Protein AF-0000000079855226 (afdb_homodimer)

pLDDT: mean 98.27, std 1.31, range [83.06, 99.0]

Secondary structure (DSSP, 8-state):
--EEEEEEESSTTSSHHHHHHHHHHHHHHTT--EEEEEEEE-S-EE-TTSPEE-HHHHHHHHHHT--S-GGGSEEEE-SSSS-HHHHHHHH-----HHHHHHHHHHHHHH-SEEEEE-SSSSS-EEEESSSEEEHHHHHHHHT--EEEEEESSTTHHHHHHHHHHHHHHTT--EEEEEEES--TT-HHHHHHHHHHHHHH---EEEE--TT--S--S-HHHHHHT--/--EEEEEEESSTTSSHHHHHHHHHHHHHHTT--EEEEEEEE-S-EE-TTSPEE-HHHHHHHHHHT--S-GGGSEEEE-SSSS-HHHHHHHH-----HHHHHHHHHHHHHH-SEEEEE-SSSSS-EEEESSSEEEHHHHHHHHT--EEEEEESSTTHHHHHHHHHHHHHHTT--EEEEEEES--TT-HHHHHHHHHHHHHH---EEEE--TT--S--S-HHHHHHT--

InterPro domains:
  IPR004472 Dethiobiotin synthase BioD [MF_00336] (2-214)
  IPR004472 Dethiobiotin synthase BioD [PIRSF006755] (1-209)
  IPR004472 Dethiobiotin synthase BioD [PTHR43210] (2-211)
  IPR004472 Dethiobiotin synthase BioD [TIGR00347] (6-180)
  IPR027417 P-loop containing nucleoside triphosphate hydrolase [G3DSA:3.40.50.300] (2-225)
  IPR027417 P-loop containing nucleoside triphosphate hydrolase [SSF52540] (1-212)

Structure (mmCIF, N/CA/C/O backbone):
data_AF-0000000079855226-model_v1
#
loop_
_entity.id
_entity.type
_entity.pdbx_description
1 polymer 'ATP-dependent dethiobiotin synthetase BioD'
#
loop_
_atom_site.group_PDB
_atom_site.id
_atom_site.type_symbol
_atom_site.label_atom_id
_atom_site.label_alt_id
_atom_site.label_comp_id
_atom_site.label_asym_id
_atom_site.label_entity_id
_atom_site.label_seq_id
_atom_site.pdbx_PDB_ins_code
_atom_site.Cartn_x
_atom_site.Cartn_y
_atom_site.Cartn_z
_atom_site.occupancy
_atom_site.B_iso_or_equiv
_atom_site.auth_seq_id
_atom_site.auth_comp_id
_atom_site.auth_asym_id
_atom_site.auth_atom_id
_atom_site.pdbx_PDB_model_num
ATOM 1 N N . MET A 1 1 ? -4.105 -24.953 -25.516 1 83.88 1 MET A N 1
ATOM 2 C CA . MET A 1 1 ? -3.414 -24.062 -24.594 1 83.88 1 MET A CA 1
ATOM 3 C C . MET A 1 1 ? -4.312 -23.703 -23.406 1 83.88 1 MET A C 1
ATOM 5 O O . MET A 1 1 ? -5.535 -23.609 -23.562 1 83.88 1 MET A O 1
ATOM 9 N N . SER A 1 2 ? -3.785 -23.688 -22.172 1 94.94 2 SER A N 1
ATOM 10 C CA . SER A 1 2 ? -4.562 -23.516 -20.938 1 94.94 2 SER A CA 1
ATOM 11 C C . SER A 1 2 ? -5.25 -22.156 -20.906 1 94.94 2 SER A C 1
ATOM 13 O O . SER A 1 2 ? -4.832 -21.219 -21.594 1 94.94 2 SER A O 1
ATOM 15 N N . LYS A 1 3 ? -6.387 -22.094 -20.266 1 98.56 3 LYS A N 1
ATOM 16 C CA . LYS A 1 3 ? -6.91 -20.828 -19.797 1 98.56 3 LYS A CA 1
ATOM 17 C C . LYS A 1 3 ? -6.184 -20.375 -18.531 1 98.56 3 LYS A C 1
ATOM 19 O O . LYS A 1 3 ? -5.945 -21.172 -17.625 1 98.56 3 LYS A O 1
ATOM 24 N N . ASN A 1 4 ? -5.793 -19.094 -18.5 1 98.81 4 ASN A N 1
ATOM 25 C CA . ASN A 1 4 ? -4.922 -18.641 -17.438 1 98.81 4 ASN A CA 1
ATOM 26 C C . ASN A 1 4 ? -5.547 -17.484 -16.656 1 98.81 4 ASN A C 1
ATOM 28 O O . ASN A 1 4 ? -6.336 -16.719 -17.219 1 98.81 4 ASN A O 1
ATOM 32 N N . LEU A 1 5 ? -5.238 -17.359 -15.406 1 98.94 5 LEU A N 1
ATOM 33 C CA . LEU A 1 5 ? -5.617 -16.297 -14.492 1 98.94 5 LEU A CA 1
ATOM 34 C C . LEU A 1 5 ? -4.465 -15.945 -13.555 1 98.94 5 LEU A C 1
ATOM 36 O O . LEU A 1 5 ? -3.871 -16.828 -12.938 1 98.94 5 LEU A O 1
ATOM 40 N N . PHE A 1 6 ? -4.125 -14.688 -13.5 1 98.94 6 PHE A N 1
ATOM 41 C CA . PHE A 1 6 ? -3.006 -14.227 -12.68 1 98.94 6 PHE A CA 1
ATOM 42 C C . PHE A 1 6 ? -3.504 -13.609 -11.383 1 98.94 6 PHE A C 1
ATOM 44 O O . PHE A 1 6 ? -4.363 -12.727 -11.398 1 98.94 6 PHE A O 1
ATOM 51 N N . ILE A 1 7 ? -2.973 -14.086 -10.25 1 98.94 7 ILE A N 1
ATOM 52 C CA . ILE A 1 7 ? -3.316 -13.555 -8.938 1 98.94 7 ILE A CA 1
ATOM 53 C C . ILE A 1 7 ? -2.229 -12.586 -8.469 1 98.94 7 ILE A C 1
ATOM 55 O O . ILE A 1 7 ? -1.113 -13.008 -8.148 1 98.94 7 ILE A O 1
ATOM 59 N N . THR A 1 8 ? -2.521 -11.32 -8.461 1 98.94 8 THR A N 1
ATOM 60 C CA . THR A 1 8 ? -1.654 -10.328 -7.836 1 98.94 8 THR A CA 1
ATOM 61 C C . THR A 1 8 ? -2.264 -9.82 -6.531 1 98.94 8 THR A C 1
ATOM 63 O O . THR A 1 8 ? -3.314 -10.305 -6.102 1 98.94 8 THR A O 1
ATOM 66 N N . GLY A 1 9 ? -1.55 -8.992 -5.797 1 98.81 9 GLY A N 1
ATOM 67 C CA . GLY A 1 9 ? -2.014 -8.422 -4.543 1 98.81 9 GLY A CA 1
ATOM 68 C C . GLY A 1 9 ? -1.636 -6.965 -4.371 1 98.81 9 GLY A C 1
ATOM 69 O O . GLY A 1 9 ? -0.862 -6.422 -5.164 1 98.81 9 GLY A O 1
ATOM 70 N N . THR A 1 10 ? -2.199 -6.371 -3.346 1 98.88 10 THR A N 1
ATOM 71 C CA . THR A 1 10 ? -1.885 -4.984 -3.016 1 98.88 10 THR A CA 1
ATOM 72 C C . THR A 1 10 ? -0.513 -4.883 -2.355 1 98.88 10 THR A C 1
ATOM 74 O O . THR A 1 10 ? 0.025 -3.787 -2.193 1 98.88 10 THR A O 1
ATOM 77 N N . GLY A 1 11 ? 0.039 -5.941 -1.962 1 98.19 11 GLY A N 1
ATOM 78 C CA . GLY A 1 11 ? 1.347 -5.992 -1.328 1 98.19 11 GLY A CA 1
ATOM 79 C C . GLY A 1 11 ? 1.74 -7.387 -0.883 1 98.19 11 GLY A C 1
ATOM 80 O O . GLY A 1 11 ? 1.11 -8.375 -1.276 1 98.19 11 GLY A O 1
ATOM 81 N N . THR A 1 12 ? 2.816 -7.453 -0.133 1 97.06 12 THR A N 1
ATOM 82 C CA . THR A 1 12 ? 3.26 -8.719 0.438 1 97.06 12 THR A CA 1
ATOM 83 C C . THR A 1 12 ? 2.389 -9.109 1.628 1 97.06 12 THR A C 1
ATOM 85 O O . THR A 1 12 ? 1.758 -8.258 2.25 1 97.06 12 THR A O 1
ATOM 88 N N . GLU A 1 13 ? 2.109 -10.398 1.814 1 96.25 13 GLU A N 1
ATOM 89 C CA . GLU A 1 13 ? 1.481 -11 2.986 1 96.25 13 GLU A CA 1
ATOM 90 C C . GLU A 1 13 ? -0.007 -10.672 3.047 1 96.25 13 GLU A C 1
ATOM 92 O O . GLU A 1 13 ? -0.614 -10.703 4.121 1 96.25 13 GLU A O 1
ATOM 97 N N . VAL A 1 14 ? -0.623 -10.289 1.905 1 98.31 14 VAL A N 1
ATOM 98 C CA . VAL A 1 14 ? -2.045 -9.969 1.903 1 98.31 14 VAL A CA 1
ATOM 99 C C . VAL A 1 14 ? -2.867 -11.242 1.709 1 98.31 14 VAL A C 1
ATOM 101 O O . VAL A 1 14 ? -4.098 -11.203 1.776 1 98.31 14 VAL A O 1
ATOM 104 N N . GLY A 1 15 ? -2.225 -12.375 1.41 1 98.56 15 GLY A N 1
ATOM 105 C CA . GLY A 1 15 ? -2.926 -13.641 1.332 1 98.56 15 GLY A CA 1
ATOM 106 C C . GLY A 1 15 ? -3.023 -14.188 -0.081 1 98.56 15 GLY A C 1
ATOM 107 O O . GLY A 1 15 ? -3.916 -14.977 -0.387 1 98.56 15 GLY A O 1
ATOM 108 N N . LYS A 1 16 ? -2.18 -13.805 -1.009 1 98.81 16 LYS A N 1
ATOM 109 C CA . LYS A 1 16 ? -2.201 -14.266 -2.393 1 98.81 16 LYS A CA 1
ATOM 110 C C . LYS A 1 16 ? -2.148 -15.789 -2.461 1 98.81 16 LYS A C 1
ATOM 112 O O . LYS A 1 16 ? -2.969 -16.422 -3.137 1 98.81 16 LYS A O 1
ATOM 117 N N . THR A 1 17 ? -1.17 -16.328 -1.736 1 98.81 17 THR A N 1
ATOM 118 C CA . THR A 1 17 ? -0.958 -17.766 -1.774 1 98.81 17 THR A CA 1
ATOM 119 C C . THR A 1 17 ? -2.188 -18.516 -1.256 1 98.81 17 THR A C 1
A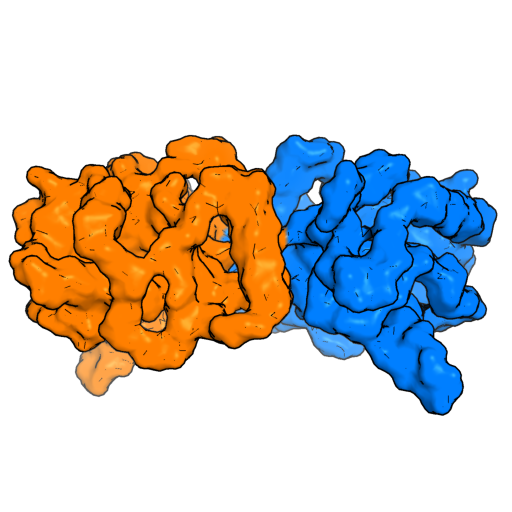TOM 121 O O . THR A 1 17 ? -2.627 -19.5 -1.857 1 98.81 17 THR A O 1
ATOM 124 N N . TYR A 1 18 ? -2.715 -18.031 -0.134 1 98.88 18 TYR A N 1
ATOM 125 C CA . TYR A 1 18 ? -3.91 -18.609 0.466 1 98.88 18 TYR A CA 1
ATOM 126 C C . TYR A 1 18 ? -5.078 -18.578 -0.511 1 98.88 18 TYR A C 1
ATOM 128 O O . TYR A 1 18 ? -5.742 -19.609 -0.725 1 98.88 18 TYR A O 1
ATOM 136 N N . ILE A 1 19 ? -5.301 -17.453 -1.175 1 98.94 19 ILE A N 1
ATOM 137 C CA . ILE A 1 19 ? -6.406 -17.281 -2.109 1 98.94 19 ILE A CA 1
ATOM 138 C C . ILE A 1 19 ? -6.172 -18.125 -3.355 1 98.94 19 ILE A C 1
ATOM 140 O O .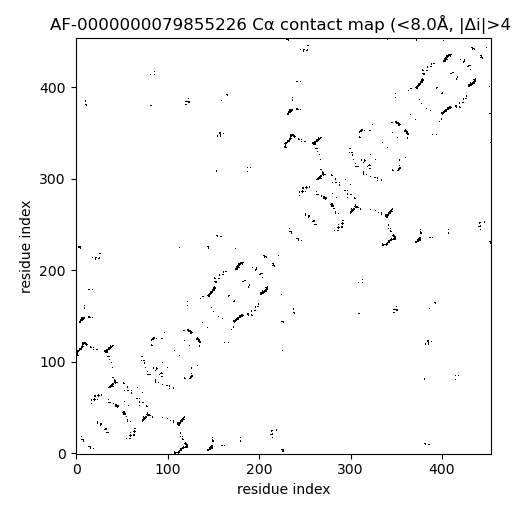 ILE A 1 19 ? -7.102 -18.75 -3.871 1 98.94 19 ILE A O 1
ATOM 144 N N . THR A 1 20 ? -4.938 -18.156 -3.859 1 98.94 20 THR A N 1
ATOM 145 C CA . THR A 1 20 ? -4.609 -19 -5.004 1 98.94 20 THR A CA 1
ATOM 146 C C . THR A 1 20 ? -4.91 -20.453 -4.707 1 98.94 20 THR A C 1
ATOM 148 O O . THR A 1 20 ? -5.438 -21.172 -5.559 1 98.94 20 THR A O 1
ATOM 151 N N . GLY A 1 21 ? -4.547 -20.859 -3.484 1 98.88 21 GLY A N 1
ATOM 152 C CA . GLY A 1 21 ? -4.875 -22.203 -3.057 1 98.88 21 GLY A CA 1
ATOM 153 C C . GLY A 1 21 ? -6.363 -22.5 -3.102 1 98.88 21 GLY A C 1
ATOM 154 O O . GLY A 1 21 ? -6.777 -23.547 -3.596 1 98.88 21 GLY A O 1
ATOM 155 N N . LEU A 1 22 ? -7.164 -21.609 -2.602 1 98.94 22 LEU A N 1
ATOM 156 C CA . LEU A 1 22 ? -8.609 -21.781 -2.588 1 98.94 22 LEU A CA 1
ATOM 157 C C . LEU A 1 22 ? -9.164 -21.844 -4.008 1 98.94 22 LEU A C 1
ATOM 159 O O . LEU A 1 22 ? -10.062 -22.641 -4.293 1 98.94 22 LEU A O 1
ATOM 163 N N . ILE A 1 23 ? -8.648 -21 -4.906 1 98.94 23 ILE A N 1
ATOM 164 C CA . ILE A 1 23 ? -9.094 -20.953 -6.297 1 98.94 23 ILE A CA 1
ATOM 165 C C . ILE A 1 23 ? -8.773 -22.281 -6.977 1 98.94 23 ILE A C 1
ATOM 167 O O . ILE A 1 23 ? -9.648 -22.891 -7.605 1 98.94 23 ILE A O 1
ATOM 171 N N . THR A 1 24 ? -7.531 -22.734 -6.816 1 98.88 24 THR A N 1
ATOM 172 C CA . THR A 1 24 ? -7.094 -23.984 -7.445 1 98.88 24 THR A CA 1
ATOM 173 C C . THR A 1 24 ? -7.875 -25.172 -6.891 1 98.88 24 THR A C 1
ATOM 175 O O . THR A 1 24 ? -8.273 -26.062 -7.645 1 98.88 24 THR A O 1
ATOM 178 N N . LYS A 1 25 ? -8.094 -25.156 -5.602 1 98.81 25 LYS A N 1
ATOM 179 C CA . LYS A 1 25 ? -8.891 -26.188 -4.957 1 98.81 25 LYS A CA 1
ATOM 180 C C . LYS A 1 25 ? -10.297 -26.25 -5.547 1 98.81 25 LYS A C 1
ATOM 182 O O . LYS A 1 25 ? -10.812 -27.344 -5.816 1 98.81 25 LYS A O 1
ATOM 187 N N . ARG A 1 26 ? -10.906 -25.109 -5.684 1 98.75 26 ARG A N 1
ATOM 188 C CA . ARG A 1 26 ? -12.266 -25.031 -6.211 1 98.75 26 ARG A CA 1
ATOM 189 C C . ARG A 1 26 ? -12.352 -25.672 -7.594 1 98.75 26 ARG A C 1
ATOM 191 O O . ARG A 1 26 ? -13.305 -26.391 -7.891 1 98.75 26 ARG A O 1
ATOM 198 N N . LEU A 1 27 ? -11.391 -25.422 -8.453 1 98.69 27 LEU A N 1
ATOM 199 C CA . LEU A 1 27 ? -11.328 -26.016 -9.781 1 98.69 27 LEU A CA 1
ATOM 200 C C . LEU A 1 27 ? -11.133 -27.531 -9.695 1 98.69 27 LEU A C 1
ATOM 202 O O . LEU A 1 27 ? -11.852 -28.297 -10.336 1 98.69 27 LEU A O 1
ATOM 206 N N . LYS A 1 28 ? -10.188 -27.906 -8.875 1 98.25 28 LYS A N 1
ATOM 207 C CA . LYS A 1 28 ? -9.883 -29.328 -8.727 1 98.25 28 LYS A CA 1
ATOM 208 C C . LYS A 1 28 ? -11.078 -30.109 -8.195 1 98.25 28 LYS A C 1
ATOM 210 O O . LYS A 1 28 ? -11.43 -31.156 -8.727 1 98.25 28 LYS A O 1
ATOM 215 N N . ASP A 1 29 ? -11.672 -29.531 -7.199 1 97.94 29 ASP A N 1
ATOM 216 C CA . ASP A 1 29 ? -12.836 -30.156 -6.598 1 97.94 29 ASP A CA 1
ATOM 217 C C . ASP A 1 29 ? -13.961 -30.328 -7.617 1 97.94 29 ASP A C 1
ATOM 219 O O . ASP A 1 29 ? -14.773 -31.234 -7.508 1 97.94 29 ASP A O 1
ATOM 223 N N . ALA A 1 30 ? -14 -29.5 -8.555 1 98.06 30 ALA A N 1
ATOM 224 C CA . ALA A 1 30 ? -15.023 -29.547 -9.594 1 98.06 30 ALA A CA 1
ATOM 225 C C . ALA A 1 30 ? -14.625 -30.469 -10.734 1 98.06 30 ALA A C 1
ATOM 227 O O . ALA A 1 30 ? -15.281 -30.516 -11.773 1 98.06 30 ALA A O 1
ATOM 228 N N . GLY A 1 31 ? -13.445 -31.094 -10.625 1 98.06 31 GLY A N 1
ATOM 229 C CA . GLY A 1 31 ? -13.008 -32.062 -11.609 1 98.06 31 GLY A CA 1
ATOM 230 C C . GLY A 1 31 ? -12.25 -31.453 -12.773 1 98.06 31 GLY A C 1
ATOM 231 O O . GLY A 1 31 ? -12.07 -32.094 -13.812 1 98.06 31 GLY A O 1
ATOM 232 N N . LYS A 1 32 ? -11.914 -30.203 -12.609 1 98.38 32 LYS A N 1
ATOM 233 C CA . LYS A 1 32 ? -11.156 -29.562 -13.672 1 98.38 32 LYS A CA 1
ATOM 234 C C . LYS A 1 32 ? -9.672 -29.906 -13.586 1 98.38 32 LYS A C 1
ATOM 236 O O . LYS A 1 32 ? -9.148 -30.156 -12.5 1 98.38 32 LYS A O 1
ATOM 241 N N . ASN A 1 33 ? -9.039 -30.047 -14.734 1 98.56 33 ASN A N 1
ATOM 242 C CA . ASN A 1 33 ? -7.594 -30.188 -14.797 1 98.56 33 ASN A CA 1
ATOM 243 C C . ASN A 1 33 ? -6.883 -28.875 -14.531 1 98.56 33 ASN A C 1
ATOM 245 O O . ASN A 1 33 ? -6.504 -28.156 -15.469 1 98.56 33 ASN A O 1
ATOM 249 N N . ALA A 1 34 ? -6.684 -28.594 -13.273 1 98.69 34 ALA A N 1
ATOM 250 C CA . ALA A 1 34 ? -6.16 -27.297 -12.836 1 98.69 34 ALA A CA 1
ATOM 251 C C . ALA A 1 34 ? -4.703 -27.422 -12.398 1 98.69 34 ALA A C 1
ATOM 253 O O . ALA A 1 34 ? -4.285 -28.453 -11.867 1 98.69 34 ALA A O 1
ATOM 254 N N . GLY A 1 35 ? -3.916 -26.375 -12.633 1 98.75 35 GLY A N 1
ATOM 255 C CA . GLY A 1 35 ? -2.531 -26.266 -12.203 1 98.75 35 GLY A CA 1
ATOM 256 C C . GLY A 1 35 ? -2.199 -24.938 -11.562 1 98.75 35 GLY A C 1
ATOM 257 O O . GLY A 1 35 ? -3.07 -24.062 -11.43 1 98.75 35 GLY A O 1
ATOM 258 N N . TYR A 1 36 ? -1.014 -24.828 -11.133 1 98.88 36 TYR A N 1
ATOM 259 C CA . TYR A 1 36 ? -0.45 -23.656 -10.461 1 98.88 36 TYR A CA 1
ATOM 260 C C . TYR A 1 36 ? 0.947 -23.344 -10.984 1 98.88 36 TYR A C 1
ATOM 262 O O . TYR A 1 36 ? 1.718 -24.266 -11.289 1 98.88 36 TYR A O 1
ATOM 270 N N . TYR A 1 37 ? 1.213 -22.016 -11.102 1 98.88 37 TYR A N 1
ATOM 271 C CA . TYR A 1 37 ? 2.555 -21.641 -11.523 1 98.88 37 TYR A CA 1
ATOM 272 C C . TYR A 1 37 ? 2.947 -20.297 -10.922 1 98.88 37 TYR A C 1
ATOM 274 O O . TYR A 1 37 ? 2.135 -19.359 -10.875 1 98.88 37 TYR A O 1
ATOM 282 N N . LYS A 1 38 ? 4.141 -20.156 -10.438 1 98.94 38 LYS A N 1
ATOM 283 C CA . LYS A 1 38 ? 4.758 -18.938 -9.93 1 98.94 38 LYS A CA 1
ATOM 284 C C . LYS A 1 38 ? 6.18 -18.781 -10.461 1 98.94 38 LYS A C 1
ATOM 286 O O . LYS A 1 38 ? 7 -19.703 -10.32 1 98.94 38 LYS A O 1
ATOM 291 N N . ALA A 1 39 ? 6.496 -17.625 -11.031 1 98.88 39 ALA A N 1
ATOM 292 C CA . ALA A 1 39 ? 7.777 -17.422 -11.703 1 98.88 39 ALA A CA 1
ATOM 293 C C . ALA A 1 39 ? 8.93 -17.438 -10.703 1 98.88 39 ALA A C 1
ATOM 295 O O . ALA A 1 39 ? 9.945 -18.094 -10.922 1 98.88 39 ALA A O 1
ATOM 296 N N . ALA A 1 40 ? 8.766 -16.688 -9.648 1 98.81 40 ALA A N 1
ATOM 297 C CA . ALA A 1 40 ? 9.836 -16.547 -8.672 1 98.81 40 ALA A CA 1
ATOM 298 C C . ALA A 1 40 ? 9.273 -16.422 -7.258 1 98.81 40 ALA A C 1
ATOM 300 O O . ALA A 1 40 ? 8.289 -15.703 -7.035 1 98.81 40 ALA A O 1
ATOM 301 N N . VAL A 1 41 ? 9.891 -17.141 -6.32 1 98.25 41 VAL A N 1
ATOM 302 C CA . VAL A 1 41 ? 9.484 -17.078 -4.918 1 98.25 41 VAL A CA 1
ATOM 303 C C . VAL A 1 41 ? 10.727 -16.938 -4.035 1 98.25 41 VAL A C 1
ATOM 305 O O . VAL A 1 41 ? 11.719 -17.641 -4.219 1 98.25 41 VAL A O 1
ATOM 308 N N . SER A 1 42 ? 10.648 -15.953 -3.166 1 98.19 42 SER A N 1
ATOM 309 C CA . SER A 1 42 ? 11.703 -15.727 -2.182 1 98.19 42 SER A CA 1
ATOM 310 C C . SER A 1 42 ? 11.219 -16.047 -0.771 1 98.19 42 SER A C 1
ATOM 312 O O . SER A 1 42 ? 10.023 -16.297 -0.559 1 98.19 42 SER A O 1
ATOM 314 N N . GLY A 1 43 ? 12.18 -16.094 0.172 1 97.62 43 GLY A N 1
ATOM 315 C CA . GLY A 1 43 ? 11.82 -16.359 1.558 1 97.62 43 GLY A CA 1
ATOM 316 C C . GLY A 1 43 ? 11.484 -17.812 1.826 1 97.62 43 GLY A C 1
ATOM 317 O O . GLY A 1 43 ? 10.547 -18.109 2.562 1 97.62 43 GLY A O 1
ATOM 318 N N . ASN A 1 44 ? 12.219 -18.688 1.244 1 98.5 44 ASN A N 1
ATOM 319 C CA . ASN A 1 44 ? 11.938 -20.109 1.357 1 98.5 44 ASN A CA 1
ATOM 320 C C . ASN A 1 44 ? 12.93 -20.812 2.289 1 98.5 44 ASN A C 1
ATOM 322 O O . ASN A 1 44 ? 14.055 -20.344 2.469 1 98.5 44 ASN A O 1
ATOM 326 N N . ARG A 1 45 ? 12.484 -21.875 2.871 1 97.31 45 ARG A N 1
ATOM 327 C CA . ARG A 1 45 ? 13.289 -22.641 3.824 1 97.31 45 ARG A CA 1
ATOM 328 C C . ARG A 1 45 ? 13.859 -23.891 3.184 1 97.31 45 ARG A C 1
ATOM 330 O O . ARG A 1 45 ? 13.352 -24.359 2.164 1 97.31 45 ARG A O 1
ATOM 337 N N . ARG A 1 46 ? 14.867 -24.344 3.75 1 96.81 46 ARG A N 1
ATOM 338 C CA . ARG A 1 46 ? 15.492 -25.594 3.316 1 96.81 46 ARG A CA 1
ATOM 339 C C . ARG A 1 46 ? 14.969 -26.781 4.129 1 96.81 46 ARG A C 1
ATOM 341 O O . ARG A 1 46 ? 14.656 -26.641 5.312 1 96.81 46 ARG A O 1
ATOM 348 N N . ASP A 1 47 ? 14.852 -27.891 3.43 1 94.38 47 ASP A N 1
ATOM 349 C CA . ASP A 1 47 ? 14.461 -29.094 4.137 1 94.38 47 ASP A CA 1
ATOM 350 C C . ASP A 1 47 ? 15.672 -29.781 4.781 1 94.38 47 ASP A C 1
ATOM 352 O O . ASP A 1 47 ? 16.75 -29.203 4.836 1 94.38 47 ASP A O 1
ATOM 356 N N . LEU A 1 48 ? 15.398 -30.984 5.348 1 94.5 48 LEU A N 1
ATOM 357 C CA . LEU A 1 48 ? 16.422 -31.703 6.082 1 94.5 48 LEU A CA 1
ATOM 358 C C . LEU A 1 48 ? 17.578 -32.094 5.164 1 94.5 48 LEU A C 1
ATOM 360 O O . LEU A 1 48 ? 18.719 -32.281 5.621 1 94.5 48 LEU A O 1
ATOM 364 N N . ASP A 1 49 ? 17.375 -32.25 3.852 1 95 49 ASP A N 1
ATOM 365 C CA . ASP A 1 49 ? 18.406 -32.562 2.873 1 95 49 ASP A CA 1
ATOM 366 C C . ASP A 1 49 ? 19.031 -31.312 2.281 1 95 49 ASP A C 1
ATOM 368 O O . ASP A 1 49 ? 19.703 -31.375 1.248 1 95 49 ASP A O 1
ATOM 372 N N . ASN A 1 50 ? 18.688 -30.109 2.74 1 94.62 50 ASN A N 1
ATOM 373 C CA . ASN A 1 50 ? 19.25 -28.812 2.381 1 94.62 50 ASN A CA 1
ATOM 374 C C . ASN A 1 50 ? 18.719 -28.328 1.042 1 94.62 50 ASN A C 1
ATOM 376 O O . ASN A 1 50 ? 19.359 -27.516 0.365 1 94.62 50 ASN A O 1
ATOM 380 N N . ARG A 1 51 ? 17.656 -28.922 0.702 1 94 51 ARG A N 1
ATOM 381 C CA . ARG A 1 51 ? 17.016 -28.453 -0.521 1 94 51 ARG A CA 1
ATOM 382 C C . ARG A 1 51 ? 16.016 -27.328 -0.225 1 94 51 ARG A C 1
ATOM 384 O O . ARG A 1 51 ? 15.266 -27.406 0.748 1 94 51 ARG A O 1
ATOM 391 N N . LEU A 1 52 ? 16.109 -26.328 -1.047 1 96.81 52 LEU A N 1
ATOM 392 C CA . LEU A 1 52 ? 15.164 -25.219 -0.906 1 96.81 52 LEU A CA 1
ATOM 393 C C . LEU A 1 52 ? 13.766 -25.625 -1.342 1 96.81 52 LEU A C 1
ATOM 395 O O . LEU A 1 52 ? 13.578 -26.141 -2.449 1 96.81 52 LEU A O 1
ATOM 399 N N . ILE A 1 53 ? 12.797 -25.453 -0.477 1 96.88 53 ILE A N 1
ATOM 400 C CA . ILE A 1 53 ? 11.414 -25.828 -0.752 1 96.88 53 ILE A CA 1
ATOM 401 C C . ILE A 1 53 ? 10.609 -24.578 -1.124 1 96.88 53 ILE A C 1
ATOM 403 O O . ILE A 1 53 ? 10.539 -23.625 -0.347 1 96.88 53 ILE A O 1
ATOM 407 N N . PRO A 1 54 ? 10.094 -24.562 -2.303 1 98.12 54 PRO A N 1
ATOM 408 C CA . PRO A 1 54 ? 9.203 -23.438 -2.615 1 98.12 54 PRO A CA 1
ATOM 409 C C . PRO A 1 54 ? 7.93 -23.438 -1.772 1 98.12 54 PRO A C 1
ATOM 411 O O . PRO A 1 54 ? 6.957 -24.125 -2.119 1 98.12 54 PRO A O 1
ATOM 414 N N . GLY A 1 55 ? 7.902 -22.609 -0.775 1 98 55 GLY A N 1
ATOM 415 C CA . GLY A 1 55 ? 6.859 -22.609 0.237 1 98 55 GLY A CA 1
ATOM 416 C C . GLY A 1 55 ? 5.484 -22.297 -0.323 1 98 55 GLY A C 1
ATOM 417 O O . GLY A 1 55 ? 4.492 -22.906 0.066 1 98 55 GLY A O 1
ATOM 418 N N . ASP A 1 56 ? 5.371 -21.312 -1.209 1 98.56 56 ASP A N 1
ATOM 419 C CA . ASP A 1 56 ? 4.09 -20.938 -1.803 1 98.56 56 ASP A CA 1
ATOM 420 C C . ASP A 1 56 ? 3.494 -22.094 -2.596 1 98.56 56 ASP A C 1
ATOM 422 O O . ASP A 1 56 ? 2.307 -22.406 -2.461 1 98.56 56 ASP A O 1
ATOM 426 N N . ALA A 1 57 ? 4.324 -22.703 -3.424 1 98.75 57 ALA A N 1
ATOM 427 C CA . ALA A 1 57 ? 3.867 -23.844 -4.219 1 98.75 57 ALA A CA 1
ATOM 428 C C . ALA A 1 57 ? 3.414 -25 -3.32 1 98.75 57 ALA A C 1
ATOM 430 O O . ALA A 1 57 ? 2.381 -25.625 -3.576 1 98.75 57 ALA A O 1
ATOM 431 N N . LEU A 1 58 ? 4.199 -25.25 -2.279 1 98.62 58 LEU A N 1
ATOM 432 C CA . LEU A 1 58 ? 3.844 -26.312 -1.336 1 98.62 58 LEU A CA 1
ATOM 433 C C . LEU A 1 58 ? 2.504 -26.016 -0.669 1 98.62 58 LEU A C 1
ATOM 435 O O . LEU A 1 58 ? 1.674 -26.906 -0.514 1 98.62 58 LEU A O 1
ATOM 439 N N . ALA A 1 59 ? 2.303 -24.797 -0.276 1 98.56 59 ALA A N 1
ATOM 440 C CA . ALA A 1 59 ? 1.056 -24.391 0.366 1 98.56 59 ALA A CA 1
ATOM 441 C C . ALA A 1 59 ? -0.133 -24.594 -0.57 1 98.56 59 ALA A C 1
ATOM 443 O O . ALA A 1 59 ? -1.163 -25.141 -0.167 1 98.56 59 ALA A O 1
ATOM 444 N N . VAL A 1 60 ? 0.005 -24.156 -1.84 1 98.88 60 VAL A N 1
ATOM 445 C CA . VAL A 1 60 ? -1.077 -24.281 -2.811 1 98.88 60 VAL A CA 1
ATOM 446 C C . VAL A 1 60 ? -1.352 -25.75 -3.084 1 98.88 60 VAL A C 1
ATOM 448 O O . VAL A 1 60 ? -2.51 -26.188 -3.137 1 98.88 60 VAL A O 1
ATOM 451 N N . ARG A 1 61 ? -0.276 -26.547 -3.264 1 98.75 61 ARG A N 1
ATOM 452 C CA . ARG A 1 61 ? -0.436 -27.984 -3.488 1 98.75 61 ARG A CA 1
ATOM 453 C C . ARG A 1 61 ? -1.208 -28.625 -2.346 1 98.75 61 ARG A C 1
ATOM 455 O O . ARG A 1 61 ? -2.152 -29.391 -2.58 1 98.75 61 ARG A O 1
ATOM 462 N N . SER A 1 62 ? -0.782 -28.297 -1.156 1 98.44 62 SER A N 1
ATOM 463 C CA . SER A 1 62 ? -1.4 -28.891 0.029 1 98.44 62 SER A CA 1
ATOM 464 C C . SER A 1 62 ? -2.871 -28.5 0.133 1 98.44 62 SER A C 1
ATOM 466 O O . SER A 1 62 ? -3.723 -29.344 0.411 1 98.44 62 SER A O 1
ATOM 468 N N . MET A 1 63 ? -3.199 -27.297 -0.099 1 98.25 63 MET A N 1
ATOM 469 C CA . MET A 1 63 ? -4.559 -26.781 0.034 1 98.25 63 MET A CA 1
ATOM 470 C C . MET A 1 63 ? -5.461 -27.328 -1.066 1 98.25 63 MET A C 1
ATOM 472 O O . MET A 1 63 ? -6.617 -27.656 -0.816 1 98.25 63 MET A O 1
ATOM 476 N N . SER A 1 64 ? -4.957 -27.375 -2.23 1 98.25 64 SER A N 1
ATOM 477 C CA . SER A 1 64 ? -5.777 -27.703 -3.396 1 98.25 64 SER A CA 1
ATOM 478 C C . SER A 1 64 ? -5.832 -29.203 -3.641 1 98.25 64 SER A C 1
ATOM 480 O O . SER A 1 64 ? -6.723 -29.688 -4.34 1 98.25 64 SER A O 1
ATOM 482 N N . GLY A 1 65 ? -4.805 -29.953 -3.152 1 97.81 65 GLY A N 1
ATOM 483 C CA . GLY A 1 65 ? -4.727 -31.375 -3.42 1 97.81 65 GLY A CA 1
ATOM 484 C C . GLY A 1 65 ? -4.094 -31.703 -4.762 1 97.81 65 GLY A C 1
ATOM 485 O O . GLY A 1 65 ? -4.223 -32.812 -5.262 1 97.81 65 GLY A O 1
ATOM 486 N N . LEU A 1 66 ? -3.461 -30.75 -5.355 1 97.81 66 LEU A N 1
ATOM 487 C CA . LEU A 1 66 ? -2.711 -31.016 -6.578 1 97.81 66 LEU A CA 1
ATOM 488 C C . LEU A 1 66 ? -1.661 -32.094 -6.348 1 97.81 66 LEU A C 1
ATOM 490 O O . LEU A 1 66 ? -1.164 -32.25 -5.23 1 97.81 66 LEU A O 1
ATOM 494 N N . GLN A 1 67 ? -1.314 -32.781 -7.363 1 96.62 67 GLN A N 1
ATOM 495 C CA . GLN A 1 67 ? -0.349 -33.875 -7.242 1 96.62 67 GLN A CA 1
ATOM 496 C C . GLN A 1 67 ? 0.964 -33.531 -7.938 1 96.62 67 GLN A C 1
ATOM 498 O O . GLN A 1 67 ? 1.908 -34.312 -7.926 1 96.62 67 GLN A O 1
ATOM 503 N N . GLU A 1 68 ? 1.076 -32.406 -8.445 1 97.25 68 GLU A N 1
ATOM 504 C CA . GLU A 1 68 ? 2.264 -31.969 -9.164 1 97.25 68 GLU A CA 1
ATOM 505 C C . GLU A 1 68 ? 3.461 -31.844 -8.227 1 97.25 68 GLU A C 1
ATOM 507 O O . GLU A 1 68 ? 3.301 -31.531 -7.043 1 97.25 68 GLU A O 1
ATOM 512 N N . GLU A 1 69 ? 4.676 -32.094 -8.742 1 97.38 69 GLU A N 1
ATOM 513 C CA . GLU A 1 69 ? 5.887 -31.781 -7.992 1 97.38 69 GLU A CA 1
ATOM 514 C C . GLU A 1 69 ? 6.086 -30.266 -7.859 1 97.38 69 GLU A C 1
ATOM 516 O O . GLU A 1 69 ? 5.977 -29.531 -8.844 1 97.38 69 GLU A O 1
ATOM 521 N N . VAL A 1 70 ? 6.398 -29.812 -6.66 1 97.62 70 VAL A N 1
ATOM 522 C CA . VAL A 1 70 ? 6.461 -28.375 -6.383 1 97.62 70 VAL A CA 1
ATOM 523 C C . VAL A 1 70 ? 7.555 -27.734 -7.238 1 97.62 70 VAL A C 1
ATOM 525 O O . VAL A 1 70 ? 7.434 -26.578 -7.645 1 97.62 70 VAL A O 1
ATOM 528 N N . GLU A 1 71 ? 8.57 -28.484 -7.629 1 96.25 71 GLU A N 1
ATOM 529 C CA . GLU A 1 71 ? 9.664 -27.969 -8.453 1 96.25 71 GLU A CA 1
ATOM 530 C C . GLU A 1 71 ? 9.18 -27.594 -9.844 1 96.25 71 GLU A C 1
ATOM 532 O O . GLU A 1 71 ? 9.766 -26.719 -10.492 1 96.25 71 GLU A O 1
ATOM 537 N N . ASN A 1 72 ? 8.109 -28.219 -10.258 1 98.12 72 ASN A N 1
ATOM 538 C CA . ASN A 1 72 ? 7.555 -27.953 -11.578 1 98.12 72 ASN A CA 1
ATOM 539 C C . ASN A 1 72 ? 6.613 -26.75 -11.555 1 98.12 72 ASN A C 1
ATOM 541 O O . ASN A 1 72 ? 6.227 -26.234 -12.602 1 98.12 72 ASN A O 1
ATOM 545 N N . MET A 1 73 ? 6.277 -26.266 -10.344 1 98.69 73 MET A N 1
ATOM 546 C CA . MET A 1 73 ? 5.266 -25.234 -10.18 1 98.69 73 MET A CA 1
ATOM 547 C C . MET A 1 73 ? 5.914 -23.859 -10.078 1 98.69 73 MET A C 1
ATOM 549 O O . MET A 1 73 ? 5.219 -22.844 -10.031 1 98.69 73 MET A O 1
ATOM 553 N N . VAL A 1 74 ? 7.238 -23.828 -9.984 1 98.81 74 VAL A N 1
ATOM 554 C CA . VAL A 1 74 ? 7.98 -22.594 -9.805 1 98.81 74 VAL A CA 1
ATOM 555 C C . VAL A 1 74 ? 9.25 -22.609 -10.648 1 98.81 74 VAL A C 1
ATOM 557 O O . VAL A 1 74 ? 9.883 -23.672 -10.805 1 98.81 74 VAL A O 1
ATOM 560 N N . SER A 1 75 ? 9.648 -21.453 -11.156 1 98.81 75 SER A N 1
ATOM 561 C CA . SER A 1 75 ? 10.867 -21.406 -11.953 1 98.81 75 SER A CA 1
ATOM 562 C C . SER A 1 75 ? 12.086 -21.078 -11.094 1 98.81 75 SER A C 1
ATOM 564 O O . SER A 1 75 ? 13.148 -21.672 -11.25 1 98.81 75 SER A O 1
ATOM 566 N N . TYR A 1 76 ? 11.945 -20.125 -10.211 1 98.88 76 TYR A N 1
ATOM 567 C CA . TYR A 1 76 ? 13.062 -19.641 -9.414 1 98.88 76 TYR A CA 1
ATOM 568 C C . TYR A 1 76 ? 12.719 -19.625 -7.934 1 98.88 76 TYR A C 1
ATOM 570 O O . TYR A 1 76 ? 11.711 -19.047 -7.531 1 98.88 76 TYR A O 1
ATOM 578 N N . VAL A 1 77 ? 13.5 -20.234 -7.102 1 98.69 77 VAL A N 1
ATOM 579 C CA . VAL A 1 77 ? 13.305 -20.328 -5.66 1 98.69 77 VAL A CA 1
ATOM 580 C C . VAL A 1 77 ? 14.508 -19.75 -4.934 1 98.69 77 VAL A C 1
ATOM 582 O O . VAL A 1 77 ? 15.648 -20.141 -5.191 1 98.69 77 VAL A O 1
ATOM 585 N N . TYR A 1 78 ? 14.258 -18.766 -4.082 1 98.75 78 TYR A N 1
ATOM 586 C CA . TYR A 1 78 ? 15.312 -18.094 -3.316 1 98.75 78 TYR A CA 1
ATOM 587 C C . TYR A 1 78 ? 15.094 -18.281 -1.819 1 98.75 78 TYR A C 1
ATOM 589 O O . TYR A 1 78 ? 13.953 -18.438 -1.367 1 98.75 78 TYR A O 1
ATOM 597 N N . GLU A 1 79 ? 16.109 -18.188 -1.059 1 98.5 79 GLU A N 1
ATOM 598 C CA . GLU A 1 79 ? 16.062 -18.359 0.39 1 98.5 79 GLU A CA 1
ATOM 599 C C . GLU A 1 79 ? 15.75 -17.047 1.095 1 98.5 79 GLU A C 1
ATOM 601 O O . GLU A 1 79 ? 14.906 -17 1.992 1 98.5 79 GLU A O 1
ATOM 606 N N . ALA A 1 80 ? 16.453 -15.938 0.766 1 98.38 80 ALA A N 1
ATOM 607 C CA . ALA A 1 80 ? 16.312 -14.648 1.44 1 98.38 80 ALA A CA 1
ATOM 608 C C . ALA A 1 80 ? 14.891 -14.117 1.34 1 98.38 80 ALA A C 1
ATOM 610 O O . ALA A 1 80 ? 14.273 -14.172 0.273 1 98.38 80 ALA A O 1
ATOM 611 N N . GLU A 1 81 ? 14.375 -13.656 2.426 1 97.38 81 GLU A N 1
ATOM 612 C CA . GLU A 1 81 ? 13.023 -13.094 2.465 1 97.38 81 GLU A CA 1
ATOM 613 C C . GLU A 1 81 ? 13.023 -11.633 2.037 1 97.38 81 GLU A C 1
ATOM 615 O O . GLU A 1 81 ? 12.812 -10.742 2.861 1 97.38 81 GLU A O 1
ATOM 620 N N . VAL A 1 82 ? 13.297 -11.344 0.828 1 98.5 82 VAL A N 1
ATOM 621 C CA . VAL A 1 82 ? 13.344 -10.062 0.13 1 98.5 82 VAL A CA 1
ATOM 622 C C . VAL A 1 82 ? 12.727 -10.211 -1.259 1 98.5 82 VAL A C 1
ATOM 624 O O . VAL A 1 82 ? 12.273 -11.289 -1.633 1 98.5 82 VAL A O 1
ATOM 627 N N . SER A 1 83 ? 12.633 -9.117 -2 1 98.56 83 SER A N 1
ATOM 628 C CA . SER A 1 83 ? 12.133 -9.211 -3.369 1 98.56 83 SER A CA 1
ATOM 629 C C . SER A 1 83 ? 13.016 -10.109 -4.223 1 98.56 83 SER A C 1
ATOM 631 O O . SER A 1 83 ? 14.219 -10.203 -3.994 1 98.56 83 SER A O 1
ATOM 633 N N . PRO A 1 84 ? 12.445 -10.719 -5.277 1 98.75 84 PRO A N 1
ATOM 634 C CA . PRO A 1 84 ? 13.211 -11.68 -6.082 1 98.75 84 PRO A CA 1
ATOM 635 C C . PRO A 1 84 ? 14.469 -11.062 -6.684 1 98.75 84 PRO A C 1
ATOM 637 O O . PRO A 1 84 ? 15.508 -11.727 -6.746 1 98.75 84 PRO A O 1
ATOM 640 N N . HIS A 1 85 ? 14.445 -9.828 -7.125 1 98.88 85 HIS A N 1
ATOM 641 C CA . HIS A 1 85 ? 15.617 -9.203 -7.723 1 98.88 85 HIS A CA 1
ATOM 642 C C . HIS A 1 85 ? 16.781 -9.164 -6.734 1 98.88 85 HIS A C 1
ATOM 644 O O . HIS A 1 85 ? 17.922 -9.477 -7.09 1 98.88 85 HIS A O 1
ATOM 650 N N . LEU A 1 86 ? 16.484 -8.773 -5.504 1 98.81 86 LEU A N 1
ATOM 651 C CA . LEU A 1 86 ? 17.531 -8.664 -4.492 1 98.81 86 LEU A CA 1
ATOM 652 C C . LEU A 1 86 ? 18 -10.039 -4.047 1 98.81 86 LEU A C 1
ATOM 654 O O . LEU A 1 86 ? 19.188 -10.25 -3.816 1 98.81 86 LEU A O 1
ATOM 658 N N . ALA A 1 87 ? 17.031 -10.961 -3.9 1 98.75 87 ALA A N 1
ATOM 659 C CA . ALA A 1 87 ? 17.422 -12.336 -3.576 1 98.75 87 ALA A CA 1
ATOM 660 C C . ALA A 1 87 ? 18.391 -12.891 -4.602 1 98.75 87 ALA A C 1
ATOM 662 O O . ALA A 1 87 ? 19.375 -13.555 -4.242 1 98.75 87 ALA A O 1
ATOM 663 N N . ALA A 1 88 ? 18.109 -12.641 -5.887 1 98.56 88 ALA A N 1
ATOM 664 C CA . ALA A 1 88 ? 18.969 -13.094 -6.969 1 98.56 88 ALA A CA 1
ATOM 665 C C . ALA A 1 88 ? 20.359 -12.469 -6.863 1 98.56 88 ALA A C 1
ATOM 667 O O . ALA A 1 88 ? 21.375 -13.109 -7.16 1 98.56 88 ALA A O 1
ATOM 668 N N . LYS A 1 89 ? 20.391 -11.195 -6.477 1 98.06 89 LYS A N 1
ATOM 669 C CA . LYS A 1 89 ? 21.672 -10.516 -6.297 1 98.06 89 LYS A CA 1
ATOM 670 C C . LYS A 1 89 ? 22.484 -11.148 -5.168 1 98.06 89 LYS A C 1
ATOM 672 O O . LYS A 1 89 ? 23.703 -11.242 -5.246 1 98.06 89 LYS A O 1
ATOM 677 N N . ILE A 1 90 ? 21.797 -11.586 -4.121 1 98.12 90 ILE A N 1
ATOM 678 C CA . ILE A 1 90 ? 22.438 -12.148 -2.934 1 98.12 90 ILE A CA 1
ATOM 679 C C . ILE A 1 90 ? 22.859 -13.586 -3.211 1 98.12 90 ILE A C 1
ATOM 681 O O . ILE A 1 90 ? 23.969 -13.992 -2.863 1 98.12 90 ILE A O 1
ATOM 685 N N . GLU A 1 91 ? 22 -14.352 -3.916 1 98 91 GLU A N 1
ATOM 686 C CA . GLU A 1 91 ? 22.156 -15.797 -3.984 1 98 91 GLU A CA 1
ATOM 687 C C . GLU A 1 91 ? 22.625 -16.234 -5.367 1 98 91 GLU A C 1
ATOM 689 O O . GLU A 1 91 ? 23.078 -17.375 -5.547 1 98 91 GLU A O 1
ATOM 694 N N . GLY A 1 92 ? 22.438 -15.344 -6.316 1 98.12 92 GLY A N 1
ATOM 695 C CA . GLY A 1 92 ? 22.688 -15.719 -7.699 1 98.12 92 GLY A CA 1
ATOM 696 C C . GLY A 1 92 ? 21.469 -16.266 -8.406 1 98.12 92 GLY A C 1
ATOM 697 O O . GLY A 1 92 ? 20.344 -16.141 -7.902 1 98.12 92 GLY A O 1
ATOM 698 N N . ASN A 1 93 ? 21.672 -16.703 -9.734 1 98.06 93 ASN A N 1
ATOM 699 C CA . ASN A 1 93 ? 20.641 -17.328 -10.562 1 98.06 93 ASN A CA 1
ATOM 700 C C . ASN A 1 93 ? 19.5 -16.344 -10.867 1 98.06 93 ASN A C 1
ATOM 702 O O . ASN A 1 93 ? 18.344 -16.609 -10.57 1 98.06 93 ASN A O 1
ATOM 706 N N . PRO A 1 94 ? 19.844 -15.219 -11.438 1 98.75 94 PRO A N 1
ATOM 707 C CA . PRO A 1 94 ? 18.828 -14.219 -11.758 1 98.75 94 PRO A CA 1
ATOM 708 C C . PRO A 1 94 ? 17.75 -14.75 -12.695 1 98.75 94 PRO A C 1
ATOM 710 O O . PRO A 1 94 ? 18.047 -15.57 -13.578 1 98.75 94 PRO A O 1
ATOM 713 N N . VAL A 1 95 ? 16.578 -14.273 -12.57 1 98.81 95 VAL A N 1
ATOM 714 C CA . VAL A 1 95 ? 15.422 -14.719 -13.352 1 98.81 95 VAL A CA 1
ATOM 715 C C . VAL A 1 95 ? 15.648 -14.414 -14.828 1 98.81 95 VAL A C 1
ATOM 717 O O . VAL A 1 95 ? 16.109 -13.32 -15.18 1 98.81 95 VAL A O 1
ATOM 720 N N . CYS A 1 96 ? 15.406 -15.352 -15.602 1 98.69 96 CYS A N 1
ATOM 721 C CA . CYS A 1 96 ? 15.445 -15.227 -17.062 1 98.69 96 CYS A CA 1
ATOM 722 C C . CYS A 1 96 ? 14.062 -15.438 -17.656 1 98.69 96 CYS A C 1
ATOM 724 O O . CYS A 1 96 ? 13.438 -16.469 -17.453 1 98.69 96 CYS A O 1
ATOM 726 N N . MET A 1 97 ? 13.617 -14.477 -18.469 1 98.62 97 MET A N 1
ATOM 727 C CA . MET A 1 97 ? 12.266 -14.516 -19.031 1 98.62 97 MET A CA 1
ATOM 728 C C . MET A 1 97 ? 12.078 -15.75 -19.906 1 98.62 97 MET A C 1
ATOM 730 O O . MET A 1 97 ? 10.992 -16.344 -19.938 1 98.62 97 MET A O 1
ATOM 734 N N . GLU A 1 98 ? 13.117 -16.156 -20.578 1 98.62 98 GLU A N 1
ATOM 735 C CA . GLU A 1 98 ? 13.023 -17.328 -21.453 1 98.62 98 GLU A CA 1
ATOM 736 C C . GLU A 1 98 ? 12.727 -18.594 -20.641 1 98.62 98 GLU A C 1
ATOM 738 O O . GLU A 1 98 ? 11.969 -19.453 -21.094 1 98.62 98 GLU A O 1
ATOM 743 N N . VAL A 1 99 ? 13.367 -18.656 -19.5 1 98.81 99 VAL A N 1
ATOM 744 C CA . VAL A 1 99 ? 13.125 -19.797 -18.625 1 98.81 99 VAL A CA 1
ATOM 745 C C . VAL A 1 99 ? 11.695 -19.75 -18.094 1 98.81 99 VAL A C 1
ATOM 747 O O . VAL A 1 99 ? 10.992 -20.766 -18.078 1 98.81 99 VAL A O 1
ATOM 750 N N . VAL A 1 100 ? 11.234 -18.578 -17.656 1 98.88 100 VAL A N 1
ATOM 751 C CA . VAL A 1 100 ? 9.883 -18.375 -17.141 1 98.88 100 VAL A CA 1
ATOM 752 C C . VAL A 1 100 ? 8.859 -18.766 -18.219 1 98.88 100 VAL A C 1
ATOM 754 O O . VAL A 1 100 ? 7.898 -19.484 -17.938 1 98.88 100 VAL A O 1
ATOM 757 N N . LYS A 1 101 ? 9.109 -18.344 -19.438 1 98.69 101 LYS A N 1
ATOM 758 C CA . LYS A 1 101 ? 8.219 -18.641 -20.562 1 98.69 101 LYS A CA 1
ATOM 759 C C . LYS A 1 101 ? 8.148 -20.141 -20.828 1 98.69 101 LYS A C 1
ATOM 761 O O . LYS A 1 101 ? 7.07 -20.703 -21.047 1 98.69 101 LYS A O 1
ATOM 766 N N . ARG A 1 102 ? 9.305 -20.719 -20.828 1 98.62 102 ARG A N 1
ATOM 767 C CA . ARG A 1 102 ? 9.383 -22.172 -21.062 1 98.62 102 ARG A CA 1
ATOM 768 C C . ARG A 1 102 ? 8.586 -22.938 -20.016 1 98.62 102 ARG A C 1
ATOM 770 O O . ARG A 1 102 ? 7.785 -23.812 -20.344 1 98.62 102 ARG A O 1
ATOM 777 N N . ASP A 1 103 ? 8.812 -22.625 -18.766 1 98.69 103 ASP A N 1
ATOM 778 C CA . ASP A 1 103 ? 8.141 -23.312 -17.672 1 98.69 103 ASP A CA 1
ATOM 779 C C . ASP A 1 103 ? 6.637 -23.047 -17.703 1 98.69 103 ASP A C 1
ATOM 781 O O . ASP A 1 103 ? 5.832 -23.938 -17.422 1 98.69 103 ASP A O 1
ATOM 785 N N . PHE A 1 104 ? 6.266 -21.812 -18.016 1 98.62 104 PHE A N 1
ATOM 786 C CA . PHE A 1 104 ? 4.859 -21.469 -18.188 1 98.62 104 PHE A CA 1
ATOM 787 C C . PHE A 1 104 ? 4.219 -22.312 -19.281 1 98.62 104 PHE A C 1
ATOM 789 O O . PHE A 1 104 ? 3.127 -22.859 -19.094 1 98.62 104 PHE A O 1
ATOM 796 N N . GLN A 1 105 ? 4.902 -22.406 -20.359 1 98.25 105 GLN A N 1
ATOM 797 C CA . GLN A 1 105 ? 4.375 -23.156 -21.5 1 98.25 105 GLN A CA 1
ATOM 798 C C . GLN A 1 105 ? 4.227 -24.641 -21.141 1 98.25 105 GLN A C 1
ATOM 800 O O . GLN A 1 105 ? 3.252 -25.281 -21.547 1 98.25 105 GLN A O 1
ATOM 805 N N . LYS A 1 106 ? 5.219 -25.141 -20.484 1 98.31 106 LYS A N 1
ATOM 806 C CA . LYS A 1 106 ? 5.148 -26.531 -20.031 1 98.31 106 LYS A CA 1
ATOM 807 C C . LYS A 1 106 ? 3.908 -26.766 -19.172 1 98.31 106 LYS A C 1
ATOM 809 O O . LYS A 1 106 ? 3.174 -27.734 -19.391 1 98.31 106 LYS A O 1
ATOM 814 N N . ASN A 1 107 ? 3.658 -25.938 -18.219 1 98.44 107 ASN A N 1
ATOM 815 C CA . ASN A 1 107 ? 2.488 -26.047 -17.359 1 98.44 107 ASN A CA 1
ATOM 816 C C . ASN A 1 107 ? 1.193 -25.812 -18.125 1 98.44 107 ASN A C 1
ATOM 818 O O . ASN A 1 107 ? 0.199 -26.5 -17.906 1 98.44 107 ASN A O 1
ATOM 822 N N . SER A 1 108 ? 1.258 -24.828 -19.031 1 97.81 108 SER A N 1
ATOM 823 C CA . SER A 1 108 ? 0.081 -24.484 -19.828 1 97.81 108 SER A CA 1
ATOM 824 C C . SER A 1 108 ? -0.325 -25.625 -20.75 1 97.81 108 SER A C 1
ATOM 826 O O . SER A 1 108 ? -1.497 -25.75 -21.109 1 97.81 108 SER A O 1
ATOM 828 N N . SER A 1 109 ? 0.617 -26.453 -21.156 1 97.88 109 SER A N 1
ATOM 829 C CA . SER A 1 109 ? 0.336 -27.594 -22 1 97.88 109 SER A CA 1
ATOM 830 C C . SER A 1 109 ? -0.245 -28.75 -21.203 1 97.88 109 SER A C 1
ATOM 832 O O . SER A 1 109 ? -0.942 -29.609 -21.75 1 97.88 109 SER A O 1
ATOM 834 N N . LYS A 1 110 ? 0.028 -28.719 -20 1 98.12 110 LYS A N 1
ATOM 835 C CA . LYS A 1 110 ? -0.325 -29.844 -19.125 1 98.12 110 LYS A CA 1
ATOM 836 C C . LYS A 1 110 ? -1.71 -29.656 -18.516 1 98.12 110 LYS A C 1
ATOM 838 O O . LYS A 1 110 ? -2.428 -30.625 -18.281 1 98.12 110 LYS A O 1
ATOM 843 N N . TYR A 1 111 ? -2.121 -28.484 -18.234 1 98.62 111 TYR A N 1
ATOM 844 C CA . TYR A 1 111 ? -3.346 -28.203 -17.5 1 98.62 111 TYR A CA 1
ATOM 845 C C . TYR A 1 111 ? -4.328 -27.422 -18.359 1 98.62 111 TYR A C 1
ATOM 847 O O . TYR A 1 111 ? -3.922 -26.641 -19.234 1 98.62 111 TYR A O 1
ATOM 855 N N . ASP A 1 112 ? -5.617 -27.609 -18.094 1 98.75 112 ASP A N 1
ATOM 856 C CA . ASP A 1 112 ? -6.656 -26.844 -18.781 1 98.75 112 ASP A CA 1
ATOM 857 C C . ASP A 1 112 ? -6.816 -25.453 -18.188 1 98.75 112 ASP A C 1
ATOM 859 O O . ASP A 1 112 ? -7.152 -24.5 -18.891 1 98.75 112 ASP A O 1
ATOM 863 N N . TYR A 1 113 ? -6.699 -25.328 -16.875 1 98.81 113 TYR A N 1
ATOM 864 C CA . TYR A 1 113 ? -6.766 -24.078 -16.125 1 98.81 113 TYR A CA 1
ATOM 865 C C . TYR A 1 113 ? -5.5 -23.859 -15.312 1 98.81 113 TYR A C 1
ATOM 867 O O . TYR A 1 113 ? -5.176 -24.672 -14.43 1 98.81 113 TYR A O 1
ATOM 875 N N . LEU A 1 114 ? -4.793 -22.828 -15.617 1 98.88 114 LEU A N 1
ATOM 876 C CA . LEU A 1 114 ? -3.555 -22.516 -14.898 1 98.88 114 LEU A CA 1
ATOM 877 C C . LEU A 1 114 ? -3.684 -21.219 -14.117 1 98.88 114 LEU A C 1
ATOM 879 O O . LEU A 1 114 ? -3.967 -20.172 -14.695 1 98.88 114 LEU A O 1
ATOM 883 N N . THR A 1 115 ? -3.613 -21.312 -12.789 1 98.94 115 THR A N 1
ATOM 884 C CA . THR A 1 115 ? -3.605 -20.141 -11.914 1 98.94 115 THR A CA 1
ATOM 885 C C . THR A 1 115 ? -2.176 -19.688 -11.625 1 98.94 115 THR A C 1
ATOM 887 O O . THR A 1 115 ? -1.371 -20.469 -11.102 1 98.94 115 THR A O 1
ATOM 890 N N . LEU A 1 116 ? -1.873 -18.5 -12.039 1 98.94 116 LEU A N 1
ATOM 891 C CA . LEU A 1 116 ? -0.554 -17.906 -11.82 1 98.94 116 LEU A CA 1
ATOM 892 C C . LEU A 1 116 ? -0.553 -17.016 -10.594 1 98.94 116 LEU A C 1
ATOM 894 O O . LEU A 1 116 ? -1.521 -16.281 -10.344 1 98.94 116 LEU A O 1
ATOM 898 N N . GLU A 1 117 ? 0.484 -17.094 -9.828 1 98.94 117 GLU A N 1
ATOM 899 C CA . GLU A 1 117 ? 0.611 -16.25 -8.641 1 98.94 117 GLU A CA 1
ATOM 900 C C . GLU A 1 117 ? 1.8 -15.297 -8.758 1 98.94 117 GLU A C 1
ATOM 902 O O . GLU A 1 117 ? 2.896 -15.719 -9.141 1 98.94 117 GLU A O 1
ATOM 907 N N . GLY A 1 118 ? 1.593 -14.039 -8.43 1 98.81 118 GLY A N 1
ATOM 908 C CA . GLY A 1 118 ? 2.65 -13.047 -8.438 1 98.81 118 GLY A CA 1
ATOM 909 C C . GLY A 1 118 ? 3.447 -13.008 -7.148 1 98.81 118 GLY A C 1
ATOM 910 O O . GLY A 1 118 ? 3.023 -13.562 -6.133 1 98.81 118 GLY A O 1
ATOM 911 N N . SER A 1 119 ? 4.562 -12.328 -7.18 1 98.44 119 SER A N 1
ATOM 912 C CA . SER A 1 119 ? 5.391 -12.031 -6.016 1 98.44 119 SER A CA 1
ATOM 913 C C . SER A 1 119 ? 5.164 -10.602 -5.535 1 98.44 119 SER A C 1
ATOM 915 O O . SER A 1 119 ? 5.07 -9.672 -6.344 1 98.44 119 SER A O 1
ATOM 917 N N . GLY A 1 120 ? 5.129 -10.43 -4.188 1 98.06 120 GLY A N 1
ATOM 918 C CA . GLY A 1 120 ? 4.965 -9.078 -3.66 1 98.06 120 GLY A CA 1
ATOM 919 C C . GLY A 1 120 ? 3.693 -8.406 -4.133 1 98.06 120 GLY A C 1
ATOM 920 O O . GLY A 1 120 ? 2.633 -9.031 -4.184 1 98.06 120 GLY A O 1
ATOM 921 N N . GLY A 1 121 ? 3.73 -7.141 -4.359 1 98.75 121 GLY A N 1
ATOM 922 C CA . GLY A 1 121 ? 2.664 -6.387 -4.996 1 98.75 121 GLY A CA 1
ATOM 923 C C . GLY A 1 121 ? 2.842 -6.254 -6.496 1 98.75 121 GLY A C 1
ATOM 924 O O . GLY A 1 121 ? 3.723 -6.891 -7.082 1 98.75 121 GLY A O 1
ATOM 925 N N . ILE A 1 122 ? 1.979 -5.426 -7.117 1 98.94 122 ILE A N 1
ATOM 926 C CA . ILE A 1 122 ? 1.948 -5.309 -8.57 1 98.94 122 ILE A CA 1
ATOM 927 C C . ILE A 1 122 ? 3.254 -4.688 -9.062 1 98.94 122 ILE A C 1
ATOM 929 O O . ILE A 1 122 ? 3.697 -4.969 -10.18 1 98.94 122 ILE A O 1
ATOM 933 N N . VAL A 1 123 ? 3.873 -3.855 -8.188 1 98.88 123 VAL A N 1
ATOM 934 C CA . VAL A 1 123 ? 5.203 -3.326 -8.477 1 98.88 123 VAL A CA 1
ATOM 935 C C . VAL A 1 123 ? 6.258 -4.152 -7.75 1 98.88 123 VAL A C 1
ATOM 937 O O . VAL A 1 123 ? 6.633 -3.836 -6.617 1 98.88 123 VAL A O 1
ATOM 940 N N . CYS A 1 124 ? 6.723 -5.129 -8.383 1 98.88 124 CYS A N 1
ATOM 941 C CA . CYS A 1 124 ? 7.688 -6.047 -7.789 1 98.88 124 CYS A CA 1
ATOM 942 C C . CYS A 1 124 ? 8.875 -6.262 -8.719 1 98.88 124 CYS A C 1
ATOM 944 O O . CYS A 1 124 ? 8.719 -6.789 -9.82 1 98.88 124 CYS A O 1
ATOM 946 N N . PRO A 1 125 ? 10.016 -5.848 -8.305 1 98.88 125 PRO A N 1
ATOM 947 C CA . PRO A 1 125 ? 11.18 -6.172 -9.125 1 98.88 125 PRO A CA 1
ATOM 948 C C . PRO A 1 125 ? 11.531 -7.66 -9.094 1 98.88 125 PRO A C 1
ATOM 950 O O . PRO A 1 125 ? 11.695 -8.242 -8.023 1 98.88 125 PRO A O 1
ATOM 953 N N . ILE A 1 126 ? 11.641 -8.188 -10.281 1 98.88 126 ILE A N 1
ATOM 954 C CA . ILE A 1 126 ? 11.922 -9.609 -10.445 1 98.88 126 ILE A CA 1
ATOM 955 C C . ILE A 1 126 ? 13.406 -9.812 -10.75 1 98.88 126 ILE A C 1
ATOM 957 O O . ILE A 1 126 ? 14.031 -10.734 -10.234 1 98.88 126 ILE A O 1
ATOM 961 N N . ARG A 1 127 ? 13.898 -8.992 -11.539 1 98.81 127 ARG A N 1
ATOM 962 C CA . ARG A 1 127 ? 15.32 -8.906 -11.859 1 98.81 127 ARG A CA 1
ATOM 963 C C . ARG A 1 127 ? 15.75 -7.453 -12.07 1 98.81 127 ARG A C 1
ATOM 965 O O . ARG A 1 127 ? 15.023 -6.668 -12.68 1 98.81 127 ARG A O 1
ATOM 972 N N . TYR A 1 128 ? 16.922 -7.062 -11.555 1 98.31 128 TYR A N 1
ATOM 973 C CA . TYR A 1 128 ? 17.422 -5.703 -11.75 1 98.31 128 TYR A CA 1
ATOM 974 C C . TYR A 1 128 ? 18.938 -5.668 -11.75 1 98.31 128 TYR A C 1
ATOM 976 O O . TYR A 1 128 ? 19.562 -5.441 -10.711 1 98.31 128 TYR A O 1
ATOM 984 N N . ASP A 1 129 ? 19.516 -5.875 -12.742 1 96.62 129 ASP A N 1
ATOM 985 C CA . ASP A 1 129 ? 20.938 -5.758 -13.062 1 96.62 129 ASP A CA 1
ATOM 986 C C . ASP A 1 129 ? 21.141 -5.152 -14.453 1 96.62 129 ASP A C 1
ATOM 988 O O . ASP A 1 129 ? 20.562 -4.113 -14.773 1 96.62 129 ASP A O 1
ATOM 992 N N . GLU A 1 130 ? 21.891 -5.777 -15.328 1 96 130 GLU A N 1
ATOM 993 C CA . GLU A 1 130 ? 22 -5.27 -16.688 1 96 130 GLU A CA 1
ATOM 994 C C . GLU A 1 130 ? 20.656 -5.391 -17.422 1 96 130 GLU A C 1
ATOM 996 O O . GLU A 1 130 ? 20.453 -4.734 -18.453 1 96 130 GLU A O 1
ATOM 1001 N N . ARG A 1 131 ? 19.938 -6.332 -16.875 1 97 131 ARG A N 1
ATOM 1002 C CA . ARG A 1 131 ? 18.562 -6.508 -17.344 1 97 131 ARG A CA 1
ATOM 1003 C C . ARG A 1 131 ? 17.562 -6.145 -16.266 1 97 131 ARG A C 1
ATOM 1005 O O . ARG A 1 131 ? 17.875 -6.191 -15.07 1 97 131 ARG A O 1
ATOM 1012 N N . SER A 1 132 ? 16.422 -5.695 -16.734 1 97.94 132 SER A N 1
ATOM 1013 C CA . SER A 1 132 ? 15.344 -5.363 -15.82 1 97.94 132 SER A CA 1
ATOM 1014 C C . SER A 1 132 ? 14.078 -6.148 -16.141 1 97.94 132 SER A C 1
ATOM 1016 O O . SER A 1 132 ? 13.672 -6.227 -17.312 1 97.94 132 SER A O 1
ATOM 1018 N N . LEU A 1 133 ? 13.562 -6.801 -15.188 1 98.69 133 LEU A N 1
ATOM 1019 C CA . LEU A 1 133 ? 12.312 -7.543 -15.281 1 98.69 133 LEU A CA 1
ATOM 1020 C C . LEU A 1 133 ? 11.43 -7.258 -14.07 1 98.69 133 LEU A C 1
ATOM 1022 O O . LEU A 1 133 ? 11.883 -7.344 -12.93 1 98.69 133 LEU A O 1
ATOM 1026 N N . TRP A 1 134 ? 10.273 -6.82 -14.352 1 98.81 134 TRP A N 1
ATOM 1027 C CA . TRP A 1 134 ? 9.281 -6.559 -13.312 1 98.81 134 TRP A CA 1
ATOM 1028 C C . TRP A 1 134 ? 8.086 -7.504 -13.445 1 98.81 134 TRP A C 1
ATOM 1030 O O . TRP A 1 134 ? 7.895 -8.125 -14.492 1 98.81 134 TRP A O 1
ATOM 1040 N N . LEU A 1 135 ? 7.316 -7.621 -12.398 1 98.88 135 LEU A N 1
ATOM 1041 C CA . LEU A 1 135 ? 6.156 -8.5 -12.398 1 98.88 135 LEU A CA 1
ATOM 1042 C C . LEU A 1 135 ? 5.23 -8.18 -13.57 1 98.88 135 LEU A C 1
ATOM 1044 O O . LEU A 1 135 ? 4.695 -9.086 -14.211 1 98.88 135 LEU A O 1
ATOM 1048 N N . VAL A 1 136 ? 5.02 -6.895 -13.883 1 98.81 136 VAL A N 1
ATOM 1049 C CA . VAL A 1 136 ? 4.121 -6.461 -14.945 1 98.81 136 VAL A CA 1
ATOM 1050 C C . VAL A 1 136 ? 4.609 -7.008 -16.281 1 98.81 136 VAL A C 1
ATOM 1052 O O . VAL A 1 136 ? 3.805 -7.312 -17.172 1 98.81 136 VAL A O 1
ATOM 1055 N N . ASP A 1 137 ? 5.918 -7.172 -16.469 1 98.81 137 ASP A N 1
ATOM 1056 C CA . ASP A 1 137 ? 6.465 -7.734 -17.703 1 98.81 137 ASP A CA 1
ATOM 1057 C C . ASP A 1 137 ? 6.016 -9.18 -17.891 1 98.81 137 ASP A C 1
ATOM 1059 O O . ASP A 1 137 ? 5.707 -9.602 -19.016 1 98.81 137 ASP A O 1
ATOM 1063 N N . ILE A 1 138 ? 5.988 -9.875 -16.797 1 98.81 138 ILE A N 1
ATOM 1064 C CA . ILE A 1 138 ? 5.57 -11.273 -16.812 1 98.81 138 ILE A CA 1
ATOM 1065 C C . ILE A 1 138 ? 4.082 -11.359 -17.156 1 98.81 138 ILE A C 1
ATOM 1067 O O . ILE A 1 138 ? 3.672 -12.18 -17.984 1 98.81 138 ILE A O 1
ATOM 1071 N N . ILE A 1 139 ? 3.277 -10.531 -16.516 1 98.81 139 ILE A N 1
ATOM 1072 C CA . ILE A 1 139 ? 1.842 -10.492 -16.766 1 98.81 139 ILE A CA 1
ATOM 1073 C C . ILE A 1 139 ? 1.587 -10.195 -18.25 1 98.81 139 ILE A C 1
ATOM 1075 O O . ILE A 1 139 ? 0.753 -10.844 -18.875 1 98.81 139 ILE A O 1
ATOM 1079 N N . HIS A 1 140 ? 2.334 -9.25 -18.812 1 98.69 140 HIS A N 1
ATOM 1080 C CA . HIS A 1 140 ? 2.184 -8.875 -20.203 1 98.69 140 HIS A CA 1
ATOM 1081 C C . HIS A 1 140 ? 2.605 -10.016 -21.125 1 98.69 140 HIS A C 1
ATOM 1083 O O . HIS A 1 140 ? 1.943 -10.289 -22.141 1 98.69 140 HIS A O 1
ATOM 1089 N N . GLU A 1 141 ? 3.707 -10.594 -20.766 1 98.38 141 GLU A N 1
ATOM 1090 C CA . GLU A 1 141 ? 4.219 -11.695 -21.578 1 98.38 141 GLU A CA 1
ATOM 1091 C C . GLU A 1 141 ? 3.17 -12.797 -21.75 1 98.38 141 GLU A C 1
ATOM 1093 O O . GLU A 1 141 ? 2.996 -13.336 -22.828 1 98.38 141 GLU A O 1
ATOM 1098 N N . PHE A 1 142 ? 2.434 -13.047 -20.656 1 97.81 142 PHE A N 1
ATOM 1099 C CA . PHE A 1 142 ? 1.504 -14.172 -20.656 1 97.81 142 PHE A CA 1
ATOM 1100 C C . PHE A 1 142 ? 0.11 -13.727 -21.078 1 97.81 142 PHE A C 1
ATOM 1102 O O . PHE A 1 142 ? -0.778 -14.555 -21.281 1 97.81 142 PHE A O 1
ATOM 1109 N N . GLU A 1 143 ? -0.102 -12.414 -21.188 1 97.12 143 GLU A N 1
ATOM 1110 C CA . GLU A 1 143 ? -1.377 -11.836 -21.609 1 97.12 143 GLU A CA 1
ATOM 1111 C C . GLU A 1 143 ? -2.531 -12.383 -20.766 1 97.12 143 GLU A C 1
ATOM 1113 O O . GLU A 1 143 ? -3.559 -12.797 -21.312 1 97.12 143 GLU A O 1
ATOM 1118 N N . THR A 1 144 ? -2.33 -12.438 -19.516 1 97.44 144 THR A N 1
ATOM 1119 C CA . THR A 1 144 ? -3.305 -13.023 -18.609 1 97.44 144 THR A CA 1
ATOM 1120 C C . THR A 1 144 ? -4.121 -11.938 -17.922 1 97.44 144 THR A C 1
ATOM 1122 O O . THR A 1 144 ? -3.588 -10.883 -17.562 1 97.44 144 THR A O 1
ATOM 1125 N N . PRO A 1 145 ? -5.469 -12.148 -17.766 1 98.75 145 PRO A N 1
ATOM 1126 C CA . PRO A 1 145 ? -6.199 -11.281 -16.828 1 98.75 145 PRO A CA 1
ATOM 1127 C C . PRO A 1 145 ? -5.797 -11.5 -15.375 1 98.75 145 PRO A C 1
ATOM 1129 O O . PRO A 1 145 ? -5.145 -12.5 -15.055 1 98.75 145 PRO A O 1
ATOM 1132 N N . CYS A 1 146 ? -6.172 -10.562 -14.562 1 98.94 146 CYS A N 1
ATOM 1133 C CA . CYS A 1 146 ? -5.684 -10.625 -13.188 1 98.94 146 CYS A CA 1
ATOM 1134 C C . CYS A 1 146 ? -6.832 -10.492 -12.195 1 98.94 146 CYS A C 1
ATOM 1136 O O . CYS A 1 146 ? -7.859 -9.891 -12.5 1 98.94 146 CYS A O 1
ATOM 1138 N N . LEU A 1 147 ? -6.688 -11.094 -11.094 1 98.94 147 LEU A N 1
ATOM 1139 C CA . LEU A 1 147 ? -7.402 -10.766 -9.867 1 98.94 147 LEU A CA 1
ATOM 1140 C C . LEU A 1 147 ? -6.492 -10.039 -8.875 1 98.94 147 LEU A C 1
ATOM 1142 O O . LEU A 1 147 ? -5.297 -10.336 -8.797 1 98.94 147 LEU A O 1
ATOM 1146 N N . ILE A 1 148 ? -7.051 -9.125 -8.141 1 99 148 ILE A N 1
ATOM 1147 C CA . ILE A 1 148 ? -6.324 -8.445 -7.074 1 99 148 ILE A CA 1
ATOM 1148 C C . ILE A 1 148 ? -6.773 -8.984 -5.715 1 99 148 ILE A C 1
ATOM 1150 O O . ILE A 1 148 ? -7.965 -8.977 -5.398 1 99 148 ILE A O 1
ATOM 1154 N N . VAL A 1 149 ? -5.832 -9.469 -4.945 1 99 149 VAL A N 1
ATOM 1155 C CA . VAL A 1 149 ? -6.094 -9.867 -3.564 1 99 149 VAL A CA 1
ATOM 1156 C C . VAL A 1 149 ? -5.723 -8.727 -2.621 1 99 149 VAL A C 1
ATOM 1158 O O . VAL A 1 149 ? -4.645 -8.141 -2.74 1 99 149 VAL A O 1
ATOM 1161 N N . ALA A 1 150 ? -6.598 -8.383 -1.711 1 98.94 150 ALA A N 1
ATOM 1162 C CA . ALA A 1 150 ? -6.383 -7.301 -0.756 1 98.94 150 ALA A CA 1
ATOM 1163 C C . ALA A 1 150 ? -6.906 -7.676 0.627 1 98.94 150 ALA A C 1
ATOM 1165 O O . ALA A 1 150 ? -7.789 -8.531 0.754 1 98.94 150 ALA A O 1
ATOM 1166 N N . ASP A 1 151 ? -6.309 -7.109 1.664 1 98.69 151 ASP A N 1
ATOM 1167 C CA . ASP A 1 151 ? -6.887 -7.191 3.004 1 98.69 151 ASP A CA 1
ATOM 1168 C C . ASP A 1 151 ? -8.164 -6.359 3.104 1 98.69 151 ASP A C 1
ATOM 1170 O O . ASP A 1 151 ? -8.258 -5.289 2.5 1 98.69 151 ASP A O 1
ATOM 1174 N N . ALA A 1 152 ? -9.07 -6.762 3.914 1 98.62 152 ALA A N 1
ATOM 1175 C CA . ALA A 1 152 ? -10.359 -6.074 3.982 1 98.62 152 ALA A CA 1
ATOM 1176 C C . ALA A 1 152 ? -10.305 -4.898 4.953 1 98.62 152 ALA A C 1
ATOM 1178 O O . ALA A 1 152 ? -11.195 -4.047 4.961 1 98.62 152 ALA A O 1
ATOM 1179 N N . GLY A 1 153 ? -9.328 -4.777 5.777 1 97.69 153 GLY A N 1
ATOM 1180 C CA . GLY A 1 153 ? -9.305 -3.895 6.934 1 97.69 153 GLY A CA 1
ATOM 1181 C C . GLY A 1 153 ? -8.852 -2.484 6.602 1 97.69 153 GLY A C 1
ATOM 1182 O O . GLY A 1 153 ? -8.984 -2.037 5.457 1 97.69 153 GLY A O 1
ATOM 1183 N N . LEU A 1 154 ? -8.367 -1.757 7.605 1 97.5 154 LEU A N 1
ATOM 1184 C CA . LEU A 1 154 ? -8 -0.347 7.551 1 97.5 154 LEU A CA 1
ATOM 1185 C C . LEU A 1 154 ? -6.879 -0.114 6.543 1 97.5 154 LEU A C 1
ATOM 1187 O O . LEU A 1 154 ? -5.91 -0.873 6.5 1 97.5 154 LEU A O 1
ATOM 1191 N N . GLY A 1 155 ? -7.023 0.881 5.688 1 97.94 155 GLY A N 1
ATOM 1192 C CA . GLY A 1 155 ? -6 1.263 4.73 1 97.94 155 GLY A CA 1
ATOM 1193 C C . GLY A 1 155 ? -6.219 0.668 3.352 1 97.94 155 GLY A C 1
ATOM 1194 O O . GLY A 1 155 ? -5.555 1.059 2.389 1 97.94 155 GLY A O 1
ATOM 1195 N N . THR A 1 156 ? -7.246 -0.185 3.203 1 98.75 156 THR A N 1
ATOM 1196 C CA . THR A 1 156 ? -7.379 -0.989 1.993 1 98.75 156 THR A CA 1
ATOM 1197 C C . THR A 1 156 ? -7.91 -0.146 0.838 1 98.75 156 THR A C 1
ATOM 1199 O O . THR A 1 156 ? -7.594 -0.408 -0.325 1 98.75 156 THR A O 1
ATOM 1202 N N . ILE A 1 157 ? -8.703 0.883 1.096 1 98.88 157 ILE A N 1
ATOM 1203 C CA . ILE A 1 157 ? -9.156 1.752 0.015 1 98.88 157 ILE A CA 1
ATOM 1204 C C . ILE A 1 157 ? -7.953 2.318 -0.731 1 98.88 157 ILE A C 1
ATOM 1206 O O . ILE A 1 157 ? -7.887 2.244 -1.961 1 98.88 157 ILE A O 1
ATOM 1210 N N . ASN A 1 158 ? -7.008 2.793 0.082 1 98.88 158 ASN A N 1
ATOM 1211 C CA . ASN A 1 158 ? -5.777 3.344 -0.472 1 98.88 158 ASN A CA 1
ATOM 1212 C C . ASN A 1 158 ? -5.027 2.309 -1.305 1 98.88 158 ASN A C 1
ATOM 1214 O O . ASN A 1 158 ? -4.742 2.539 -2.48 1 98.88 158 ASN A O 1
ATOM 1218 N N . SER A 1 159 ? -4.746 1.145 -0.783 1 98.88 159 SER A N 1
ATOM 1219 C CA . SER A 1 159 ? -3.885 0.163 -1.433 1 98.88 159 SER A CA 1
ATOM 1220 C C . SER A 1 159 ? -4.539 -0.406 -2.686 1 98.88 159 SER A C 1
ATOM 1222 O O . SER A 1 159 ? -3.873 -0.62 -3.701 1 98.88 159 SER A O 1
ATOM 1224 N N . VAL A 1 160 ? -5.863 -0.606 -2.643 1 98.94 160 VAL A N 1
ATOM 1225 C CA . VAL A 1 160 ? -6.551 -1.203 -3.781 1 98.94 160 VAL A CA 1
ATOM 1226 C C . VAL A 1 160 ? -6.66 -0.184 -4.914 1 98.94 160 VAL A C 1
ATOM 1228 O O . VAL A 1 160 ? -6.367 -0.498 -6.07 1 98.94 160 VAL A O 1
ATOM 1231 N N . VAL A 1 161 ? -7.043 1.049 -4.617 1 98.94 161 VAL A N 1
ATOM 1232 C CA . VAL A 1 161 ? -7.211 2.057 -5.66 1 98.94 161 VAL A CA 1
ATOM 1233 C C . VAL A 1 161 ? -5.867 2.336 -6.332 1 98.94 161 VAL A C 1
ATOM 1235 O O . VAL A 1 161 ? -5.789 2.438 -7.559 1 98.94 161 VAL A O 1
ATOM 1238 N N . LEU A 1 162 ? -4.809 2.422 -5.531 1 98.94 162 LEU A N 1
ATOM 1239 C CA . LEU A 1 162 ? -3.482 2.623 -6.102 1 98.94 162 LEU A CA 1
ATOM 1240 C C . LEU A 1 162 ? -3.115 1.479 -7.039 1 98.94 162 LEU A C 1
ATOM 1242 O O . LEU A 1 162 ? -2.602 1.71 -8.141 1 98.94 162 LEU A O 1
ATOM 1246 N N . THR A 1 163 ? -3.363 0.272 -6.629 1 98.94 163 THR A N 1
ATOM 1247 C CA . THR A 1 163 ? -3.045 -0.907 -7.426 1 98.94 163 THR A CA 1
ATOM 1248 C C . THR A 1 163 ? -3.85 -0.914 -8.727 1 98.94 163 THR A C 1
ATOM 1250 O O . THR A 1 163 ? -3.293 -1.121 -9.805 1 98.94 163 THR A O 1
ATOM 1253 N N . VAL A 1 164 ? -5.152 -0.604 -8.633 1 98.94 164 VAL A N 1
ATOM 1254 C CA . VAL A 1 164 ? -6.043 -0.6 -9.789 1 98.94 164 VAL A CA 1
ATOM 1255 C C . VAL A 1 164 ? -5.59 0.466 -10.781 1 98.94 164 VAL A C 1
ATOM 1257 O O . VAL A 1 164 ? -5.473 0.195 -11.984 1 98.94 164 VAL A O 1
ATOM 1260 N N . GLU A 1 165 ? -5.348 1.65 -10.312 1 98.94 165 GLU A N 1
ATOM 1261 C CA . GLU A 1 165 ? -4.969 2.746 -11.203 1 98.94 165 GLU A CA 1
ATOM 1262 C C . GLU A 1 165 ? -3.645 2.459 -11.898 1 98.94 165 GLU A C 1
ATOM 1264 O O . GLU A 1 165 ? -3.479 2.771 -13.078 1 98.94 165 GLU A O 1
ATOM 1269 N N . TYR A 1 166 ? -2.715 1.908 -11.164 1 98.94 166 TYR A N 1
ATOM 1270 C CA . TYR A 1 166 ? -1.437 1.54 -11.766 1 98.94 166 TYR A CA 1
ATOM 1271 C C . TYR A 1 166 ? -1.624 0.482 -12.844 1 98.94 166 TYR A C 1
ATOM 1273 O O . TYR A 1 166 ? -1.092 0.613 -13.945 1 98.94 166 TYR A O 1
ATOM 1281 N N . MET A 1 167 ? -2.385 -0.549 -12.516 1 98.94 167 MET A N 1
ATOM 1282 C CA . MET A 1 167 ? -2.627 -1.617 -13.484 1 98.94 167 MET A CA 1
ATOM 1283 C C . MET A 1 167 ? -3.338 -1.081 -14.719 1 98.94 167 MET A C 1
ATOM 1285 O O . MET A 1 167 ? -3.025 -1.48 -15.844 1 98.94 167 MET A O 1
ATOM 1289 N N . ARG A 1 168 ? -4.266 -0.176 -14.508 1 98.88 168 ARG A N 1
ATOM 1290 C CA . ARG A 1 168 ? -4.93 0.467 -15.641 1 98.88 168 ARG A CA 1
ATOM 1291 C C . ARG A 1 168 ? -3.928 1.212 -16.516 1 98.88 168 ARG A C 1
ATOM 1293 O O . ARG A 1 168 ? -3.971 1.109 -17.734 1 98.88 168 ARG A O 1
ATOM 1300 N N . SER A 1 169 ? -3.047 1.889 -15.891 1 98.75 169 SER A N 1
ATOM 1301 C CA . SER A 1 169 ? -2.049 2.654 -16.625 1 98.75 169 SER A CA 1
ATOM 1302 C C . SER A 1 169 ? -1.118 1.737 -17.422 1 98.75 169 SER A C 1
ATOM 1304 O O . SER A 1 169 ? -0.454 2.178 -18.359 1 98.75 169 SER A O 1
ATOM 1306 N N . LYS A 1 170 ? -1.05 0.53 -17.016 1 98.75 170 LYS A N 1
ATOM 1307 C CA . LYS A 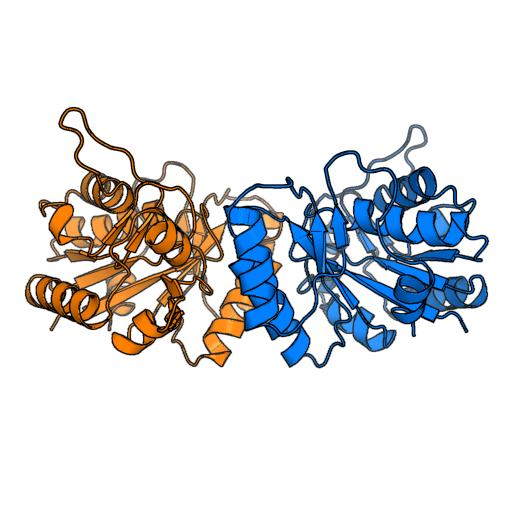1 170 ? -0.211 -0.453 -17.688 1 98.75 170 LYS A CA 1
ATOM 1308 C C . LYS A 1 170 ? -1.037 -1.32 -18.641 1 98.75 170 LYS A C 1
ATOM 1310 O O . LYS A 1 170 ? -0.536 -2.307 -19.188 1 98.75 170 LYS A O 1
ATOM 1315 N N . ASN A 1 171 ? -2.322 -1.023 -18.75 1 98.56 171 ASN A N 1
ATOM 1316 C CA . ASN A 1 171 ? -3.238 -1.746 -19.625 1 98.56 171 ASN A CA 1
ATOM 1317 C C . ASN A 1 171 ? -3.354 -3.215 -19.234 1 98.56 171 ASN A C 1
ATOM 1319 O O . ASN A 1 171 ? -3.355 -4.098 -20.094 1 98.56 171 ASN A O 1
ATOM 1323 N N . ILE A 1 172 ? -3.385 -3.494 -18 1 98.81 172 ILE A N 1
ATOM 1324 C CA . ILE A 1 172 ? -3.561 -4.848 -17.484 1 98.81 172 ILE A CA 1
ATOM 1325 C C . ILE A 1 172 ? -5.035 -5.09 -17.156 1 98.81 172 ILE A C 1
ATOM 1327 O O . ILE A 1 172 ? -5.66 -4.289 -16.469 1 98.81 172 ILE A O 1
ATOM 1331 N N . GLU A 1 173 ? -5.582 -6.16 -17.656 1 98.81 173 GLU A N 1
ATOM 1332 C CA . GLU A 1 173 ? -6.992 -6.48 -17.469 1 98.81 173 GLU A CA 1
ATOM 1333 C C . GLU A 1 173 ? -7.258 -6.973 -16.047 1 98.81 173 GLU A C 1
ATOM 1335 O O . GLU A 1 173 ? -6.609 -7.906 -15.57 1 98.81 173 GLU A O 1
ATOM 1340 N N . ILE A 1 174 ? -8.164 -6.32 -15.359 1 98.94 174 ILE A N 1
ATOM 1341 C CA . ILE A 1 174 ? -8.555 -6.691 -14.008 1 98.94 174 ILE A CA 1
ATOM 1342 C C . ILE A 1 174 ? -9.953 -7.305 -14.023 1 98.94 174 ILE A C 1
ATOM 1344 O O . ILE A 1 174 ? -10.922 -6.648 -14.406 1 98.94 174 ILE A O 1
ATOM 1348 N N . LYS A 1 175 ? -10.039 -8.516 -13.531 1 98.81 175 LYS A N 1
ATOM 1349 C CA . LYS A 1 175 ? -11.297 -9.234 -13.625 1 98.81 175 LYS A CA 1
ATOM 1350 C C . LYS A 1 175 ? -12.07 -9.164 -12.312 1 98.81 175 LYS A C 1
ATOM 1352 O O . LYS A 1 175 ? -13.25 -9.516 -12.258 1 98.81 175 LYS A O 1
ATOM 1357 N N . GLY A 1 176 ? -11.438 -8.727 -11.266 1 98.88 176 GLY A N 1
ATOM 1358 C CA . GLY A 1 176 ? -12.109 -8.641 -9.977 1 98.88 176 GLY A CA 1
ATOM 1359 C C . GLY A 1 176 ? -11.148 -8.484 -8.812 1 98.88 176 GLY A C 1
ATOM 1360 O O . GLY A 1 176 ? -9.93 -8.508 -9 1 98.88 176 GLY A O 1
ATOM 1361 N N . ILE A 1 177 ? -11.719 -8.281 -7.648 1 98.94 177 ILE A N 1
ATOM 1362 C CA . ILE A 1 177 ? -11 -8.148 -6.387 1 98.94 177 ILE A CA 1
ATOM 1363 C C . ILE A 1 177 ? -11.508 -9.195 -5.395 1 98.94 177 ILE A C 1
ATOM 1365 O O . ILE A 1 177 ? -12.711 -9.453 -5.312 1 98.94 177 ILE A O 1
ATOM 1369 N N . ILE A 1 178 ? -10.625 -9.844 -4.734 1 98.94 178 ILE A N 1
ATOM 1370 C CA . ILE A 1 178 ? -10.961 -10.719 -3.615 1 98.94 178 ILE A CA 1
ATOM 1371 C C . ILE A 1 178 ? -10.398 -10.133 -2.32 1 98.94 178 ILE A C 1
ATOM 1373 O O . ILE A 1 178 ? -9.195 -9.859 -2.227 1 98.94 178 ILE A O 1
ATOM 1377 N N . PHE A 1 179 ? -11.242 -9.938 -1.318 1 98.88 179 PHE A N 1
ATOM 1378 C CA . PHE A 1 179 ? -10.797 -9.484 -0.009 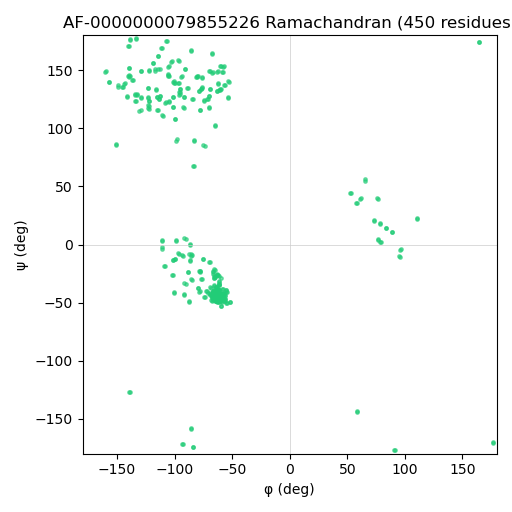1 98.88 179 PHE A CA 1
ATOM 1379 C C . PHE A 1 179 ? -10.492 -10.664 0.904 1 98.88 179 PHE A C 1
ATOM 1381 O O . PHE A 1 179 ? -11.312 -11.57 1.046 1 98.88 179 PHE A O 1
ATOM 1388 N N . ASN A 1 180 ? -9.32 -10.68 1.464 1 98.88 180 ASN A N 1
ATOM 1389 C CA . ASN A 1 180 ? -8.898 -11.617 2.5 1 98.88 180 ASN A CA 1
ATOM 1390 C C . ASN A 1 180 ? -9.047 -11.016 3.895 1 98.88 180 ASN A C 1
ATOM 1392 O O . ASN A 1 180 ? -9.203 -9.797 4.039 1 98.88 180 ASN A O 1
ATOM 1396 N N . ASN A 1 181 ? -9.133 -11.883 4.988 1 98.69 181 ASN A N 1
ATOM 1397 C CA . ASN A 1 181 ? -9.297 -11.453 6.371 1 98.69 181 ASN A CA 1
ATOM 1398 C C . ASN A 1 181 ? -10.562 -10.617 6.551 1 98.69 181 ASN A C 1
ATOM 1400 O O . ASN A 1 181 ? -10.539 -9.594 7.246 1 98.69 181 ASN A O 1
ATOM 1404 N N . TYR A 1 182 ? -11.578 -10.977 5.82 1 98.75 182 TYR A N 1
ATOM 1405 C CA . TYR A 1 182 ? -12.852 -10.266 5.867 1 98.75 182 TYR A CA 1
ATOM 1406 C C . TYR A 1 182 ? -13.656 -10.68 7.09 1 98.75 182 TYR A C 1
ATOM 1408 O O . TYR A 1 182 ? -13.75 -11.867 7.406 1 98.75 182 TYR A O 1
ATOM 1416 N N . HIS A 1 183 ? -14.203 -9.766 7.852 1 98.69 183 HIS A N 1
ATOM 1417 C CA . HIS A 1 183 ? -15.086 -9.992 8.992 1 98.69 183 HIS A CA 1
ATOM 1418 C C . HIS A 1 183 ? -16.516 -9.539 8.68 1 98.69 183 HIS A C 1
ATOM 1420 O O . HIS A 1 183 ? -16.812 -8.344 8.703 1 98.69 183 HIS A O 1
ATOM 1426 N N . PRO A 1 184 ? -17.453 -10.492 8.57 1 97.06 184 PRO A N 1
ATOM 1427 C CA . PRO A 1 184 ? -18.844 -10.117 8.266 1 97.06 184 PRO A CA 1
ATOM 1428 C C . PRO A 1 184 ? -19.422 -9.133 9.281 1 97.06 184 PRO A C 1
ATOM 1430 O O . PRO A 1 184 ? -19.156 -9.258 10.484 1 97.06 184 PRO A O 1
ATOM 1433 N N . ARG A 1 185 ? -20.156 -8.078 8.906 1 96.56 185 ARG A N 1
ATOM 1434 C CA . ARG A 1 185 ? -20.891 -7.09 9.703 1 96.56 185 ARG A CA 1
ATOM 1435 C C . ARG A 1 185 ? -19.938 -6.043 10.266 1 96.56 185 ARG A C 1
ATOM 1437 O O . ARG A 1 185 ? -20.344 -5.164 11.023 1 96.56 185 ARG A O 1
ATOM 1444 N N . ASN A 1 186 ? -18.672 -6.211 9.898 1 98.31 186 ASN A N 1
ATOM 1445 C CA . ASN A 1 186 ? -17.766 -5.113 10.219 1 98.31 186 ASN A CA 1
ATOM 1446 C C . ASN A 1 186 ? -18.047 -3.879 9.375 1 98.31 186 ASN A C 1
ATOM 1448 O O . ASN A 1 186 ? -17.844 -3.898 8.156 1 98.31 186 ASN A O 1
ATOM 1452 N N . ILE A 1 187 ? -18.406 -2.811 9.961 1 98.25 187 ILE A N 1
ATOM 1453 C CA . ILE A 1 187 ? -18.922 -1.618 9.289 1 98.25 187 ILE A CA 1
ATOM 1454 C C . ILE A 1 187 ? -17.828 -1.026 8.398 1 98.25 187 ILE A C 1
ATOM 1456 O O . ILE A 1 187 ? -18.094 -0.617 7.262 1 98.25 187 ILE A O 1
ATOM 1460 N N . MET A 1 188 ? -16.688 -0.978 8.867 1 98.62 188 MET A N 1
ATOM 1461 C CA . MET A 1 188 ? -15.586 -0.415 8.102 1 98.62 188 MET A CA 1
ATOM 1462 C C . MET A 1 188 ? -15.305 -1.253 6.859 1 98.62 188 MET A C 1
ATOM 1464 O O . MET A 1 188 ? -15.164 -0.713 5.758 1 98.62 188 MET A O 1
ATOM 1468 N N . GLU A 1 189 ? -15.203 -2.561 7.055 1 98.81 189 GLU A N 1
ATOM 1469 C CA . GLU A 1 189 ? -14.852 -3.434 5.934 1 98.81 189 GLU A CA 1
ATOM 1470 C C . GLU A 1 189 ? -15.961 -3.441 4.879 1 98.81 189 GLU A C 1
ATOM 1472 O O . GLU A 1 189 ? -15.68 -3.48 3.68 1 98.81 189 GLU A O 1
ATOM 1477 N N . GLU A 1 190 ? -17.203 -3.354 5.266 1 98.56 190 GLU A N 1
ATOM 1478 C CA . GLU A 1 190 ? -18.312 -3.23 4.328 1 98.56 190 GLU A CA 1
ATOM 1479 C C . GLU A 1 190 ? -18.234 -1.917 3.555 1 98.56 190 GLU A C 1
ATOM 1481 O O . GLU A 1 190 ? -18.469 -1.886 2.348 1 98.56 190 GLU A O 1
ATOM 1486 N N . ASP A 1 191 ? -17.953 -0.884 4.246 1 98.75 191 ASP A N 1
ATOM 1487 C CA . ASP A 1 191 ? -17.828 0.415 3.592 1 98.75 191 ASP A CA 1
ATOM 1488 C C . ASP A 1 191 ? -16.641 0.433 2.639 1 98.75 191 ASP A C 1
ATOM 1490 O O . ASP A 1 191 ? -16.703 1.027 1.56 1 98.75 191 ASP A O 1
ATOM 1494 N N . ASN A 1 192 ? -15.469 -0.172 3.061 1 98.81 192 ASN A N 1
ATOM 1495 C CA . ASN A 1 192 ? -14.312 -0.286 2.176 1 98.81 192 ASN A CA 1
ATOM 1496 C C . ASN A 1 192 ? -14.695 -0.9 0.832 1 98.81 192 ASN A C 1
ATOM 1498 O O . ASN A 1 192 ? -14.32 -0.386 -0.221 1 98.81 192 ASN A O 1
ATOM 1502 N N . ILE A 1 193 ? -15.406 -2.006 0.903 1 98.62 193 ILE A N 1
ATOM 1503 C CA . ILE A 1 193 ? -15.82 -2.734 -0.292 1 98.62 193 ILE A CA 1
ATOM 1504 C C . ILE A 1 193 ? -16.672 -1.831 -1.18 1 98.62 193 ILE A C 1
ATOM 1506 O O . ILE A 1 193 ? -16.422 -1.718 -2.383 1 98.62 193 ILE A O 1
ATOM 1510 N N . LYS A 1 194 ? -17.609 -1.15 -0.568 1 98.06 194 LYS A N 1
ATOM 1511 C CA . LYS A 1 194 ? -18.484 -0.245 -1.305 1 98.06 194 LYS A CA 1
ATOM 1512 C C . LYS A 1 194 ? -17.688 0.875 -1.967 1 98.06 194 LYS A C 1
ATOM 1514 O O . LYS A 1 194 ? -17.859 1.155 -3.154 1 98.06 194 LYS A O 1
ATOM 1519 N N . MET A 1 195 ? -16.844 1.515 -1.216 1 98.56 195 MET A N 1
ATOM 1520 C CA . MET A 1 195 ? -16.031 2.623 -1.714 1 98.56 195 MET A CA 1
ATOM 1521 C C . MET A 1 195 ? -15.156 2.176 -2.877 1 98.56 195 MET A C 1
ATOM 1523 O O . MET A 1 195 ? -15.086 2.855 -3.902 1 98.56 195 MET A O 1
ATOM 1527 N N . ILE A 1 196 ? -14.539 1.027 -2.73 1 98.88 196 ILE A N 1
ATOM 1528 C CA . ILE A 1 196 ? -13.602 0.523 -3.73 1 98.88 196 ILE A CA 1
ATOM 1529 C C . ILE A 1 196 ? -14.352 0.209 -5.023 1 98.88 196 ILE A C 1
ATOM 1531 O O . ILE A 1 196 ? -13.898 0.571 -6.113 1 98.88 196 ILE A O 1
ATOM 1535 N N . GLU A 1 197 ? -15.484 -0.468 -4.91 1 98.88 197 GLU A N 1
ATOM 1536 C CA . GLU A 1 197 ? -16.266 -0.76 -6.109 1 98.88 197 GLU A CA 1
ATOM 1537 C C . GLU A 1 197 ? -16.719 0.523 -6.801 1 98.88 197 GLU A C 1
ATOM 1539 O O . GLU A 1 197 ? -16.641 0.633 -8.023 1 98.88 197 GLU A O 1
ATOM 1544 N N . GLU A 1 198 ? -17.109 1.442 -6.02 1 98.06 198 GLU A N 1
ATOM 1545 C CA . GLU A 1 198 ? -17.609 2.699 -6.57 1 98.06 198 GLU A CA 1
ATOM 1546 C C . GLU A 1 198 ? -16.5 3.473 -7.273 1 98.06 198 GLU A C 1
ATOM 1548 O O . GLU A 1 198 ? -16.703 4 -8.367 1 98.06 198 GLU A O 1
ATOM 1553 N N . VAL A 1 199 ? -15.352 3.494 -6.711 1 98.25 199 VAL A N 1
ATOM 1554 C CA . VAL A 1 199 ? -14.281 4.367 -7.191 1 98.25 199 VAL A CA 1
ATOM 1555 C C . VAL A 1 199 ? -13.531 3.684 -8.328 1 98.25 199 VAL A C 1
ATOM 1557 O O . VAL A 1 199 ? -13.07 4.344 -9.266 1 98.25 199 VAL A O 1
ATOM 1560 N N . THR A 1 200 ? -13.469 2.406 -8.312 1 98.81 200 THR A N 1
ATOM 1561 C CA . THR A 1 200 ? -12.641 1.718 -9.297 1 98.81 200 THR A CA 1
ATOM 1562 C C . THR A 1 200 ? -13.5 1.14 -10.422 1 98.81 200 THR A C 1
ATOM 1564 O O . THR A 1 200 ? -12.992 0.86 -11.508 1 98.81 200 THR A O 1
ATOM 1567 N N . GLY A 1 201 ? -14.742 0.853 -10.102 1 98.81 201 GLY A N 1
ATOM 1568 C CA . GLY A 1 201 ? -15.594 0.173 -11.055 1 98.81 201 GLY A CA 1
ATOM 1569 C C . GLY A 1 201 ? -15.305 -1.311 -11.172 1 98.81 201 GLY A C 1
ATOM 1570 O O . GLY A 1 201 ? -15.805 -1.979 -12.078 1 98.81 201 GLY A O 1
ATOM 1571 N N . ILE A 1 202 ? -14.406 -1.848 -10.352 1 98.88 202 ILE A N 1
ATOM 1572 C CA . ILE A 1 202 ? -14.055 -3.266 -10.375 1 98.88 202 ILE A CA 1
ATOM 1573 C C . ILE A 1 202 ? -14.875 -4.012 -9.32 1 98.88 202 ILE A C 1
ATOM 1575 O O . ILE A 1 202 ? -14.953 -3.578 -8.172 1 98.88 202 ILE A O 1
ATOM 1579 N N . ASP A 1 203 ? -15.445 -5.129 -9.641 1 98.69 203 ASP A N 1
ATOM 1580 C CA . ASP A 1 203 ? -16.297 -5.895 -8.742 1 98.69 203 ASP A CA 1
ATOM 1581 C C . ASP A 1 203 ? -15.477 -6.652 -7.707 1 98.69 203 ASP A C 1
ATOM 1583 O O . ASP A 1 203 ? -14.438 -7.23 -8.039 1 98.69 203 ASP A O 1
ATOM 1587 N N . VAL A 1 204 ? -15.93 -6.578 -6.492 1 98.75 204 VAL A N 1
ATOM 1588 C CA . VAL A 1 204 ? -15.461 -7.539 -5.496 1 98.75 204 VAL A CA 1
ATOM 1589 C C . VAL A 1 204 ? -16.172 -8.875 -5.688 1 98.75 204 VAL A C 1
ATOM 1591 O O . VAL A 1 204 ? -17.375 -8.977 -5.473 1 98.75 204 VAL A O 1
ATOM 1594 N N . ILE A 1 205 ? -15.422 -9.867 -6.02 1 98.69 205 ILE A N 1
ATOM 1595 C CA . ILE A 1 205 ? -16.094 -11.07 -6.5 1 98.69 205 ILE A CA 1
ATOM 1596 C C . ILE A 1 205 ? -16.141 -12.117 -5.387 1 98.69 205 ILE A C 1
ATOM 1598 O O . ILE A 1 205 ? -16.844 -13.117 -5.496 1 98.69 205 ILE A O 1
ATOM 1602 N N . SER A 1 206 ? -15.398 -11.945 -4.344 1 98.69 206 SER A N 1
ATOM 1603 C CA . SER A 1 206 ? -15.422 -12.844 -3.195 1 98.69 206 SER A CA 1
ATOM 1604 C C . SER A 1 206 ? -14.852 -12.172 -1.954 1 98.69 206 SER A C 1
ATOM 1606 O O . SER A 1 206 ? -14.047 -11.242 -2.061 1 98.69 206 SER A O 1
ATOM 1608 N N . LYS A 1 207 ? -15.305 -12.516 -0.808 1 98.81 207 LYS A N 1
ATOM 1609 C CA . LYS A 1 207 ? -14.836 -12.133 0.519 1 98.81 207 LYS A CA 1
ATOM 1610 C C . LYS A 1 207 ? -14.477 -13.359 1.354 1 98.81 207 LYS A C 1
ATOM 1612 O O . LYS A 1 207 ? -15.32 -14.219 1.602 1 98.81 207 LYS A O 1
ATOM 1617 N N . VAL A 1 208 ? -13.203 -13.43 1.783 1 98.94 208 VAL A N 1
ATOM 1618 C CA . VAL A 1 208 ? -12.695 -14.648 2.398 1 98.94 208 VAL A CA 1
ATOM 1619 C C . VAL A 1 208 ? -12.391 -14.398 3.873 1 98.94 208 VAL A C 1
ATOM 1621 O O . VAL A 1 208 ? -11.742 -13.406 4.219 1 98.94 208 VAL A O 1
ATOM 1624 N N . GLN A 1 209 ? -12.914 -15.211 4.73 1 98.75 209 GLN A N 1
ATOM 1625 C CA . GLN A 1 209 ? -12.656 -15.148 6.164 1 98.75 209 GLN A CA 1
ATOM 1626 C C . GLN A 1 209 ? -11.461 -16.016 6.547 1 98.75 209 GLN A C 1
ATOM 1628 O O . GLN A 1 209 ? -11.148 -17 5.863 1 98.75 209 GLN A O 1
ATOM 1633 N N . ARG A 1 210 ? -10.781 -15.609 7.605 1 97.88 210 ARG A N 1
ATOM 1634 C CA . ARG A 1 210 ? -9.703 -16.453 8.117 1 97.88 210 ARG A CA 1
ATOM 1635 C C . ARG A 1 210 ? -10.211 -17.875 8.391 1 97.88 210 ARG A C 1
ATOM 1637 O O . ARG A 1 210 ? -11.242 -18.047 9.031 1 97.88 210 ARG A O 1
ATOM 1644 N N . GLY A 1 211 ? -9.508 -18.844 7.816 1 97.44 211 GLY A N 1
ATOM 1645 C CA . GLY A 1 211 ? -9.852 -20.234 8.086 1 97.44 211 GLY A CA 1
ATOM 1646 C C . GLY A 1 211 ? -10.773 -20.828 7.051 1 97.44 211 GLY A C 1
ATOM 1647 O O . GLY A 1 211 ? -11.031 -22.047 7.062 1 97.44 211 GLY A O 1
ATOM 1648 N N . ASP A 1 212 ? -11.328 -20.031 6.156 1 98.44 212 ASP A N 1
ATOM 1649 C CA . ASP A 1 212 ? -12.156 -20.578 5.094 1 98.44 212 ASP A CA 1
ATOM 1650 C C . ASP A 1 212 ? -11.414 -21.688 4.336 1 98.44 212 ASP A C 1
ATOM 1652 O O . ASP A 1 212 ? -10.227 -21.547 4.051 1 98.44 212 ASP A O 1
ATOM 1656 N N . ARG A 1 213 ? -12.07 -22.75 3.98 1 97.81 213 ARG A N 1
ATOM 1657 C CA . ARG A 1 213 ? -11.469 -23.875 3.258 1 97.81 213 ARG A CA 1
ATOM 1658 C C . ARG A 1 213 ? -12.016 -23.953 1.836 1 97.81 213 ARG A C 1
ATOM 1660 O O . ARG A 1 213 ? -11.625 -24.844 1.068 1 97.81 213 ARG A O 1
ATOM 1667 N N . GLU A 1 214 ? -12.938 -23.078 1.579 1 97.94 214 GLU A N 1
ATOM 1668 C CA . GLU A 1 214 ? -13.531 -23 0.248 1 97.94 214 GLU A CA 1
ATOM 1669 C C . GLU A 1 214 ? -13.719 -21.547 -0.185 1 97.94 214 GLU A C 1
ATOM 1671 O O . GLU A 1 214 ? -14.062 -20.703 0.633 1 97.94 214 GLU A O 1
ATOM 1676 N N . LEU A 1 215 ? -13.539 -21.359 -1.411 1 98.31 215 LEU A N 1
ATOM 1677 C CA . LEU A 1 215 ? -13.844 -20.047 -1.979 1 98.31 215 LEU A CA 1
ATOM 1678 C C . LEU A 1 215 ? -15.32 -19.938 -2.336 1 98.31 215 LEU A C 1
ATOM 1680 O O . LEU A 1 215 ? -15.844 -20.766 -3.092 1 98.31 215 LEU A O 1
ATOM 1684 N N . LYS A 1 216 ? -15.977 -18.969 -1.844 1 96.56 216 LYS A N 1
ATOM 1685 C CA . LYS A 1 216 ? -17.391 -18.75 -2.127 1 96.56 216 LYS A CA 1
ATOM 1686 C C . LYS A 1 216 ? -17.578 -18.016 -3.445 1 96.56 216 LYS A C 1
ATOM 1688 O O . LYS A 1 216 ? -17.75 -16.797 -3.457 1 96.56 216 LYS A O 1
ATOM 1693 N N . ILE A 1 217 ? -17.672 -18.812 -4.492 1 97.56 217 ILE A N 1
ATOM 1694 C CA . ILE A 1 217 ? -17.906 -18.297 -5.84 1 97.56 217 ILE A CA 1
ATOM 1695 C C . ILE A 1 217 ? -18.531 -19.391 -6.703 1 97.56 217 ILE A C 1
ATOM 1697 O O . ILE A 1 217 ? -18.188 -20.562 -6.562 1 97.56 217 ILE A O 1
ATOM 1701 N N . GLU A 1 218 ? -19.469 -19.031 -7.523 1 97.88 218 GLU A N 1
ATOM 1702 C CA . GLU A 1 218 ? -19.984 -20 -8.484 1 97.88 218 GLU A CA 1
ATOM 1703 C C . GLU A 1 218 ? -18.906 -20.469 -9.461 1 97.88 218 GLU A C 1
ATOM 1705 O O . GLU A 1 218 ? -18.125 -19.641 -9.95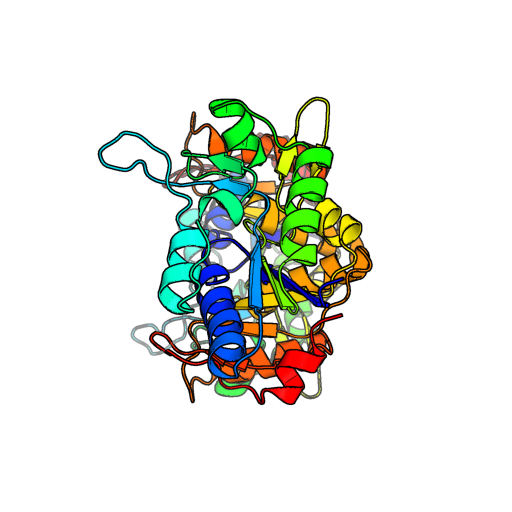3 1 97.88 218 GLU A O 1
ATOM 1710 N N . LEU A 1 219 ? -18.922 -21.766 -9.734 1 98.19 219 LEU A N 1
ATOM 1711 C CA . LEU A 1 219 ? -17.875 -22.359 -10.57 1 98.19 219 LEU A CA 1
ATOM 1712 C C . LEU A 1 219 ? -17.844 -21.688 -11.938 1 98.19 219 LEU A C 1
ATOM 1714 O O . LEU A 1 219 ? -16.766 -21.375 -12.453 1 98.19 219 LEU A O 1
ATOM 1718 N N . ASP A 1 220 ? -19.016 -21.469 -12.516 1 98.38 220 ASP A N 1
ATOM 1719 C CA . ASP A 1 220 ? -19.078 -20.875 -13.844 1 98.38 220 ASP A CA 1
ATOM 1720 C C . ASP A 1 220 ? -18.484 -19.469 -13.852 1 98.38 220 ASP A C 1
ATOM 1722 O O . ASP A 1 220 ? -17.844 -19.062 -14.812 1 98.38 220 ASP A O 1
ATOM 1726 N N . LYS A 1 221 ? -18.734 -18.75 -12.812 1 98.44 221 LYS A N 1
ATOM 1727 C CA . LYS A 1 221 ? -18.172 -17.406 -12.68 1 98.44 221 LYS A CA 1
ATOM 1728 C C . LYS A 1 221 ? -16.656 -17.438 -12.539 1 98.44 221 LYS A C 1
ATOM 1730 O O . LYS A 1 221 ? -15.945 -16.625 -13.133 1 98.44 221 LYS A O 1
ATOM 1735 N N . LEU A 1 222 ? -16.219 -18.375 -11.758 1 98.69 222 LEU A N 1
ATOM 1736 C CA . LEU A 1 222 ? -14.781 -18.547 -11.578 1 98.69 222 LEU A CA 1
ATOM 1737 C C . LEU A 1 222 ? -14.109 -18.891 -12.906 1 98.69 222 LEU A C 1
ATOM 1739 O O . LEU A 1 222 ? -13.117 -18.266 -13.281 1 98.69 222 LEU A O 1
ATOM 1743 N N . ILE A 1 223 ? -14.688 -19.859 -13.617 1 98.5 223 ILE A N 1
ATOM 1744 C CA . ILE A 1 223 ? -14.133 -20.328 -14.883 1 98.5 223 ILE A CA 1
ATOM 1745 C C . ILE A 1 223 ? -14.109 -19.188 -15.898 1 98.5 223 ILE A C 1
ATOM 1747 O O . ILE A 1 223 ? -13.164 -19.047 -16.672 1 98.5 223 ILE A O 1
ATOM 1751 N N . ALA A 1 224 ? -15.102 -18.297 -15.852 1 98.56 224 ALA A N 1
ATOM 1752 C CA . ALA A 1 224 ? -15.234 -17.188 -16.797 1 98.56 224 ALA A CA 1
ATOM 1753 C C . ALA A 1 224 ? -14.141 -16.141 -16.578 1 98.56 224 ALA A C 1
ATOM 1755 O O . ALA A 1 224 ? -13.922 -15.281 -17.422 1 98.56 224 ALA A O 1
ATOM 1756 N N . LEU A 1 225 ? -13.461 -16.203 -15.445 1 98.75 225 LEU A N 1
ATOM 1757 C CA . LEU A 1 225 ? -12.383 -15.266 -15.164 1 98.75 225 LEU A CA 1
ATOM 1758 C C . LEU A 1 225 ? -11.117 -15.656 -15.922 1 98.75 225 LEU A C 1
ATOM 1760 O O . LEU A 1 225 ? -10.211 -14.836 -16.094 1 98.75 225 LEU A O 1
ATOM 1764 N N . TYR A 1 226 ? -11.016 -16.922 -16.281 1 98.69 226 TYR A N 1
ATOM 1765 C CA . TYR A 1 226 ? -9.852 -17.422 -17.016 1 98.69 226 TYR A CA 1
ATOM 1766 C C . TYR A 1 226 ? -9.961 -17.078 -18.5 1 98.69 226 TYR A C 1
ATOM 1768 O O . TYR A 1 226 ? -11.055 -17.109 -19.062 1 98.69 226 TYR A O 1
ATOM 1776 N N . LYS A 1 227 ? -8.812 -16.766 -19.219 1 96.62 227 LYS A N 1
ATOM 1777 C CA . LYS A 1 227 ? -8.781 -16.5 -20.641 1 96.62 227 LYS A CA 1
ATOM 1778 C C . LYS A 1 227 ? -7.695 -17.312 -21.344 1 96.62 227 LYS A C 1
ATOM 1780 O O . LYS A 1 227 ? -6.664 -17.609 -20.734 1 96.62 227 LYS A O 1
ATOM 1785 N N . MET B 1 1 ? 1.857 35.5 3.275 1 83.06 1 MET B N 1
ATOM 1786 C CA . MET B 1 1 ? 1.255 34.156 3.273 1 83.06 1 MET B CA 1
ATOM 1787 C C . MET B 1 1 ? 2.307 33.094 3.533 1 83.06 1 MET B C 1
ATOM 1789 O O . MET B 1 1 ? 3.471 33.25 3.16 1 83.06 1 MET B O 1
ATOM 1793 N N . SER B 1 2 ? 2.012 32.062 4.371 1 94.88 2 SER B N 1
ATOM 1794 C CA . SER B 1 2 ? 2.969 31.078 4.832 1 94.88 2 SER B CA 1
ATOM 1795 C C . SER B 1 2 ? 3.52 30.25 3.67 1 94.88 2 SER B C 1
ATOM 1797 O O . SER B 1 2 ? 2.891 30.172 2.613 1 94.88 2 SER B O 1
ATOM 1799 N N . LYS B 1 3 ? 4.742 29.828 3.791 1 98.5 3 LYS B N 1
ATOM 1800 C CA . LYS B 1 3 ? 5.223 28.719 2.977 1 98.5 3 LYS B CA 1
ATOM 1801 C C . LYS B 1 3 ? 4.715 27.391 3.516 1 98.5 3 LYS B C 1
ATOM 1803 O O . LYS B 1 3 ? 4.734 27.156 4.727 1 98.5 3 LYS B O 1
ATOM 1808 N N . ASN B 1 4 ? 4.215 26.547 2.617 1 98.81 4 ASN B N 1
ATOM 1809 C CA . ASN B 1 4 ? 3.523 25.344 3.062 1 98.81 4 ASN B CA 1
ATOM 1810 C C . ASN B 1 4 ? 4.172 24.078 2.496 1 98.81 4 ASN B C 1
ATOM 1812 O O . ASN B 1 4 ? 4.758 24.109 1.412 1 98.81 4 ASN B O 1
ATOM 1816 N N . LEU B 1 5 ? 4.102 23 3.207 1 98.94 5 LEU B N 1
ATOM 1817 C CA . LEU B 1 5 ? 4.547 21.656 2.846 1 98.94 5 LEU B CA 1
ATOM 1818 C C . LEU B 1 5 ? 3.572 20.609 3.359 1 98.94 5 LEU B C 1
ATOM 1820 O O . LEU B 1 5 ? 3.199 20.609 4.535 1 98.94 5 LEU B O 1
ATOM 1824 N N . PHE B 1 6 ? 3.131 19.75 2.473 1 98.94 6 PHE B N 1
ATOM 1825 C CA . PHE B 1 6 ? 2.158 18.719 2.82 1 98.94 6 PHE B CA 1
ATOM 1826 C C . PHE B 1 6 ? 2.84 17.375 3.016 1 98.94 6 PHE B C 1
ATOM 1828 O O . PHE B 1 6 ? 3.592 16.922 2.148 1 98.94 6 PHE B O 1
ATOM 1835 N N . ILE B 1 7 ? 2.586 16.75 4.156 1 98.94 7 ILE B N 1
ATOM 1836 C CA . ILE B 1 7 ? 3.125 15.422 4.461 1 98.94 7 ILE B CA 1
ATOM 1837 C C . ILE B 1 7 ? 2.062 14.359 4.199 1 98.94 7 ILE B C 1
ATOM 1839 O O . ILE B 1 7 ? 1.074 14.266 4.93 1 98.94 7 ILE B O 1
ATOM 1843 N N . THR B 1 8 ? 2.232 13.594 3.156 1 98.94 8 THR B N 1
ATOM 1844 C CA . THR B 1 8 ? 1.413 12.406 2.92 1 98.94 8 THR B CA 1
ATOM 1845 C C . THR B 1 8 ? 2.215 11.133 3.176 1 98.94 8 THR B C 1
ATOM 1847 O O . THR B 1 8 ? 3.365 11.195 3.611 1 98.94 8 THR B O 1
ATOM 1850 N N . GLY B 1 9 ? 1.576 9.977 3.096 1 98.81 9 GLY B N 1
ATOM 1851 C CA . GLY B 1 9 ? 2.223 8.695 3.307 1 98.81 9 GLY B CA 1
ATOM 1852 C C . GLY B 1 9 ? 1.745 7.621 2.346 1 98.81 9 GLY B C 1
ATOM 1853 O O . GLY B 1 9 ? 0.781 7.824 1.606 1 98.81 9 GLY B O 1
ATOM 1854 N N . THR B 1 10 ? 2.447 6.508 2.391 1 98.88 10 THR B N 1
ATOM 1855 C CA . THR B 1 10 ? 2.074 5.363 1.567 1 98.88 10 THR B CA 1
ATOM 1856 C C . THR B 1 10 ? 0.854 4.652 2.146 1 98.88 10 THR B C 1
ATOM 1858 O O . THR B 1 10 ? 0.255 3.799 1.488 1 98.88 10 THR B O 1
ATOM 1861 N N . GLY B 1 11 ? 0.489 4.941 3.312 1 98.19 11 GLY B N 1
ATOM 1862 C CA . GLY B 1 11 ? -0.659 4.352 3.982 1 98.19 11 GLY B CA 1
ATOM 1863 C C . GLY B 1 11 ? -0.824 4.832 5.414 1 98.19 11 GLY B C 1
ATOM 1864 O O . GLY B 1 11 ? -0.194 5.805 5.824 1 98.19 11 GLY B O 1
ATOM 1865 N N . THR B 1 12 ? -1.723 4.195 6.117 1 97.06 12 THR B N 1
ATOM 1866 C CA . THR B 1 12 ? -1.923 4.492 7.531 1 97.06 12 THR B CA 1
ATOM 1867 C C . THR B 1 12 ? -0.808 3.881 8.375 1 97.06 12 THR B C 1
ATOM 1869 O O . THR B 1 12 ? -0.15 2.93 7.949 1 97.06 12 THR B O 1
ATOM 1872 N N . GLU B 1 13 ? -0.382 4.551 9.438 1 96.25 13 GLU B N 1
ATOM 1873 C CA . GLU B 1 13 ? 0.516 4.062 10.484 1 96.25 13 GLU B CA 1
ATOM 1874 C C . GLU B 1 13 ? 1.949 3.957 9.969 1 96.25 13 GLU B C 1
ATOM 1876 O O . GLU B 1 13 ? 2.75 3.188 10.508 1 96.25 13 GLU B O 1
ATOM 1881 N N . VAL B 1 14 ? 2.299 4.684 8.891 1 98.31 14 VAL B N 1
ATOM 1882 C CA . VAL B 1 14 ? 3.656 4.617 8.352 1 98.31 14 VAL B CA 1
ATOM 1883 C C . VAL B 1 14 ? 4.543 5.633 9.07 1 98.31 14 VAL B C 1
ATOM 1885 O O . VAL B 1 14 ? 5.754 5.684 8.844 1 98.31 14 VAL B O 1
ATOM 1888 N N . GLY B 1 15 ? 3.963 6.512 9.906 1 98.56 15 GLY B N 1
ATOM 1889 C CA . GLY B 1 15 ? 4.758 7.426 10.711 1 98.56 15 GLY B CA 1
ATOM 1890 C C . GLY B 1 15 ? 4.629 8.875 10.273 1 98.56 15 GLY B C 1
ATOM 1891 O O . GLY B 1 15 ? 5.52 9.688 10.531 1 98.56 15 GLY B O 1
ATOM 1892 N N . LYS B 1 16 ? 3.578 9.281 9.594 1 98.81 16 LYS B N 1
ATOM 1893 C CA . LYS B 1 16 ? 3.375 10.648 9.125 1 98.81 16 LYS B CA 1
ATOM 1894 C C . LYS B 1 16 ? 3.453 11.641 10.289 1 98.81 16 LYS B C 1
ATOM 1896 O O . LYS B 1 16 ? 4.184 12.633 10.211 1 98.81 16 LYS B O 1
ATOM 1901 N N . THR B 1 17 ? 2.699 11.312 11.328 1 98.81 17 THR B N 1
ATOM 1902 C CA . THR B 1 17 ? 2.623 12.211 12.477 1 98.81 17 THR B CA 1
ATOM 1903 C C . THR B 1 17 ? 3.996 12.383 13.117 1 98.81 17 THR B C 1
ATOM 1905 O O . THR B 1 17 ? 4.402 13.5 13.438 1 98.81 17 THR B O 1
ATOM 1908 N N . TYR B 1 18 ? 4.684 11.258 13.312 1 98.94 18 TYR B N 1
ATOM 1909 C CA . TYR B 1 18 ? 6.023 11.266 13.891 1 98.94 18 TYR B CA 1
ATOM 1910 C C . TYR B 1 18 ? 6.973 12.117 13.055 1 98.94 18 TYR B C 1
ATOM 1912 O O . TYR B 1 18 ? 7.676 12.977 13.594 1 98.94 18 TYR B O 1
ATOM 1920 N N . ILE B 1 19 ? 6.953 11.961 11.742 1 98.94 19 ILE B N 1
ATOM 1921 C CA . ILE B 1 19 ? 7.832 12.68 10.828 1 98.94 19 ILE B CA 1
ATOM 1922 C C . ILE B 1 19 ? 7.441 14.156 10.805 1 98.94 19 ILE B C 1
ATOM 1924 O O . ILE B 1 19 ? 8.312 15.039 10.797 1 98.94 19 ILE B O 1
ATOM 1928 N N . THR B 1 20 ? 6.141 14.445 10.758 1 98.94 20 THR B N 1
ATOM 1929 C CA . THR B 1 20 ? 5.68 15.828 10.797 1 98.94 20 THR B CA 1
ATOM 1930 C C . THR B 1 20 ? 6.172 16.531 12.055 1 98.94 20 THR B C 1
ATOM 1932 O O . THR B 1 20 ? 6.586 17.688 12.008 1 98.94 20 THR B O 1
ATOM 1935 N N . GLY B 1 21 ? 6.094 15.789 13.156 1 98.88 21 GLY B N 1
ATOM 1936 C CA . GLY B 1 21 ? 6.625 16.328 14.398 1 98.88 21 GLY B CA 1
ATOM 1937 C C . GLY B 1 21 ? 8.094 16.688 14.312 1 98.88 21 GLY B C 1
ATOM 1938 O O . GLY B 1 21 ? 8.508 17.766 14.758 1 98.88 21 GLY B O 1
ATOM 1939 N N . L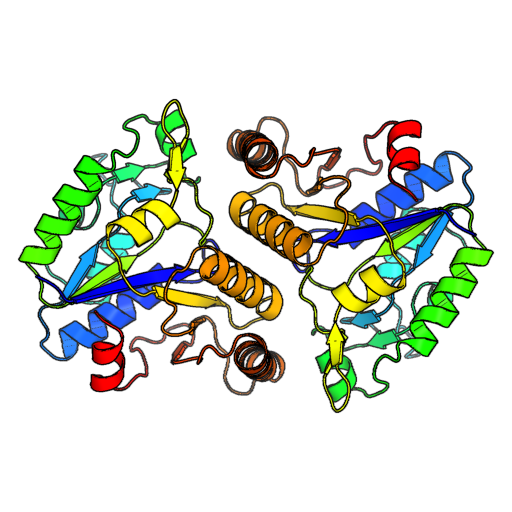EU B 1 22 ? 8.891 15.812 13.766 1 98.94 22 LEU B N 1
ATOM 1940 C CA . LEU B 1 22 ? 10.32 16.047 13.625 1 98.94 22 LEU B CA 1
ATOM 1941 C C . LEU B 1 22 ? 10.594 17.25 12.727 1 98.94 22 LEU B C 1
ATOM 1943 O O . LEU B 1 22 ? 11.484 18.047 13 1 98.94 22 LEU B O 1
ATOM 1947 N N . ILE B 1 23 ? 9.828 17.375 11.625 1 98.94 23 ILE B N 1
ATOM 1948 C CA . ILE B 1 23 ? 9.984 18.469 10.68 1 98.94 23 ILE B CA 1
ATOM 1949 C C . ILE B 1 23 ? 9.672 19.797 11.375 1 98.94 23 ILE B C 1
ATOM 1951 O O . ILE B 1 23 ? 10.461 20.75 11.305 1 98.94 23 ILE B O 1
ATOM 1955 N N . THR B 1 24 ? 8.539 19.844 12.07 1 98.88 24 THR B N 1
ATOM 1956 C CA . THR B 1 24 ? 8.109 21.047 12.758 1 98.88 24 THR B CA 1
ATOM 1957 C C . THR B 1 24 ? 9.094 21.422 13.859 1 98.88 24 THR B C 1
ATOM 1959 O O . THR B 1 24 ? 9.422 22.609 14.031 1 98.88 24 THR B O 1
ATOM 1962 N N . LYS B 1 25 ? 9.555 20.422 14.562 1 98.81 25 LYS B N 1
ATOM 1963 C CA . LYS B 1 25 ? 10.555 20.641 15.609 1 98.81 25 LYS B CA 1
ATOM 1964 C C . LYS B 1 25 ? 11.82 21.266 15.031 1 98.81 25 LYS B C 1
ATOM 1966 O O . LYS B 1 25 ? 12.375 22.203 15.617 1 98.81 25 LYS B O 1
ATOM 1971 N N . ARG B 1 26 ? 12.273 20.734 13.93 1 98.75 26 ARG B N 1
ATOM 1972 C CA . ARG B 1 26 ? 13.492 21.234 13.297 1 98.75 26 ARG B CA 1
ATOM 1973 C C . ARG B 1 26 ? 13.367 22.719 12.953 1 98.75 26 ARG B C 1
ATOM 1975 O O . ARG B 1 26 ? 14.305 23.484 13.164 1 98.75 26 ARG B O 1
ATOM 1982 N N . LEU B 1 27 ? 12.227 23.141 12.453 1 98.69 27 LEU B N 1
ATOM 1983 C CA . LEU B 1 27 ? 11.969 24.531 12.133 1 98.69 27 LEU B CA 1
ATOM 1984 C C . LEU B 1 27 ? 11.938 25.375 13.406 1 98.69 27 LEU B C 1
ATOM 1986 O O . LEU B 1 27 ? 12.586 26.422 13.477 1 98.69 27 LEU B O 1
ATOM 1990 N N . LYS B 1 28 ? 11.219 24.891 14.367 1 98.25 28 LYS B N 1
ATOM 1991 C CA . LYS B 1 28 ? 11.078 25.625 15.625 1 98.25 28 LYS B CA 1
ATOM 1992 C C . LYS B 1 28 ? 12.43 25.797 16.312 1 98.25 28 LYS B C 1
ATOM 1994 O O . LYS B 1 28 ? 12.773 26.891 16.75 1 98.25 28 LYS B O 1
ATOM 1999 N N . ASP B 1 29 ? 13.141 24.719 16.328 1 97.94 29 ASP B N 1
ATOM 2000 C CA . ASP B 1 29 ? 14.461 24.75 16.969 1 97.94 29 ASP B CA 1
ATOM 2001 C C . ASP B 1 29 ? 15.375 25.75 16.266 1 97.94 29 ASP B C 1
ATOM 2003 O O . ASP B 1 29 ? 16.281 26.312 16.891 1 97.94 29 ASP B O 1
ATOM 2007 N N . ALA B 1 30 ? 15.148 25.984 15.062 1 98.06 30 ALA B N 1
ATOM 2008 C CA . ALA B 1 30 ? 15.953 26.922 14.273 1 98.06 30 ALA B CA 1
ATOM 2009 C C . ALA B 1 30 ? 15.43 28.344 14.406 1 98.06 30 ALA B C 1
ATOM 2011 O O . ALA B 1 30 ? 15.883 29.25 13.695 1 98.06 30 ALA B O 1
ATOM 2012 N N . GLY B 1 31 ? 14.367 28.531 15.18 1 98 31 GLY B N 1
ATOM 2013 C CA . GLY B 1 31 ? 13.844 29.859 15.445 1 98 31 GLY B CA 1
ATOM 2014 C C . GLY B 1 31 ? 12.82 30.312 14.422 1 98 31 GLY B C 1
ATOM 2015 O O . GLY B 1 31 ? 12.508 31.5 14.336 1 98 31 GLY B O 1
ATOM 2016 N N . LYS B 1 32 ? 12.398 29.391 13.609 1 98.38 32 LYS B N 1
ATOM 2017 C CA . LYS B 1 32 ? 11.391 29.75 12.617 1 98.38 32 LYS B CA 1
ATOM 2018 C C . LYS B 1 32 ? 9.992 29.766 13.234 1 98.38 32 LYS B C 1
ATOM 2020 O O . LYS B 1 32 ? 9.711 29.016 14.18 1 98.38 32 LYS B O 1
ATOM 2025 N N . ASN B 1 33 ? 9.164 30.672 12.766 1 98.56 33 ASN B N 1
ATOM 2026 C CA . ASN B 1 33 ? 7.754 30.672 13.125 1 98.56 33 ASN B CA 1
ATOM 2027 C C . ASN B 1 33 ? 6.984 29.578 12.383 1 98.56 33 ASN B C 1
ATOM 2029 O O . ASN B 1 33 ? 6.363 29.844 11.352 1 98.56 33 ASN B O 1
ATOM 2033 N N . ALA B 1 34 ? 7.012 28.406 12.953 1 98.62 34 ALA B N 1
ATOM 2034 C CA . ALA B 1 34 ? 6.465 27.219 12.305 1 98.62 34 ALA B CA 1
ATOM 2035 C C . ALA B 1 34 ? 5.133 26.812 12.938 1 98.62 34 ALA B C 1
ATOM 2037 O O . ALA B 1 34 ? 4.93 27 14.141 1 98.62 34 ALA B O 1
ATOM 2038 N N . GLY B 1 35 ? 4.223 26.281 12.133 1 98.75 35 GLY B N 1
ATOM 2039 C CA . GLY B 1 35 ? 2.945 25.75 12.578 1 98.75 35 GLY B CA 1
ATOM 2040 C C . GLY B 1 35 ? 2.621 24.391 11.984 1 98.75 35 GLY B C 1
ATOM 2041 O O . GLY B 1 35 ? 3.414 23.828 11.227 1 98.75 35 GLY B O 1
ATOM 2042 N N . TYR B 1 36 ? 1.536 23.875 12.398 1 98.88 36 TYR B N 1
ATOM 2043 C CA . TYR B 1 36 ? 1.005 22.578 11.992 1 98.88 36 TYR B CA 1
ATOM 2044 C C . TYR B 1 36 ? -0.492 22.656 11.719 1 98.88 36 TYR B C 1
ATOM 2046 O O . TYR B 1 36 ? -1.215 23.375 12.406 1 98.88 36 TYR B O 1
ATOM 2054 N N . TYR B 1 37 ? -0.904 21.906 10.664 1 98.88 37 TYR B N 1
ATOM 2055 C CA . TYR B 1 37 ? -2.334 21.859 10.375 1 98.88 37 TYR B CA 1
ATOM 2056 C C . TYR B 1 37 ? -2.729 20.531 9.758 1 98.88 37 TYR B C 1
ATOM 2058 O O . TYR B 1 37 ? -2.014 20 8.906 1 98.88 37 TYR B O 1
ATOM 2066 N N . LYS B 1 38 ? -3.809 19.938 10.188 1 98.94 38 LYS B N 1
ATOM 2067 C CA . LYS B 1 38 ? -4.434 18.734 9.648 1 98.94 38 LYS B CA 1
ATOM 2068 C C . LYS B 1 38 ? -5.938 18.922 9.484 1 98.94 38 LYS B C 1
ATOM 2070 O O . LYS B 1 38 ? -6.625 19.312 10.43 1 98.94 38 LYS B O 1
ATOM 2075 N N . ALA B 1 39 ? -6.461 18.625 8.305 1 98.88 39 ALA B N 1
ATOM 2076 C CA . ALA B 1 39 ? -7.859 18.906 7.996 1 98.88 39 ALA B CA 1
ATOM 2077 C C . ALA B 1 39 ? -8.789 18.016 8.82 1 98.88 39 ALA B C 1
ATOM 2079 O O . ALA B 1 39 ? -9.773 18.5 9.391 1 98.88 39 ALA B O 1
ATOM 2080 N N . ALA B 1 40 ? -8.5 16.75 8.844 1 98.81 40 ALA B N 1
ATOM 2081 C CA . ALA B 1 40 ? -9.375 15.797 9.523 1 98.81 40 ALA B CA 1
ATOM 2082 C C . ALA B 1 40 ? -8.562 14.672 10.148 1 98.81 40 ALA B C 1
ATOM 2084 O O . ALA B 1 40 ? -7.629 14.148 9.539 1 98.81 40 ALA B O 1
ATOM 2085 N N . VAL B 1 41 ? -8.906 14.336 11.391 1 98.25 41 VAL B N 1
ATOM 2086 C CA . VAL B 1 41 ? -8.25 13.242 12.102 1 98.25 41 VAL B CA 1
ATOM 2087 C C . VAL B 1 41 ? -9.297 12.344 12.75 1 98.25 41 VAL B C 1
ATOM 2089 O O . VAL B 1 41 ? -10.227 12.828 13.391 1 98.25 41 VAL B O 1
ATOM 2092 N N . SER B 1 42 ? -9.148 11.062 12.484 1 98.19 42 SER B N 1
ATOM 2093 C CA . SER B 1 42 ? -10.016 10.062 13.102 1 98.19 42 SER B CA 1
ATOM 2094 C C . SER B 1 42 ? -9.234 9.195 14.086 1 98.19 42 SER B C 1
ATOM 2096 O O . SER B 1 42 ? -8.008 9.297 14.18 1 98.19 42 SER B O 1
ATOM 2098 N N . GLY B 1 43 ? -9.984 8.406 14.875 1 97.69 43 GLY B N 1
ATOM 2099 C CA . GLY B 1 43 ? -9.336 7.516 15.828 1 97.69 43 GLY B CA 1
ATOM 2100 C C . GLY B 1 43 ? -8.82 8.234 17.062 1 97.69 43 GLY B C 1
ATOM 2101 O O . GLY B 1 43 ? -7.734 7.926 17.562 1 97.69 43 GLY B O 1
ATOM 2102 N N . ASN B 1 44 ? -9.562 9.164 17.531 1 98.5 44 ASN B N 1
ATOM 2103 C CA . ASN B 1 44 ? -9.125 9.984 18.656 1 98.5 44 ASN B CA 1
ATOM 2104 C C . ASN B 1 44 ? -9.844 9.594 19.953 1 98.5 44 ASN B C 1
ATOM 2106 O O . ASN B 1 44 ? -10.961 9.062 19.906 1 98.5 44 ASN B O 1
ATOM 2110 N N . ARG B 1 45 ? -9.203 9.836 21.047 1 97.38 45 ARG B N 1
ATOM 2111 C CA . ARG B 1 45 ? -9.727 9.484 22.359 1 97.38 45 ARG B CA 1
ATOM 2112 C C . ARG B 1 45 ? -10.281 10.703 23.078 1 97.38 45 ARG B C 1
ATOM 2114 O O . ARG B 1 45 ? -9.922 11.836 22.75 1 97.38 45 ARG B O 1
ATOM 2121 N N . ARG B 1 46 ? -11.117 10.453 23.953 1 96.88 46 ARG B N 1
ATOM 2122 C CA . ARG B 1 46 ? -11.672 11.508 24.797 1 96.88 46 ARG B CA 1
ATOM 2123 C C . ARG B 1 46 ? -10.883 11.648 26.094 1 96.88 46 ARG B C 1
ATOM 2125 O O . ARG B 1 46 ? -10.359 10.664 26.625 1 96.88 46 ARG B O 1
ATOM 2132 N N . ASP B 1 47 ? -10.797 12.891 26.531 1 94.5 47 ASP B N 1
ATOM 2133 C CA . ASP B 1 47 ? -10.156 13.125 27.812 1 94.5 47 ASP B CA 1
ATOM 2134 C C . ASP B 1 47 ? -11.141 12.922 28.969 1 94.5 47 ASP B C 1
ATOM 2136 O O . ASP B 1 47 ? -12.25 12.414 28.766 1 94.5 47 ASP B O 1
ATOM 2140 N N . LEU B 1 48 ? -10.641 13.25 30.188 1 94.5 48 LEU B N 1
ATOM 2141 C CA . LEU B 1 48 ? -11.43 13.023 31.406 1 94.5 48 LEU B CA 1
ATOM 2142 C C . LEU B 1 48 ? -12.703 13.867 31.391 1 94.5 48 LEU B C 1
ATOM 2144 O O . LEU B 1 48 ? -13.695 13.516 32.031 1 94.5 48 LEU B O 1
ATOM 2148 N N . ASP B 1 49 ? -12.742 15 30.688 1 95 49 ASP B N 1
ATOM 2149 C CA . ASP B 1 49 ? -13.906 15.875 30.578 1 95 49 ASP B CA 1
ATOM 2150 C C . ASP B 1 49 ? -14.758 15.508 29.359 1 95 49 ASP B C 1
ATOM 2152 O O . ASP B 1 49 ? -15.609 16.281 28.938 1 95 49 ASP B O 1
ATOM 2156 N N . ASN B 1 50 ? -14.453 14.438 28.625 1 94.75 50 ASN B N 1
ATOM 2157 C CA . ASN B 1 50 ? -15.211 13.867 27.516 1 94.75 50 ASN B CA 1
ATOM 2158 C C . ASN B 1 50 ? -15 14.664 26.219 1 94.75 50 ASN B C 1
ATOM 2160 O O . ASN B 1 50 ? -15.844 14.633 25.328 1 94.75 50 ASN B O 1
ATOM 2164 N N . ARG B 1 51 ? -13.977 15.398 26.281 1 94.12 51 ARG B N 1
ATOM 2165 C CA . ARG B 1 51 ? -13.625 16.125 25.062 1 94.12 51 ARG B CA 1
ATOM 2166 C C . ARG B 1 51 ? -12.711 15.297 24.172 1 94.12 51 ARG B C 1
ATOM 2168 O O . ARG B 1 51 ? -11.773 14.664 24.656 1 94.12 51 ARG B O 1
ATOM 2175 N N . LEU B 1 52 ? -13.062 15.312 22.922 1 96.88 52 LEU B N 1
ATOM 2176 C CA . LEU B 1 52 ? -12.234 14.594 21.953 1 96.88 52 LEU B CA 1
ATOM 2177 C C . LEU B 1 52 ? -10.914 15.328 21.719 1 96.88 52 LEU B C 1
ATOM 2179 O O . LEU B 1 52 ? -10.906 16.516 21.406 1 96.88 52 LEU B O 1
ATOM 2183 N N . ILE B 1 53 ? -9.812 14.641 21.906 1 96.94 53 ILE B N 1
ATOM 2184 C CA . ILE B 1 53 ? -8.484 15.219 21.766 1 96.94 53 ILE B CA 1
ATOM 2185 C C . ILE B 1 53 ? -7.887 14.812 20.422 1 96.94 53 ILE B C 1
ATOM 2187 O O . ILE B 1 53 ? -7.754 13.625 20.125 1 96.94 53 ILE B O 1
ATOM 2191 N N . PRO B 1 54 ? -7.613 15.766 19.594 1 98.19 54 PRO B N 1
ATOM 2192 C CA . PRO B 1 54 ? -6.914 15.391 18.359 1 98.19 54 PRO B CA 1
ATOM 2193 C C . PRO B 1 54 ? -5.504 14.859 18.625 1 98.19 54 PRO B C 1
ATOM 2195 O O . PRO B 1 54 ? -4.559 15.648 18.75 1 98.19 54 PRO B O 1
ATOM 2198 N N . GLY B 1 55 ? -5.359 13.57 18.562 1 98 55 GLY B N 1
ATOM 2199 C CA . GLY B 1 55 ? -4.141 12.891 18.953 1 98 55 GLY B CA 1
ATOM 2200 C C . GLY B 1 55 ? -2.939 13.266 18.109 1 98 55 GLY B C 1
ATOM 2201 O O . GLY B 1 55 ? -1.838 13.445 18.625 1 98 55 GLY B O 1
ATOM 2202 N N . ASP B 1 56 ? -3.102 13.344 16.797 1 98.62 56 ASP B N 1
ATOM 2203 C CA . ASP B 1 56 ? -2.006 13.703 15.898 1 98.62 56 ASP B CA 1
ATOM 2204 C C . ASP B 1 56 ? -1.468 15.094 16.219 1 98.62 56 ASP B C 1
ATOM 2206 O O . ASP B 1 56 ? -0.254 15.297 16.297 1 98.62 56 ASP B O 1
ATOM 2210 N N . ALA B 1 57 ? -2.385 16.047 16.359 1 98.75 57 ALA B N 1
ATOM 2211 C CA . ALA B 1 57 ? -1.987 17.406 16.688 1 98.75 57 ALA B CA 1
ATOM 2212 C C . ALA B 1 57 ? -1.26 17.469 18.031 1 98.75 57 ALA B C 1
ATOM 2214 O O . ALA B 1 57 ? -0.243 18.156 18.156 1 98.75 57 ALA B O 1
ATOM 2215 N N . LEU B 1 58 ? -1.787 16.734 19.016 1 98.62 58 LEU B N 1
ATOM 2216 C CA . LEU B 1 58 ? -1.156 16.688 20.328 1 98.62 58 LEU B CA 1
ATOM 2217 C C . LEU B 1 58 ? 0.254 16.125 20.234 1 98.62 58 LEU B C 1
ATOM 2219 O O . LEU B 1 58 ? 1.181 16.641 20.859 1 98.62 58 LEU B O 1
ATOM 2223 N N . ALA B 1 59 ? 0.404 15.078 19.484 1 98.56 59 ALA B N 1
ATOM 2224 C CA . ALA B 1 59 ? 1.709 14.445 19.297 1 98.56 59 ALA B CA 1
ATOM 2225 C C . ALA B 1 59 ? 2.705 15.406 18.672 1 98.56 59 ALA B C 1
ATOM 2227 O O . ALA B 1 59 ? 3.842 15.531 19.141 1 98.56 59 ALA B O 1
ATOM 2228 N N . VAL B 1 60 ? 2.281 16.109 17.594 1 98.88 60 VAL B N 1
ATOM 2229 C CA . VAL B 1 60 ? 3.16 17.062 16.906 1 98.88 60 VAL B CA 1
ATOM 2230 C C . VAL B 1 60 ? 3.516 18.203 17.844 1 98.88 60 VAL B C 1
ATOM 2232 O O . VAL B 1 60 ? 4.676 18.625 17.906 1 98.88 60 VAL B O 1
ATOM 2235 N N . ARG B 1 61 ? 2.51 18.734 18.562 1 98.75 61 ARG B N 1
ATOM 2236 C CA . ARG B 1 61 ? 2.758 19.812 19.5 1 98.75 61 ARG B CA 1
ATOM 2237 C C . ARG B 1 61 ? 3.797 19.391 20.547 1 98.75 61 ARG B C 1
ATOM 2239 O O . ARG B 1 61 ? 4.746 20.141 20.812 1 98.75 61 ARG B O 1
ATOM 2246 N N . SER B 1 62 ? 3.588 18.234 21.078 1 98.44 62 SER B N 1
ATOM 2247 C CA . SER B 1 62 ? 4.48 17.719 22.125 1 98.44 62 SER B CA 1
ATOM 2248 C C . SER B 1 62 ? 5.898 17.547 21.594 1 98.44 62 SER B C 1
ATOM 2250 O O . SER B 1 62 ? 6.863 17.938 22.25 1 98.44 62 SER B O 1
ATOM 2252 N N . MET B 1 63 ? 6.047 17 20.453 1 98.31 63 MET B N 1
ATOM 2253 C CA . MET B 1 63 ? 7.352 16.719 19.859 1 98.31 63 MET B CA 1
ATOM 2254 C C . MET B 1 63 ? 8.07 18 19.469 1 98.31 63 MET B C 1
ATOM 2256 O O . MET B 1 63 ? 9.281 18.125 19.641 1 98.31 63 MET B O 1
ATOM 2260 N N . SER B 1 64 ? 7.355 18.891 18.906 1 98.25 64 SER B N 1
ATOM 2261 C CA . SER B 1 64 ? 7.957 20.078 18.297 1 98.25 64 SER B CA 1
ATOM 2262 C C . SER B 1 64 ? 8.117 21.203 19.312 1 98.25 64 SER B C 1
ATOM 2264 O O . SER B 1 64 ? 8.891 22.125 19.109 1 98.25 64 SER B O 1
ATOM 2266 N N . GLY B 1 65 ? 7.285 21.188 20.406 1 97.75 65 GLY B N 1
ATOM 2267 C CA . GLY B 1 65 ? 7.297 22.266 21.375 1 97.75 65 GLY B CA 1
ATOM 2268 C C . GLY B 1 65 ? 6.445 23.453 20.953 1 97.75 65 GLY B C 1
ATOM 2269 O O . GLY B 1 65 ? 6.578 24.547 21.5 1 97.75 65 GLY B O 1
ATOM 2270 N N . LEU B 1 66 ? 5.613 23.266 19.984 1 97.75 66 LEU B N 1
ATOM 2271 C CA . LEU B 1 66 ? 4.668 24.312 19.609 1 97.75 66 LEU B CA 1
ATOM 2272 C C . LEU B 1 66 ? 3.789 24.703 20.797 1 97.75 66 LEU B C 1
ATOM 2274 O O . LEU B 1 66 ? 3.535 23.875 21.672 1 97.75 66 LEU B O 1
ATOM 2278 N N . GLN B 1 67 ? 3.326 25.891 20.797 1 96.62 67 GLN B N 1
ATOM 2279 C CA . GLN B 1 67 ? 2.51 26.375 21.906 1 96.62 67 GLN B CA 1
ATOM 2280 C C . GLN B 1 67 ? 1.06 26.578 21.469 1 96.62 67 GLN B C 1
ATOM 2282 O O . GLN B 1 67 ? 0.215 26.969 22.281 1 96.62 67 GLN B O 1
ATOM 2287 N N . GLU B 1 68 ? 0.746 26.266 20.328 1 97.31 68 GLU B N 1
ATOM 2288 C CA . GLU B 1 68 ? -0.595 26.438 19.781 1 97.31 68 GLU B CA 1
ATOM 2289 C C . GLU B 1 68 ? -1.597 25.516 20.469 1 97.31 68 GLU B C 1
ATOM 2291 O O . GLU B 1 68 ? -1.242 24.422 20.906 1 97.31 68 GLU B O 1
ATOM 2296 N N . GLU B 1 69 ? -2.855 25.953 20.594 1 97.38 69 GLU B N 1
ATOM 2297 C CA . GLU B 1 69 ? -3.926 25.062 21.031 1 97.38 69 GLU B CA 1
ATOM 2298 C C . GLU B 1 69 ? -4.238 24.016 19.984 1 97.38 69 GLU B C 1
ATOM 2300 O O . GLU B 1 69 ? -4.391 24.328 18.797 1 97.38 69 GLU B O 1
ATOM 2305 N N . VAL B 1 70 ? -4.359 22.766 20.391 1 97.62 70 VAL B N 1
ATOM 2306 C CA . VAL B 1 70 ? -4.508 21.656 19.453 1 97.62 70 VAL B CA 1
ATOM 2307 C C . VAL B 1 70 ? -5.801 21.812 18.656 1 97.62 70 VAL B C 1
ATOM 2309 O O . VAL B 1 70 ? -5.871 21.422 17.484 1 97.62 70 VAL B O 1
ATOM 2312 N N . GLU B 1 71 ? -6.793 22.5 19.203 1 96.25 71 GLU B N 1
ATOM 2313 C CA . GLU B 1 71 ? -8.07 22.734 18.531 1 96.25 71 GLU B CA 1
ATOM 2314 C C . GLU B 1 71 ? -7.898 23.609 17.312 1 96.25 71 GLU B C 1
ATOM 2316 O O . GLU B 1 71 ? -8.688 23.531 16.359 1 96.25 71 GLU B O 1
ATOM 2321 N N . ASN B 1 72 ? -6.863 24.438 17.359 1 98.12 72 ASN B N 1
ATOM 2322 C CA . ASN B 1 72 ? -6.609 25.344 16.234 1 98.12 72 ASN B CA 1
ATOM 2323 C C . ASN B 1 72 ? -5.801 24.656 15.141 1 98.12 72 ASN B C 1
ATOM 2325 O O . ASN B 1 72 ? -5.668 25.203 14.039 1 98.12 72 ASN B O 1
ATOM 2329 N N . MET B 1 73 ? -5.293 23.453 15.422 1 98.69 73 MET B N 1
ATOM 2330 C CA . MET B 1 73 ? -4.371 22.781 14.508 1 98.69 73 MET B CA 1
ATOM 2331 C C . MET B 1 73 ? -5.117 21.781 13.625 1 98.69 73 MET B C 1
ATOM 2333 O O . MET B 1 73 ? -4.523 21.188 12.727 1 98.69 73 MET B O 1
ATOM 2337 N N . VAL B 1 74 ? -6.395 21.578 13.922 1 98.81 74 VAL B N 1
ATOM 2338 C CA . VAL B 1 74 ? -7.203 20.594 13.203 1 98.81 74 VAL B CA 1
ATOM 2339 C C . VAL B 1 74 ? -8.602 21.141 12.969 1 98.81 74 VAL B C 1
ATOM 2341 O O . VAL B 1 74 ? -9.156 21.844 13.828 1 98.81 74 VAL B O 1
ATOM 2344 N N . SER B 1 75 ? -9.203 20.797 11.828 1 98.81 75 SER B N 1
ATOM 2345 C CA . SER B 1 75 ? -10.547 21.281 11.555 1 98.81 75 SER B CA 1
ATOM 2346 C C . SER B 1 75 ? -11.602 20.281 12.039 1 98.81 75 SER B C 1
ATOM 2348 O O . SER B 1 75 ? -12.609 20.672 12.625 1 98.81 75 SER B O 1
ATOM 2350 N N . TYR B 1 76 ? -11.383 19.016 11.797 1 98.88 76 TYR B N 1
ATOM 2351 C CA . TYR B 1 76 ? -12.367 18 12.109 1 98.88 76 TYR B CA 1
ATOM 2352 C C . TYR B 1 76 ? -11.742 16.859 12.922 1 98.88 76 TYR B C 1
ATOM 2354 O O . TYR B 1 76 ? -10.734 16.281 12.508 1 98.88 76 TYR B O 1
ATOM 2362 N N . VAL B 1 77 ? -12.289 16.516 14.039 1 98.69 77 VAL B N 1
ATOM 2363 C CA . VAL B 1 77 ? -11.812 15.469 14.938 1 98.69 77 VAL B CA 1
ATOM 2364 C C . VAL B 1 77 ? -12.906 14.43 15.141 1 98.69 77 VAL B C 1
ATOM 2366 O O . VAL B 1 77 ? -14.031 14.766 15.516 1 98.69 77 VAL B O 1
ATOM 2369 N N . TYR B 1 78 ? -12.586 13.18 14.836 1 98.75 78 TYR B N 1
ATOM 2370 C CA . TYR B 1 78 ? -13.531 12.07 14.984 1 98.75 78 TYR B CA 1
ATOM 2371 C C . TYR B 1 78 ? -13.008 11.031 15.969 1 98.75 78 TYR B C 1
ATOM 2373 O O . TYR B 1 78 ? -11.797 10.891 16.141 1 98.75 78 TYR B O 1
ATOM 2381 N N . GLU B 1 79 ? -13.867 10.281 16.547 1 98.5 79 GLU B N 1
ATOM 2382 C CA . GLU B 1 79 ? -13.523 9.266 17.531 1 98.5 79 GLU B CA 1
ATOM 2383 C C . GLU B 1 79 ? -13.203 7.934 16.859 1 98.5 79 GLU B C 1
ATOM 2385 O O . GLU B 1 79 ? -12.203 7.289 17.188 1 98.5 79 GLU B O 1
ATOM 2390 N N . ALA B 1 80 ? -14.055 7.438 15.93 1 98.38 80 ALA B N 1
ATOM 2391 C CA . ALA B 1 80 ? -13.922 6.121 15.305 1 98.38 80 ALA B CA 1
ATOM 2392 C C . ALA B 1 80 ? -12.602 6.004 14.555 1 98.38 80 ALA B C 1
ATOM 2394 O O . ALA B 1 80 ? -12.195 6.926 13.844 1 98.38 80 ALA B O 1
ATOM 2395 N N . GLU B 1 81 ? -11.93 4.926 14.742 1 97.38 81 GLU B N 1
ATOM 2396 C CA . GLU B 1 81 ? -10.664 4.672 14.062 1 97.38 81 GLU B CA 1
ATOM 2397 C C . GLU B 1 81 ? -10.883 4.102 12.672 1 97.38 81 GLU B C 1
ATOM 2399 O O . GLU B 1 81 ? -10.609 2.926 12.422 1 97.38 81 GLU B O 1
ATOM 2404 N N . VAL B 1 82 ? -11.414 4.844 11.781 1 98.5 82 VAL B N 1
ATOM 2405 C CA . VAL B 1 82 ? -11.719 4.598 10.375 1 98.5 82 VAL B CA 1
ATOM 2406 C C . VAL B 1 82 ? -11.367 5.832 9.539 1 98.5 82 VAL B C 1
ATOM 2408 O O . VAL B 1 82 ? -10.898 6.836 10.078 1 98.5 82 VAL B O 1
ATOM 2411 N N . SER B 1 83 ? -11.508 5.746 8.227 1 98.56 83 SER B N 1
ATOM 2412 C CA . SER B 1 83 ? -11.273 6.918 7.391 1 98.56 83 SER B CA 1
ATOM 2413 C C . SER B 1 83 ? -12.211 8.055 7.758 1 98.56 83 SER B C 1
ATOM 2415 O O . SER B 1 83 ? -13.336 7.824 8.203 1 98.56 83 SER B O 1
ATOM 2417 N N . PRO B 1 84 ? -11.805 9.312 7.504 1 98.81 84 PRO B N 1
ATOM 2418 C CA . PRO B 1 84 ? -12.617 10.461 7.922 1 98.81 84 PRO B CA 1
ATOM 2419 C C . PRO B 1 84 ? -14.023 10.43 7.336 1 98.81 84 PRO B C 1
ATOM 2421 O O . PRO B 1 84 ? -14.992 10.789 8.016 1 98.81 84 PRO B O 1
ATOM 2424 N N . HIS B 1 85 ? -14.203 10.008 6.098 1 98.88 85 HIS B N 1
ATOM 2425 C CA . HIS B 1 85 ? -15.523 9.977 5.488 1 98.88 85 HIS B CA 1
ATOM 2426 C C . HIS B 1 85 ? -16.469 9.07 6.266 1 98.88 85 HIS B C 1
ATOM 2428 O O . HIS B 1 85 ? -17.625 9.43 6.516 1 98.88 85 HIS B O 1
ATOM 2434 N N . LEU B 1 86 ? -15.977 7.898 6.633 1 98.81 86 LEU B N 1
ATOM 2435 C CA . LEU B 1 86 ? -16.812 6.941 7.352 1 98.81 86 LEU B CA 1
ATOM 2436 C C . LEU B 1 86 ? -17.062 7.402 8.789 1 98.81 86 LEU B C 1
ATOM 2438 O O . LEU B 1 86 ? -18.156 7.242 9.312 1 98.81 86 LEU B O 1
ATOM 2442 N N . ALA B 1 87 ? -16 7.953 9.398 1 98.81 87 ALA B N 1
ATOM 2443 C CA . ALA B 1 87 ? -16.172 8.516 10.734 1 98.81 87 ALA B CA 1
ATOM 2444 C C . ALA B 1 87 ? -17.281 9.57 10.75 1 98.81 87 ALA B C 1
ATOM 2446 O O . ALA B 1 87 ? -18.109 9.602 11.664 1 98.81 87 ALA B O 1
ATOM 2447 N N . ALA B 1 88 ? -17.266 10.445 9.742 1 98.62 88 ALA B N 1
ATOM 2448 C CA . ALA B 1 88 ? -18.281 11.484 9.617 1 98.62 88 ALA B CA 1
ATOM 2449 C C . ALA B 1 88 ? -19.672 10.883 9.461 1 98.62 88 ALA B C 1
ATOM 2451 O O . ALA B 1 88 ? -20.656 11.422 9.977 1 98.62 88 ALA B O 1
ATOM 2452 N N . LYS B 1 89 ? -19.766 9.781 8.703 1 98.06 89 LYS B N 1
ATOM 2453 C CA . LYS B 1 89 ? -21.047 9.102 8.523 1 98.06 89 LYS B CA 1
ATOM 2454 C C . LYS B 1 89 ? -21.547 8.539 9.852 1 98.06 89 LYS B C 1
ATOM 2456 O O . LYS B 1 89 ? -22.75 8.547 10.109 1 98.06 89 LYS B O 1
ATOM 2461 N N . ILE B 1 90 ? -20.625 8.055 10.672 1 98.12 90 ILE B N 1
ATOM 2462 C CA . ILE B 1 90 ? -20.969 7.414 11.945 1 98.12 90 ILE B CA 1
ATOM 2463 C C . ILE B 1 90 ? -21.297 8.477 12.984 1 98.12 90 ILE B C 1
ATOM 2465 O O . ILE B 1 90 ? -22.266 8.352 13.727 1 98.12 90 ILE B O 1
ATOM 2469 N N . GLU B 1 91 ? -20.531 9.594 12.992 1 98 91 GLU B N 1
ATOM 2470 C CA . GLU B 1 91 ? -20.562 10.523 14.109 1 98 91 GLU B CA 1
ATOM 2471 C C . GLU B 1 91 ? -21.25 11.836 13.719 1 98 91 GLU B C 1
ATOM 2473 O O . GLU B 1 91 ? -21.609 12.625 14.586 1 98 91 GLU B O 1
ATOM 2478 N N . GLY B 1 92 ? -21.328 12.039 12.438 1 98.12 92 GLY B N 1
ATOM 2479 C CA . GLY B 1 92 ? -21.812 13.328 11.953 1 98.12 92 GLY B CA 1
ATOM 2480 C C . GLY B 1 92 ? -20.688 14.328 11.727 1 98.12 92 GLY B C 1
ATOM 2481 O O . GLY B 1 92 ? -19.516 13.961 11.703 1 98.12 92 GLY B O 1
ATOM 2482 N N . ASN B 1 93 ? -21.109 15.625 11.32 1 98.06 93 ASN B N 1
ATOM 2483 C CA . ASN B 1 93 ? -20.203 16.734 11.109 1 98.06 93 ASN B CA 1
ATOM 2484 C C . ASN B 1 93 ? -19.25 16.484 9.945 1 98.06 93 ASN B C 1
ATOM 2486 O O . ASN B 1 93 ? -18.031 16.516 10.109 1 98.06 93 ASN B O 1
ATOM 2490 N N . PRO B 1 94 ? -19.812 16.188 8.789 1 98.75 94 PRO B N 1
ATOM 2491 C CA . PRO B 1 94 ? -18.984 15.922 7.617 1 98.75 94 PRO B CA 1
ATOM 2492 C C . PRO B 1 94 ? -18.062 17.094 7.266 1 98.75 94 PRO B C 1
ATOM 2494 O O . PRO B 1 94 ? -18.438 18.25 7.441 1 98.75 94 PRO B O 1
ATOM 2497 N N . VAL B 1 95 ? -16.938 16.812 6.734 1 98.88 95 VAL B N 1
ATOM 2498 C CA . VAL B 1 95 ? -15.914 17.797 6.391 1 98.88 95 VAL B CA 1
ATOM 2499 C C . VAL B 1 95 ? -16.453 18.75 5.32 1 98.88 95 VAL B C 1
ATOM 2501 O O . VAL B 1 95 ? -17.078 18.297 4.348 1 98.88 95 VAL B O 1
ATOM 2504 N N . CYS B 1 96 ? -16.281 19.953 5.543 1 98.75 96 CYS B N 1
ATOM 2505 C CA . CYS B 1 96 ? -16.609 21 4.586 1 98.75 96 CYS B CA 1
ATOM 2506 C C . CYS B 1 96 ? -15.352 21.734 4.121 1 98.75 96 CYS B C 1
ATOM 2508 O O . CYS B 1 96 ? -14.602 22.266 4.941 1 98.75 96 CYS B O 1
ATOM 2510 N N . MET B 1 97 ? -15.172 21.812 2.797 1 98.62 97 MET B N 1
ATOM 2511 C CA . MET B 1 97 ? -13.953 22.406 2.236 1 98.62 97 MET B CA 1
ATOM 2512 C C . MET B 1 97 ? -13.82 23.859 2.645 1 98.62 97 MET B C 1
ATOM 2514 O O . MET B 1 97 ? -12.711 24.344 2.875 1 98.62 97 MET B O 1
ATOM 2518 N N . GLU B 1 98 ? -14.922 24.531 2.771 1 98.62 98 GLU B N 1
ATOM 2519 C CA . GLU B 1 98 ? -14.898 25.953 3.145 1 98.62 98 GLU B CA 1
ATOM 2520 C C . GLU B 1 98 ? -14.328 26.125 4.551 1 98.62 98 GLU B C 1
ATOM 2522 O O . GLU B 1 98 ? -13.602 27.094 4.809 1 98.62 98 GLU B O 1
ATOM 2527 N N . VAL B 1 99 ? -14.719 25.219 5.406 1 98.81 99 VAL B N 1
ATOM 2528 C CA . VAL B 1 99 ? -14.211 25.266 6.773 1 98.81 99 VAL B CA 1
ATOM 2529 C C . VAL B 1 99 ? -12.719 24.953 6.773 1 98.81 99 VAL B C 1
ATOM 2531 O O . VAL B 1 99 ? -11.93 25.641 7.438 1 98.81 99 VAL B O 1
ATOM 2534 N N . VAL B 1 100 ? -12.281 23.938 6.039 1 98.88 100 VAL B N 1
ATOM 2535 C CA . VAL B 1 100 ? -10.883 23.547 5.922 1 98.88 100 VAL B CA 1
ATOM 2536 C C . VAL B 1 100 ? -10.062 24.703 5.383 1 98.88 100 VAL B C 1
ATOM 2538 O O . VAL B 1 100 ? -9 25.031 5.922 1 98.88 100 VAL B O 1
ATOM 2541 N N . LYS B 1 101 ? -10.586 25.391 4.371 1 98.69 101 LYS B N 1
ATOM 2542 C CA . LYS B 1 101 ? -9.898 26.531 3.768 1 98.69 101 LYS B CA 1
ATOM 2543 C C . LYS B 1 101 ? -9.742 27.672 4.77 1 98.69 101 LYS B C 1
ATOM 2545 O O . LYS B 1 101 ? -8.68 28.281 4.855 1 98.69 101 LYS B O 1
ATOM 2550 N N . ARG B 1 102 ? -10.82 27.922 5.445 1 98.62 102 ARG B N 1
ATOM 2551 C CA . ARG B 1 102 ? -10.797 28.984 6.438 1 98.62 102 ARG B CA 1
ATOM 2552 C C . ARG B 1 102 ? -9.75 28.719 7.512 1 98.62 102 ARG B C 1
ATOM 2554 O O . ARG B 1 102 ? -8.953 29.594 7.84 1 98.62 102 ARG B O 1
ATOM 2561 N N . ASP B 1 103 ? -9.75 27.531 8.047 1 98.69 103 ASP B N 1
ATOM 2562 C CA . ASP B 1 103 ? -8.812 27.172 9.109 1 98.69 103 ASP B CA 1
ATOM 2563 C C . ASP B 1 103 ? -7.379 27.172 8.594 1 98.69 103 ASP B C 1
ATOM 2565 O O . ASP B 1 103 ? -6.457 27.594 9.297 1 98.69 103 ASP B O 1
ATOM 2569 N N . PHE B 1 104 ? -7.195 26.688 7.375 1 98.62 104 PHE B N 1
ATOM 2570 C CA . PHE B 1 104 ? -5.887 26.734 6.73 1 98.62 104 PHE B CA 1
ATOM 2571 C C . PHE B 1 104 ? -5.391 28.172 6.613 1 98.62 104 PHE B C 1
ATOM 2573 O O . PHE B 1 104 ? -4.238 28.469 6.938 1 98.62 104 PHE B O 1
ATOM 2580 N N . GLN B 1 105 ? -6.262 29.016 6.164 1 98.25 105 GLN B N 1
ATOM 2581 C CA . GLN B 1 105 ? -5.898 30.422 5.98 1 98.25 105 GLN B CA 1
ATOM 2582 C C . GLN B 1 105 ? -5.547 31.078 7.312 1 98.25 105 GLN B C 1
ATOM 2584 O O . GLN B 1 105 ? -4.605 31.875 7.391 1 98.25 105 GLN B O 1
ATOM 2589 N N . LYS B 1 106 ? -6.336 30.766 8.297 1 98.31 106 LYS B N 1
ATOM 2590 C CA . LYS B 1 106 ? -6.051 31.281 9.633 1 98.31 106 LYS B CA 1
ATOM 2591 C C . LYS B 1 106 ? -4.652 30.875 10.086 1 98.31 106 LYS B C 1
ATOM 2593 O O . LYS B 1 106 ? -3.885 31.719 10.57 1 98.31 106 LYS B O 1
ATOM 2598 N N . ASN B 1 107 ? -4.297 29.641 9.953 1 98.44 107 ASN B N 1
ATOM 2599 C CA . ASN B 1 107 ? -2.975 29.141 10.328 1 98.44 107 ASN B CA 1
ATOM 2600 C C . ASN B 1 107 ? -1.886 29.734 9.43 1 98.44 107 ASN B C 1
ATOM 2602 O O . ASN B 1 107 ? -0.806 30.078 9.906 1 98.44 107 ASN B O 1
ATOM 2606 N N . SER B 1 108 ? -2.215 29.828 8.141 1 97.81 108 SER B N 1
ATOM 2607 C CA . SER B 1 108 ? -1.255 30.344 7.168 1 97.81 108 SER B CA 1
ATOM 2608 C C . SER B 1 108 ? -0.93 31.812 7.434 1 97.81 108 SER B C 1
ATOM 2610 O O . SER B 1 108 ? 0.154 32.281 7.09 1 97.81 108 SER B O 1
ATOM 2612 N N . SER B 1 109 ? -1.849 32.531 8.008 1 97.94 109 SER B N 1
ATOM 2613 C CA . SER B 1 109 ? -1.635 33.938 8.344 1 97.94 109 SER B CA 1
ATOM 2614 C C . SER B 1 109 ? -0.802 34.094 9.609 1 97.94 109 SER B C 1
ATOM 2616 O O . SER B 1 109 ? -0.148 35.125 9.812 1 97.94 109 SER B O 1
ATOM 2618 N N . LYS B 1 110 ? -0.828 33.094 10.367 1 98.12 110 LYS B N 1
ATOM 2619 C CA . LYS B 1 110 ? -0.207 33.156 11.688 1 98.12 110 LYS B CA 1
ATOM 2620 C C . LYS B 1 110 ? 1.246 32.688 11.633 1 98.12 110 LYS B C 1
ATOM 2622 O O . LYS B 1 110 ? 2.088 33.188 12.391 1 98.12 110 LYS B O 1
ATOM 2627 N N . TYR B 1 111 ? 1.588 31.781 10.812 1 98.62 111 TYR B N 1
ATOM 2628 C CA . TYR B 1 111 ? 2.898 31.141 10.789 1 98.62 111 TYR B CA 1
ATOM 2629 C C . TYR B 1 111 ? 3.617 31.422 9.477 1 98.62 111 TYR B C 1
ATOM 2631 O O . TYR B 1 111 ? 2.977 31.594 8.438 1 98.62 111 TYR B O 1
ATOM 2639 N N . ASP B 1 112 ? 4.945 31.469 9.523 1 98.75 112 ASP B N 1
ATOM 2640 C CA . ASP B 1 112 ? 5.75 31.641 8.32 1 98.75 112 ASP B CA 1
ATOM 2641 C C . ASP B 1 112 ? 5.891 30.312 7.562 1 98.75 112 ASP B C 1
ATOM 2643 O O . ASP B 1 112 ? 5.98 30.312 6.332 1 98.75 112 ASP B O 1
ATOM 2647 N N . TYR B 1 113 ? 6.02 29.203 8.266 1 98.81 113 TYR B N 1
ATOM 2648 C CA . TYR B 1 113 ? 6.109 27.859 7.723 1 98.81 113 TYR B CA 1
ATOM 2649 C C . TYR B 1 113 ? 5.012 26.969 8.289 1 98.81 113 TYR B C 1
ATOM 2651 O O . TYR B 1 113 ? 4.945 26.75 9.5 1 98.81 113 TYR B O 1
ATOM 2659 N N . LEU B 1 114 ? 4.156 26.484 7.438 1 98.88 114 LEU B N 1
ATOM 2660 C CA . LEU B 1 114 ? 3.061 25.625 7.867 1 98.88 114 LEU B CA 1
ATOM 2661 C C . LEU B 1 114 ? 3.215 24.219 7.293 1 98.88 114 LEU B C 1
ATOM 2663 O O . LEU B 1 114 ? 3.275 24.047 6.074 1 98.88 114 LEU B O 1
ATOM 2667 N N . THR B 1 115 ? 3.408 23.234 8.172 1 98.94 115 THR B N 1
ATOM 2668 C CA . THR B 1 115 ? 3.457 21.844 7.781 1 98.94 115 THR B CA 1
ATOM 2669 C C . THR B 1 115 ? 2.074 21.203 7.883 1 98.94 115 THR B C 1
ATOM 2671 O O . THR B 1 115 ? 1.464 21.188 8.953 1 98.94 115 THR B O 1
ATOM 2674 N N . LEU B 1 116 ? 1.585 20.75 6.758 1 98.94 116 LEU B N 1
ATOM 2675 C CA . LEU B 1 116 ? 0.283 20.094 6.688 1 98.94 116 LEU B CA 1
ATOM 2676 C C . LEU B 1 116 ? 0.437 18.578 6.719 1 98.94 116 LEU B C 1
ATOM 2678 O O . LEU B 1 116 ? 1.358 18.031 6.109 1 98.94 116 LEU B O 1
ATOM 2682 N N . GLU B 1 117 ? -0.42 17.938 7.438 1 98.94 117 GLU B N 1
ATOM 2683 C CA . GLU B 1 117 ? -0.391 16.469 7.516 1 98.94 117 GLU B CA 1
ATOM 2684 C C . GLU B 1 117 ? -1.666 15.867 6.938 1 98.94 117 GLU B C 1
ATOM 2686 O O . GLU B 1 117 ? -2.771 16.312 7.254 1 98.94 117 GLU B O 1
ATOM 2691 N N . GLY B 1 118 ? -1.515 14.859 6.105 1 98.81 118 GLY B N 1
ATOM 2692 C CA . GLY B 1 118 ? -2.645 14.148 5.527 1 98.81 118 GLY B CA 1
ATOM 2693 C C . GLY B 1 118 ? -3.17 13.039 6.418 1 98.81 118 GLY B C 1
ATOM 2694 O O . GLY B 1 118 ? -2.502 12.625 7.371 1 98.81 118 GLY B O 1
ATOM 2695 N N . SER B 1 119 ? -4.336 12.539 6.094 1 98.44 119 SER B N 1
ATOM 2696 C CA . SER B 1 119 ? -4.941 11.367 6.711 1 98.44 119 SER B CA 1
ATOM 2697 C C . SER B 1 119 ? -4.762 10.125 5.832 1 98.44 119 SER B C 1
ATOM 2699 O O . SER B 1 119 ? -4.902 10.203 4.609 1 98.44 119 SER B O 1
ATOM 2701 N N . GLY B 1 120 ? -4.488 8.977 6.488 1 98.06 120 GLY B N 1
ATOM 2702 C CA . GLY B 1 120 ? -4.359 7.746 5.723 1 98.06 120 GLY B CA 1
ATOM 2703 C C . GLY B 1 120 ? -3.27 7.816 4.668 1 98.06 120 GLY B C 1
ATOM 2704 O O . GLY B 1 120 ? -2.182 8.336 4.922 1 98.06 120 GLY B O 1
ATOM 2705 N N . GLY B 1 121 ? -3.469 7.219 3.547 1 98.75 121 GLY B N 1
ATOM 2706 C CA . GLY B 1 121 ? -2.625 7.348 2.371 1 98.75 121 GLY B CA 1
ATOM 2707 C C . GLY B 1 121 ? -3.104 8.422 1.409 1 98.75 121 GLY B C 1
ATOM 2708 O O . GLY B 1 121 ? -4.02 9.18 1.727 1 98.75 121 GLY B O 1
ATOM 2709 N N . ILE B 1 122 ? -2.461 8.469 0.233 1 98.94 122 ILE B N 1
ATOM 2710 C CA . ILE B 1 122 ? -2.727 9.531 -0.73 1 98.94 122 ILE B CA 1
ATOM 2711 C C . ILE B 1 122 ? -4.156 9.414 -1.252 1 98.94 122 ILE B C 1
ATOM 2713 O O . ILE B 1 122 ? -4.781 10.414 -1.604 1 98.94 122 ILE B O 1
ATOM 2717 N N . VAL B 1 123 ? -4.672 8.148 -1.261 1 98.88 123 VAL B N 1
ATOM 2718 C CA . VAL B 1 123 ? -6.074 7.922 -1.593 1 98.88 123 VAL B CA 1
ATOM 2719 C C . VAL B 1 123 ? -6.891 7.762 -0.312 1 98.88 123 VAL B C 1
ATOM 2721 O O . VAL B 1 123 ? -7.086 6.645 0.172 1 98.88 123 VAL B O 1
ATOM 2724 N N . CYS B 1 124 ? -7.359 8.812 0.179 1 98.88 124 CYS B N 1
ATOM 2725 C CA . CYS B 1 124 ? -8.102 8.828 1.434 1 98.88 124 CYS B CA 1
ATOM 2726 C C . CYS B 1 124 ? -9.422 9.57 1.279 1 98.88 124 CYS B C 1
ATOM 2728 O O . CYS B 1 124 ? -9.43 10.773 1.007 1 98.88 124 CYS B O 1
ATOM 2730 N N . PRO B 1 125 ? -10.492 8.891 1.426 1 98.88 125 PRO B N 1
ATOM 2731 C CA . PRO B 1 125 ? -11.758 9.625 1.417 1 98.88 125 PRO B CA 1
ATOM 2732 C C . PRO B 1 125 ? -11.953 10.484 2.662 1 98.88 125 PRO B C 1
ATOM 2734 O O . PRO B 1 125 ? -11.844 9.992 3.785 1 98.88 125 PRO B O 1
ATOM 2737 N N . ILE B 1 126 ? -12.242 11.727 2.395 1 98.88 126 ILE B N 1
ATOM 2738 C CA . ILE B 1 126 ? -12.414 12.703 3.465 1 98.88 126 ILE B CA 1
ATOM 2739 C C . ILE B 1 126 ? -13.898 12.922 3.729 1 98.88 126 ILE B C 1
ATOM 2741 O O . ILE B 1 126 ? -14.32 13.023 4.883 1 98.88 126 ILE B O 1
ATOM 2745 N N . ARG B 1 127 ? -14.617 13 2.715 1 98.81 127 ARG B N 1
ATOM 2746 C CA . ARG B 1 127 ? -16.078 13.055 2.736 1 98.81 127 ARG B CA 1
ATOM 2747 C C . ARG B 1 127 ? -16.672 12.281 1.563 1 98.81 127 ARG B C 1
ATOM 2749 O O . ARG B 1 127 ? -16.156 12.344 0.446 1 98.81 127 ARG B O 1
ATOM 2756 N N . TYR B 1 128 ? -17.766 11.516 1.785 1 98.31 128 TYR B N 1
ATOM 2757 C CA . TYR B 1 128 ? -18.406 10.789 0.702 1 98.31 128 TYR B CA 1
ATOM 2758 C C . TYR B 1 128 ? -19.906 10.617 0.975 1 98.31 128 TYR B C 1
ATOM 2760 O O . TYR B 1 128 ? -20.328 9.609 1.543 1 98.31 128 TYR B O 1
ATOM 2768 N N . ASP B 1 129 ? -20.641 11.469 0.648 1 96.69 129 ASP B N 1
ATOM 2769 C CA . ASP B 1 129 ? -22.109 11.508 0.642 1 96.69 129 ASP B CA 1
ATOM 2770 C C . ASP B 1 129 ? -22.625 12.203 -0.612 1 96.69 129 ASP B C 1
ATOM 2772 O O . ASP B 1 129 ? -22.219 11.875 -1.728 1 96.69 129 ASP B O 1
ATOM 2776 N N . GLU B 1 130 ? -23.469 13.203 -0.494 1 96.06 130 GLU B N 1
ATOM 2777 C CA . GLU B 1 130 ? -23.875 13.953 -1.676 1 96.06 130 GLU B CA 1
ATOM 2778 C C . GLU B 1 130 ? -22.719 14.727 -2.279 1 96.06 130 GLU B C 1
ATOM 2780 O O . GLU B 1 130 ? -22.766 15.148 -3.436 1 96.06 130 GLU B O 1
ATOM 2785 N N . ARG B 1 131 ? -21.797 14.93 -1.358 1 97.06 131 ARG B N 1
ATOM 2786 C CA . ARG B 1 131 ? -20.547 15.539 -1.769 1 97.06 131 ARG B CA 1
ATOM 2787 C C . ARG B 1 131 ? -19.375 14.562 -1.612 1 97.06 131 ARG B C 1
ATOM 2789 O O . ARG B 1 131 ? -19.453 13.625 -0.82 1 97.06 131 ARG B O 1
ATOM 2796 N N . SER B 1 132 ? -18.406 14.773 -2.457 1 97.94 132 SER B N 1
ATOM 2797 C CA . SER B 1 132 ? -17.203 13.953 -2.393 1 97.94 132 SER B CA 1
ATOM 2798 C C . SER B 1 132 ? -15.953 14.812 -2.217 1 97.94 132 SER B C 1
ATOM 2800 O O . SER B 1 132 ? -15.773 15.805 -2.926 1 97.94 132 SER B O 1
ATOM 2802 N N . LEU B 1 133 ? -15.211 14.516 -1.235 1 98.69 133 LEU B N 1
ATOM 2803 C CA . LEU B 1 133 ? -13.938 15.164 -0.953 1 98.69 133 LEU B CA 1
ATOM 2804 C C . LEU B 1 133 ? -12.859 14.133 -0.627 1 98.69 133 LEU B C 1
ATOM 2806 O O . LEU B 1 133 ? -13.078 13.25 0.207 1 98.69 133 LEU B O 1
ATOM 2810 N N . TRP B 1 134 ? -11.828 14.188 -1.352 1 98.81 134 TRP B N 1
ATOM 2811 C CA . TRP B 1 134 ? -10.68 13.312 -1.135 1 98.81 134 TRP B CA 1
ATOM 2812 C C . TRP B 1 134 ? -9.453 14.109 -0.71 1 98.81 134 TRP B C 1
ATOM 2814 O O . TRP B 1 134 ? -9.414 15.328 -0.887 1 98.81 134 TRP B O 1
ATOM 2824 N N . LEU B 1 135 ? -8.484 13.438 -0.153 1 98.88 135 LEU B N 1
ATOM 2825 C CA . LEU B 1 135 ? -7.27 14.094 0.305 1 98.88 135 LEU B CA 1
ATOM 2826 C C . LEU B 1 135 ? -6.625 14.891 -0.822 1 98.88 135 LEU B C 1
ATOM 2828 O O . LEU B 1 135 ? -6.141 16 -0.602 1 98.88 135 LEU B O 1
ATOM 2832 N N . VAL B 1 136 ? -6.602 14.359 -2.047 1 98.81 136 VAL B N 1
ATOM 2833 C CA . VAL B 1 136 ? -5.969 15.008 -3.191 1 98.81 136 VAL B CA 1
ATOM 2834 C C . VAL B 1 136 ? -6.656 16.344 -3.473 1 98.81 136 VAL B C 1
ATOM 2836 O O . VAL B 1 136 ? -6.016 17.297 -3.922 1 98.81 136 VAL B O 1
ATOM 2839 N N . ASP B 1 137 ? -7.953 16.469 -3.201 1 98.81 137 ASP B N 1
ATOM 2840 C CA . ASP B 1 137 ? -8.672 17.734 -3.391 1 98.81 137 ASP B CA 1
ATOM 2841 C C . ASP B 1 137 ? -8.133 18.812 -2.463 1 98.81 137 ASP B C 1
ATOM 2843 O O . ASP B 1 137 ? -8.016 19.969 -2.861 1 98.81 137 ASP B O 1
ATOM 2847 N N . ILE B 1 138 ? -7.832 18.391 -1.268 1 98.81 138 ILE B N 1
ATOM 2848 C CA . ILE B 1 138 ? -7.297 19.312 -0.277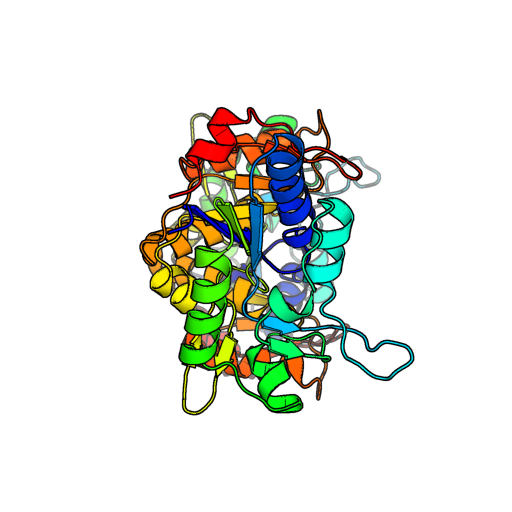 1 98.81 138 ILE B CA 1
ATOM 2849 C C . ILE B 1 138 ? -5.902 19.766 -0.699 1 98.81 138 ILE B C 1
ATOM 2851 O O . ILE B 1 138 ? -5.586 20.969 -0.64 1 98.81 138 ILE B O 1
ATOM 2855 N N . ILE B 1 139 ? -5.066 18.828 -1.128 1 98.81 139 ILE B N 1
ATOM 2856 C CA . ILE B 1 139 ? -3.719 19.141 -1.589 1 98.81 139 ILE B CA 1
ATOM 2857 C C . ILE B 1 139 ? -3.785 20.141 -2.75 1 98.81 139 ILE B C 1
ATOM 2859 O O . ILE B 1 139 ? -3.033 21.109 -2.787 1 98.81 139 ILE B O 1
ATOM 2863 N N . HIS B 1 140 ? -4.719 19.906 -3.674 1 98.69 140 HIS B N 1
ATOM 2864 C CA . HIS B 1 140 ? -4.883 20.797 -4.828 1 98.69 140 HIS B CA 1
ATOM 2865 C C . HIS B 1 140 ? -5.363 22.172 -4.402 1 98.69 140 HIS B C 1
ATOM 2867 O O . HIS B 1 140 ? -4.891 23.188 -4.922 1 98.69 140 HIS B O 1
ATOM 2873 N N . GLU B 1 141 ? -6.316 22.141 -3.525 1 98.38 141 GLU B N 1
ATOM 2874 C CA . GLU B 1 141 ? -6.867 23.406 -3.051 1 98.38 141 GLU B CA 1
ATOM 2875 C C . GLU B 1 141 ? -5.77 24.312 -2.496 1 98.38 141 GLU B C 1
ATOM 2877 O O . GLU B 1 141 ? -5.762 25.516 -2.758 1 98.38 141 GLU B O 1
ATOM 2882 N N . PHE B 1 142 ? -4.816 23.703 -1.799 1 97.81 142 PHE B N 1
ATOM 2883 C CA . PHE B 1 142 ? -3.799 24.484 -1.103 1 97.81 142 PHE B CA 1
ATOM 2884 C C . PHE B 1 142 ? -2.564 24.672 -1.979 1 97.81 142 PHE B C 1
ATOM 2886 O O . PHE B 1 142 ? -1.661 25.438 -1.633 1 97.81 142 PHE B O 1
ATOM 2893 N N . GLU B 1 143 ? -2.508 23.953 -3.102 1 97.12 143 GLU B N 1
ATOM 2894 C CA . GLU B 1 143 ? -1.401 24.047 -4.047 1 97.12 143 GLU B CA 1
ATOM 2895 C C . GLU B 1 143 ? -0.059 23.844 -3.352 1 97.12 143 GLU B C 1
ATOM 2897 O O . GLU B 1 143 ? 0.879 24.609 -3.561 1 97.12 143 GLU B O 1
ATOM 2902 N N . THR B 1 144 ? -0.006 22.891 -2.525 1 97.5 144 THR B N 1
ATOM 2903 C CA . THR B 1 144 ? 1.178 22.625 -1.711 1 97.5 144 THR B CA 1
ATOM 2904 C C . THR B 1 144 ? 2.008 21.5 -2.307 1 97.5 144 THR B C 1
ATOM 2906 O O . THR B 1 144 ? 1.459 20.516 -2.824 1 97.5 144 THR B O 1
ATOM 2909 N N . PRO B 1 145 ? 3.377 21.641 -2.309 1 98.75 145 PRO B N 1
ATOM 2910 C CA . PRO B 1 145 ? 4.191 20.453 -2.572 1 98.75 145 PRO B CA 1
ATOM 2911 C C . PRO B 1 145 ? 4.102 19.406 -1.458 1 98.75 145 PRO B C 1
ATOM 2913 O O . PRO B 1 145 ? 3.621 19.719 -0.363 1 98.75 145 PRO B O 1
ATOM 2916 N N . CYS B 1 146 ? 4.535 18.219 -1.772 1 98.94 146 CYS B N 1
ATOM 2917 C CA . CYS B 1 146 ? 4.328 17.141 -0.815 1 98.94 146 CYS B CA 1
ATOM 2918 C C . CYS B 1 146 ? 5.629 16.391 -0.551 1 98.94 146 CYS B C 1
ATOM 2920 O O . CYS B 1 146 ? 6.516 16.359 -1.406 1 98.94 146 CYS B O 1
ATOM 2922 N N . LEU B 1 147 ? 5.758 15.891 0.601 1 98.94 147 LEU B N 1
ATOM 2923 C CA . LEU B 1 147 ? 6.664 14.797 0.934 1 98.94 147 LEU B CA 1
ATOM 2924 C C . LEU B 1 147 ? 5.898 13.5 1.133 1 98.94 147 LEU B C 1
ATOM 2926 O O . LEU B 1 147 ? 4.773 13.508 1.639 1 98.94 147 LEU B O 1
ATOM 2930 N N . ILE B 1 148 ? 6.504 12.406 0.745 1 99 148 ILE B N 1
ATOM 2931 C CA . ILE B 1 148 ? 5.938 11.086 0.989 1 99 148 ILE B CA 1
ATOM 2932 C C . ILE B 1 148 ? 6.691 10.406 2.131 1 99 148 ILE B C 1
ATOM 2934 O O . ILE B 1 148 ? 7.914 10.258 2.074 1 99 148 ILE B O 1
ATOM 2938 N N . VAL B 1 149 ? 5.969 10.023 3.158 1 99 149 VAL B N 1
ATOM 2939 C CA . VAL B 1 149 ? 6.527 9.211 4.238 1 99 149 VAL B CA 1
ATOM 2940 C C . VAL B 1 149 ? 6.242 7.734 3.979 1 99 149 VAL B C 1
ATOM 2942 O O . VAL B 1 149 ? 5.109 7.363 3.656 1 99 149 VAL B O 1
ATOM 2945 N N . ALA B 1 150 ? 7.242 6.898 4.078 1 98.94 150 ALA B N 1
ATOM 2946 C CA . ALA B 1 150 ? 7.113 5.461 3.838 1 98.94 150 ALA B CA 1
ATOM 2947 C C . ALA B 1 150 ? 7.93 4.664 4.852 1 98.94 150 ALA B C 1
ATOM 2949 O O . ALA B 1 150 ? 8.898 5.176 5.418 1 98.94 150 ALA B O 1
ATOM 2950 N N . ASP B 1 151 ? 7.5 3.451 5.137 1 98.69 151 ASP B N 1
ATOM 2951 C CA . ASP B 1 151 ? 8.328 2.514 5.883 1 98.69 151 ASP B CA 1
ATOM 2952 C C . ASP B 1 151 ? 9.516 2.043 5.047 1 98.69 151 ASP B C 1
ATOM 2954 O O . ASP B 1 151 ? 9.398 1.869 3.832 1 98.69 151 ASP B O 1
ATOM 2958 N N . ALA B 1 152 ? 10.602 1.75 5.676 1 98.62 152 ALA B N 1
ATOM 2959 C CA . ALA B 1 152 ? 11.805 1.394 4.93 1 98.62 152 ALA B CA 1
ATOM 2960 C C . ALA B 1 152 ? 11.828 -0.098 4.605 1 98.62 152 ALA B C 1
ATOM 2962 O O . ALA B 1 152 ? 12.625 -0.546 3.777 1 98.62 152 ALA B O 1
ATOM 2963 N N . GLY B 1 153 ? 11.016 -0.901 5.184 1 97.69 153 GLY B N 1
ATOM 2964 C CA . GLY B 1 153 ? 11.133 -2.35 5.191 1 97.69 153 GLY B CA 1
ATOM 2965 C C . GLY B 1 153 ? 10.5 -3.004 3.979 1 97.69 153 GLY B C 1
ATOM 2966 O O . GLY B 1 153 ? 10.359 -2.373 2.93 1 97.69 153 GLY B O 1
ATOM 2967 N N . LEU B 1 154 ? 10.164 -4.289 4.098 1 97.5 154 LEU B N 1
ATOM 2968 C CA . LEU B 1 154 ? 9.664 -5.156 3.037 1 97.5 154 LEU B CA 1
ATOM 2969 C C . LEU B 1 154 ? 8.352 -4.617 2.473 1 97.5 154 LEU B C 1
ATOM 2971 O O . LEU B 1 154 ? 7.473 -4.199 3.229 1 97.5 154 LEU B O 1
ATOM 2975 N N . GLY B 1 155 ? 8.227 -4.566 1.152 1 97.94 155 GLY B N 1
ATOM 2976 C CA . GLY B 1 155 ? 7 -4.156 0.486 1 97.94 155 GLY B CA 1
ATOM 2977 C C . GLY B 1 155 ? 7 -2.689 0.092 1 97.94 155 GLY B C 1
ATOM 2978 O O . GLY B 1 155 ? 6.121 -2.242 -0.65 1 97.94 155 GLY B O 1
ATOM 2979 N N . THR B 1 156 ? 8.047 -1.946 0.478 1 98.75 156 THR B N 1
ATOM 2980 C CA . THR B 1 156 ? 8.016 -0.493 0.363 1 98.75 156 THR B CA 1
ATOM 2981 C C . THR B 1 156 ? 8.227 -0.06 -1.085 1 98.75 156 THR B C 1
ATOM 2983 O O . THR B 1 156 ? 7.719 0.979 -1.509 1 98.75 156 THR B O 1
ATOM 2986 N N . ILE B 1 157 ? 8.961 -0.818 -1.897 1 98.88 157 ILE B N 1
ATOM 2987 C CA . ILE B 1 157 ? 9.109 -0.467 -3.305 1 98.88 157 ILE B CA 1
ATOM 2988 C C . ILE B 1 157 ? 7.734 -0.349 -3.957 1 98.88 157 ILE B C 1
ATOM 2990 O O . ILE B 1 157 ? 7.438 0.649 -4.617 1 98.88 157 ILE B O 1
ATOM 2994 N N . ASN B 1 158 ? 6.926 -1.374 -3.66 1 98.88 158 ASN B N 1
ATOM 2995 C CA . ASN B 1 158 ? 5.562 -1.398 -4.18 1 98.88 158 ASN B CA 1
ATOM 2996 C C . ASN B 1 158 ? 4.766 -0.18 -3.719 1 98.88 158 ASN B C 1
ATOM 2998 O O . ASN B 1 158 ? 4.234 0.566 -4.543 1 98.88 158 ASN B O 1
ATOM 3002 N N . SER B 1 159 ? 4.711 0.11 -2.447 1 98.88 159 SER B N 1
ATOM 3003 C CA . SER B 1 159 ? 3.834 1.141 -1.898 1 98.88 159 SER B CA 1
ATOM 3004 C C . SER B 1 159 ? 4.285 2.533 -2.326 1 98.88 159 SER B C 1
ATOM 3006 O O . SER B 1 159 ? 3.455 3.393 -2.635 1 98.88 159 SER B O 1
ATOM 3008 N N . VAL B 1 160 ? 5.602 2.744 -2.406 1 98.94 160 VAL B N 1
ATOM 3009 C CA . VAL B 1 160 ? 6.109 4.066 -2.752 1 98.94 160 VAL B CA 1
ATOM 3010 C C . VAL B 1 160 ? 5.898 4.332 -4.242 1 98.94 160 VAL B C 1
ATOM 3012 O O . VAL B 1 160 ? 5.418 5.402 -4.625 1 98.94 160 VAL B O 1
ATOM 3015 N N . VAL B 1 161 ? 6.211 3.377 -5.098 1 98.94 161 VAL B N 1
ATOM 3016 C CA . VAL B 1 161 ? 6.078 3.584 -6.535 1 98.94 161 VAL B CA 1
ATOM 3017 C C . VAL B 1 161 ? 4.609 3.805 -6.891 1 98.94 161 VAL B C 1
ATOM 3019 O O . VAL B 1 161 ? 4.281 4.691 -7.684 1 98.94 161 VAL B O 1
ATOM 3022 N N . LEU B 1 162 ? 3.721 3.025 -6.273 1 98.94 162 LEU B N 1
ATOM 3023 C CA . LEU B 1 162 ? 2.295 3.219 -6.512 1 98.94 162 LEU B CA 1
ATOM 3024 C C . LEU B 1 162 ? 1.863 4.625 -6.105 1 98.94 162 LEU B C 1
ATOM 3026 O O . LEU B 1 162 ? 1.127 5.289 -6.84 1 98.94 162 LEU B O 1
ATOM 3030 N N . THR B 1 163 ? 2.305 5.07 -4.969 1 98.94 163 THR B N 1
ATOM 3031 C CA . THR B 1 163 ? 1.951 6.391 -4.461 1 98.94 163 THR B CA 1
ATOM 3032 C C . THR B 1 163 ? 2.484 7.484 -5.383 1 98.94 163 THR B C 1
ATOM 3034 O O . THR B 1 163 ? 1.751 8.406 -5.754 1 98.94 163 THR B O 1
ATOM 3037 N N . VAL B 1 164 ? 3.738 7.348 -5.824 1 98.94 164 VAL B N 1
ATOM 3038 C CA . VAL B 1 164 ? 4.383 8.328 -6.688 1 98.94 164 VAL B CA 1
ATOM 3039 C C . VAL B 1 164 ? 3.646 8.406 -8.023 1 98.94 164 VAL B C 1
ATOM 3041 O O . VAL B 1 164 ? 3.322 9.5 -8.5 1 98.94 164 VAL B O 1
ATOM 3044 N N . GLU B 1 165 ? 3.385 7.285 -8.617 1 98.94 165 GLU B N 1
ATOM 3045 C CA . GLU B 1 165 ? 2.742 7.27 -9.922 1 98.94 165 GLU B CA 1
ATOM 3046 C C . GLU B 1 165 ? 1.338 7.863 -9.859 1 98.94 165 GLU B C 1
ATOM 3048 O O . GLU B 1 165 ? 0.916 8.578 -10.773 1 98.94 165 GLU B O 1
ATOM 3053 N N . TYR B 1 166 ? 0.629 7.539 -8.812 1 98.94 166 TYR B N 1
ATOM 3054 C CA . TYR B 1 166 ? -0.701 8.109 -8.633 1 98.94 166 TYR B CA 1
ATOM 3055 C C . TYR B 1 166 ? -0.63 9.625 -8.484 1 98.94 166 TYR B C 1
ATOM 3057 O O . TYR B 1 166 ? -1.378 10.352 -9.141 1 98.94 166 TYR B O 1
ATOM 3065 N N . MET B 1 167 ? 0.274 10.086 -7.637 1 98.94 167 MET B N 1
ATOM 3066 C CA . MET B 1 167 ? 0.422 11.516 -7.422 1 98.94 167 MET B CA 1
ATOM 3067 C C . MET B 1 167 ? 0.826 12.227 -8.711 1 98.94 167 MET B C 1
ATOM 3069 O O . MET B 1 167 ? 0.34 13.312 -9.008 1 98.94 167 MET B O 1
ATOM 3073 N N . ARG B 1 168 ? 1.686 11.594 -9.477 1 98.88 168 ARG B N 1
ATOM 3074 C CA . ARG B 1 168 ? 2.055 12.141 -10.781 1 98.88 168 ARG B CA 1
ATOM 3075 C C . ARG B 1 168 ? 0.835 12.266 -11.688 1 98.88 168 ARG B C 1
ATOM 3077 O O . ARG B 1 168 ? 0.646 13.289 -12.344 1 98.88 168 ARG B O 1
ATOM 3084 N N . SER B 1 169 ? 0.036 11.273 -11.664 1 98.75 169 SER B N 1
ATOM 3085 C CA . SER B 1 169 ? -1.154 11.281 -12.508 1 98.75 169 SER B CA 1
ATOM 3086 C C . SER B 1 169 ? -2.129 12.375 -12.078 1 98.75 169 SER B C 1
ATOM 3088 O O . SER B 1 169 ? -3.004 12.773 -12.852 1 98.75 169 SER B O 1
ATOM 3090 N N . LYS B 1 170 ? -2.004 12.797 -10.891 1 98.75 170 LYS B N 1
ATOM 3091 C CA . LYS B 1 170 ? -2.861 13.852 -10.367 1 98.75 170 LYS B CA 1
ATOM 3092 C C . LYS B 1 170 ? -2.158 15.211 -10.414 1 98.75 170 LYS B C 1
ATOM 3094 O O . LYS B 1 170 ? -2.658 16.188 -9.867 1 98.75 170 LYS B O 1
ATOM 3099 N N . ASN B 1 171 ? -0.953 15.242 -10.969 1 98.56 171 ASN B N 1
ATOM 3100 C CA . ASN B 1 171 ? -0.161 16.453 -11.102 1 98.56 171 ASN B CA 1
ATOM 3101 C C . ASN B 1 171 ? 0.17 17.062 -9.742 1 98.56 171 ASN B C 1
ATOM 3103 O O . ASN B 1 171 ? 0.087 18.281 -9.562 1 98.56 171 ASN B O 1
ATOM 3107 N N . ILE B 1 172 ? 0.46 16.281 -8.789 1 98.88 172 ILE B N 1
ATOM 3108 C CA . ILE B 1 172 ? 0.863 16.734 -7.465 1 98.88 172 ILE B CA 1
ATOM 3109 C C . ILE B 1 172 ? 2.387 16.766 -7.375 1 98.88 172 ILE B C 1
ATOM 3111 O O . ILE B 1 172 ? 3.059 15.789 -7.707 1 98.88 172 ILE B O 1
ATOM 3115 N N . GLU B 1 173 ? 2.928 17.875 -6.93 1 98.81 173 GLU B N 1
ATOM 3116 C CA . GLU B 1 173 ? 4.375 18.047 -6.84 1 98.81 173 GLU B CA 1
ATOM 3117 C C . GLU B 1 173 ? 4.957 17.266 -5.668 1 98.81 173 GLU B C 1
ATOM 3119 O O . GLU B 1 173 ? 4.504 17.422 -4.527 1 98.81 173 GLU B O 1
ATOM 3124 N N . ILE B 1 174 ? 5.918 16.422 -5.949 1 98.94 174 ILE B N 1
ATOM 3125 C CA . ILE B 1 174 ? 6.598 15.617 -4.934 1 98.94 174 ILE B CA 1
ATOM 3126 C C . ILE B 1 174 ? 8.016 16.141 -4.734 1 98.94 174 ILE B C 1
ATOM 3128 O O . ILE B 1 174 ? 8.828 16.125 -5.664 1 98.94 174 ILE B O 1
ATOM 3132 N N . LYS B 1 175 ? 8.305 16.516 -3.516 1 98.81 175 LYS B N 1
ATOM 3133 C CA . LYS B 1 175 ? 9.586 17.156 -3.252 1 98.81 175 LYS B CA 1
ATOM 3134 C C . LYS B 1 175 ? 10.594 16.156 -2.676 1 98.81 175 LYS B C 1
ATOM 3136 O O . LYS B 1 175 ? 11.789 16.453 -2.598 1 98.81 175 LYS B O 1
ATOM 3141 N N . GLY B 1 176 ? 10.133 15.016 -2.271 1 98.88 176 GLY B N 1
ATOM 3142 C CA . GLY B 1 176 ? 11.031 14.023 -1.701 1 98.88 176 GLY B CA 1
ATOM 3143 C C . GLY B 1 176 ? 10.305 12.93 -0.947 1 98.88 176 GLY B C 1
ATOM 3144 O O . GLY B 1 176 ? 9.078 12.969 -0.808 1 98.88 176 GLY B O 1
ATOM 3145 N N . ILE B 1 177 ? 11.07 11.953 -0.52 1 98.94 177 ILE B N 1
ATOM 3146 C CA . ILE B 1 177 ? 10.602 10.82 0.269 1 98.94 177 ILE B CA 1
ATOM 3147 C C . ILE B 1 177 ? 11.391 10.742 1.575 1 98.94 177 ILE B C 1
ATOM 3149 O O . ILE B 1 177 ? 12.609 10.953 1.589 1 98.94 177 ILE B O 1
ATOM 3153 N N . ILE B 1 178 ? 10.727 10.539 2.639 1 98.94 178 ILE B N 1
ATOM 3154 C CA . ILE B 1 178 ? 11.352 10.242 3.922 1 98.94 178 ILE B CA 1
ATOM 3155 C C . ILE B 1 178 ? 11 8.82 4.348 1 98.94 178 ILE B C 1
ATOM 3157 O O . ILE B 1 178 ? 9.82 8.461 4.418 1 98.94 178 ILE B O 1
ATOM 3161 N N . PHE B 1 179 ? 12.008 7.992 4.629 1 98.88 179 PHE B N 1
ATOM 3162 C CA . PHE B 1 179 ? 11.781 6.645 5.137 1 98.88 179 PHE B CA 1
ATOM 3163 C C . PHE B 1 179 ? 11.773 6.633 6.664 1 98.88 179 PHE B C 1
ATOM 3165 O O . PHE B 1 179 ? 12.688 7.164 7.297 1 98.88 179 PHE B O 1
ATOM 3172 N N . ASN B 1 180 ? 10.742 6.102 7.238 1 98.88 180 ASN B N 1
ATOM 3173 C CA . ASN B 1 180 ? 10.609 5.828 8.664 1 98.88 180 ASN B CA 1
ATOM 3174 C C . ASN B 1 180 ? 10.977 4.383 8.992 1 98.88 180 ASN B C 1
ATOM 3176 O O . ASN B 1 180 ? 11.047 3.535 8.102 1 98.88 180 ASN B O 1
ATOM 3180 N N . ASN B 1 181 ? 11.359 4.07 10.305 1 98.69 181 ASN B N 1
ATOM 3181 C CA . ASN B 1 181 ? 11.758 2.742 10.758 1 98.69 181 ASN B CA 1
ATOM 3182 C C . ASN B 1 181 ? 12.945 2.211 9.969 1 98.69 181 ASN B C 1
ATOM 3184 O O . ASN B 1 181 ? 12.969 1.038 9.586 1 98.69 181 ASN B O 1
ATOM 3188 N N . TYR B 1 182 ? 13.836 3.104 9.609 1 98.75 182 TYR B N 1
ATOM 3189 C CA . TYR B 1 182 ? 15.016 2.752 8.836 1 98.75 182 TYR B CA 1
ATOM 3190 C C . TYR B 1 182 ? 16.094 2.129 9.734 1 98.75 182 TYR B C 1
ATOM 3192 O O . TYR B 1 182 ? 16.344 2.619 10.836 1 98.75 182 TYR B O 1
ATOM 3200 N N . HIS B 1 183 ? 16.672 1.021 9.359 1 98.69 183 HIS B N 1
ATOM 3201 C CA . HIS B 1 183 ? 17.781 0.359 10.039 1 98.69 183 HIS B CA 1
ATOM 3202 C C . HIS B 1 183 ? 19.078 0.454 9.234 1 98.69 183 HIS B C 1
ATOM 3204 O O . HIS B 1 183 ? 19.25 -0.278 8.258 1 98.69 183 HIS B O 1
ATOM 3210 N N . PRO B 1 184 ? 20.062 1.228 9.719 1 97.06 184 PRO B N 1
ATOM 3211 C CA . PRO B 1 184 ? 21.312 1.364 8.977 1 97.06 184 PRO B CA 1
ATOM 3212 C C . PRO B 1 184 ? 21.984 0.021 8.703 1 97.06 184 PRO B C 1
ATOM 3214 O O . PRO B 1 184 ? 21.984 -0.863 9.562 1 97.06 184 PRO B O 1
ATOM 3217 N N . ARG B 1 185 ? 22.531 -0.262 7.512 1 96.62 185 ARG B N 1
ATOM 3218 C CA . ARG B 1 185 ? 23.297 -1.423 7.07 1 96.62 185 ARG B CA 1
ATOM 3219 C C . ARG B 1 185 ? 22.375 -2.604 6.773 1 96.62 185 ARG B C 1
ATOM 3221 O O . ARG B 1 185 ? 22.844 -3.697 6.453 1 96.62 185 ARG B O 1
ATOM 3228 N N . ASN B 1 186 ? 21.094 -2.346 6.926 1 98.31 186 ASN B N 1
ATOM 3229 C CA . ASN B 1 186 ? 20.172 -3.363 6.441 1 98.31 186 ASN B CA 1
ATOM 3230 C C . ASN B 1 186 ? 20.156 -3.434 4.918 1 98.31 186 ASN B C 1
ATOM 3232 O O . ASN B 1 186 ? 19.734 -2.49 4.25 1 98.31 186 ASN B O 1
ATOM 3236 N N . ILE B 1 187 ? 20.516 -4.52 4.367 1 98.25 187 ILE B N 1
ATOM 3237 C CA . ILE B 1 187 ? 20.766 -4.684 2.938 1 98.25 187 ILE B CA 1
ATOM 3238 C C . ILE B 1 187 ? 19.469 -4.457 2.16 1 98.25 187 ILE B C 1
ATOM 3240 O O . ILE B 1 187 ? 19.469 -3.797 1.118 1 98.25 187 ILE B O 1
ATOM 3244 N N . MET B 1 188 ? 18.453 -4.973 2.613 1 98.62 188 MET B N 1
ATOM 3245 C CA . MET B 1 188 ? 17.172 -4.828 1.934 1 98.62 188 MET B CA 1
ATOM 3246 C C . MET B 1 188 ? 16.734 -3.367 1.908 1 98.62 188 MET B C 1
ATOM 3248 O O . MET B 1 188 ? 16.328 -2.854 0.863 1 98.62 188 MET B O 1
ATOM 3252 N N . GLU B 1 189 ? 16.797 -2.719 3.064 1 98.81 189 GLU B N 1
ATOM 3253 C CA . GLU B 1 189 ? 16.328 -1.341 3.15 1 98.81 189 GLU B CA 1
ATOM 3254 C C . GLU B 1 189 ? 17.188 -0.406 2.316 1 98.81 189 GLU B C 1
ATOM 3256 O O . GLU B 1 189 ? 16.688 0.527 1.689 1 98.81 189 GLU B O 1
AT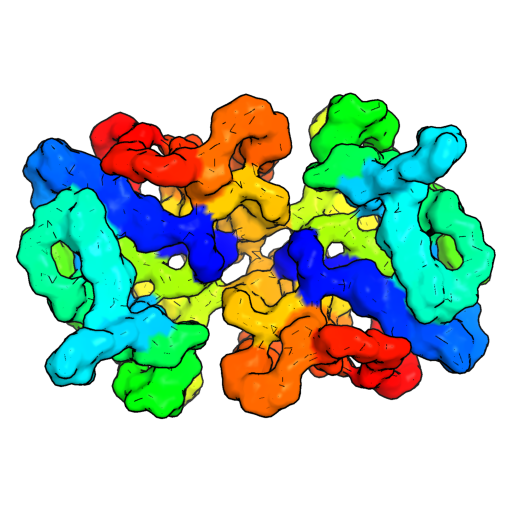OM 3261 N N . GLU B 1 190 ? 18.469 -0.646 2.238 1 98.56 190 GLU B N 1
ATOM 3262 C CA . GLU B 1 190 ? 19.359 0.121 1.367 1 98.56 190 GLU B CA 1
ATOM 3263 C C . GLU B 1 190 ? 19 -0.096 -0.103 1 98.56 190 GLU B C 1
ATOM 3265 O O . GLU B 1 190 ? 19 0.85 -0.893 1 98.56 190 GLU B O 1
ATOM 3270 N N . ASP B 1 191 ? 18.781 -1.298 -0.451 1 98.75 191 ASP B N 1
ATOM 3271 C CA . ASP B 1 191 ? 18.391 -1.604 -1.826 1 98.75 191 ASP B CA 1
ATOM 3272 C C . ASP B 1 191 ? 17.047 -0.982 -2.174 1 98.75 191 ASP B C 1
ATOM 3274 O O . ASP B 1 191 ? 16.844 -0.499 -3.289 1 98.75 191 ASP B O 1
ATOM 3278 N N . ASN B 1 192 ? 16.047 -1.05 -1.216 1 98.81 192 ASN B N 1
ATOM 3279 C CA . ASN B 1 192 ? 14.758 -0.398 -1.426 1 98.81 192 ASN B CA 1
ATOM 3280 C C . ASN B 1 192 ? 14.93 1.067 -1.815 1 98.81 192 ASN B C 1
ATOM 3282 O O . ASN B 1 192 ? 14.305 1.537 -2.768 1 98.81 192 ASN B O 1
ATOM 3286 N N . ILE B 1 193 ? 15.742 1.767 -1.052 1 98.62 193 ILE B N 1
ATOM 3287 C CA . ILE B 1 193 ? 15.984 3.189 -1.271 1 98.62 193 ILE B CA 1
ATOM 3288 C C . ILE B 1 193 ? 16.562 3.408 -2.668 1 98.62 193 ILE B C 1
ATOM 3290 O O . ILE B 1 193 ? 16.062 4.254 -3.422 1 98.62 193 ILE B O 1
ATOM 3294 N N . LYS B 1 194 ? 17.516 2.6 -3.02 1 98 194 LYS B N 1
ATOM 3295 C CA . LYS B 1 194 ? 18.141 2.701 -4.336 1 98 194 LYS B CA 1
ATOM 3296 C C . LYS B 1 194 ? 17.141 2.451 -5.449 1 98 194 LYS B C 1
ATOM 3298 O O . LYS B 1 194 ? 17.062 3.221 -6.406 1 98 194 LYS B O 1
ATOM 3303 N N . MET B 1 195 ? 16.406 1.39 -5.336 1 98.56 195 MET B N 1
ATOM 3304 C CA . MET B 1 195 ? 15.406 1.016 -6.34 1 98.56 195 MET B CA 1
ATOM 3305 C C . MET B 1 195 ? 14.367 2.115 -6.512 1 98.56 195 MET B C 1
ATOM 3307 O O . MET B 1 195 ? 14.031 2.49 -7.637 1 98.56 195 MET B O 1
ATOM 3311 N N . ILE B 1 196 ? 13.898 2.646 -5.414 1 98.88 196 ILE B N 1
ATOM 3312 C CA . ILE B 1 196 ? 12.836 3.648 -5.43 1 98.88 196 ILE B CA 1
ATOM 3313 C C . ILE B 1 196 ? 13.344 4.926 -6.098 1 98.88 196 ILE B C 1
ATOM 3315 O O . ILE B 1 196 ? 12.656 5.508 -6.938 1 98.88 196 ILE B O 1
ATOM 3319 N N . GLU B 1 197 ? 14.539 5.363 -5.719 1 98.88 197 GLU B N 1
ATOM 3320 C CA . GLU B 1 197 ? 15.102 6.555 -6.355 1 98.88 197 GLU B CA 1
ATOM 3321 C C . GLU B 1 197 ? 15.281 6.344 -7.855 1 98.88 197 GLU B C 1
ATOM 3323 O O . GLU B 1 197 ? 14.953 7.227 -8.656 1 98.88 197 GLU B O 1
ATOM 3328 N N . GLU B 1 198 ? 15.734 5.207 -8.18 1 98.12 198 GLU B N 1
ATOM 3329 C CA . GLU B 1 198 ? 15.992 4.906 -9.586 1 98.12 198 GLU B CA 1
ATOM 3330 C C . GLU B 1 198 ? 14.703 4.867 -10.391 1 98.12 198 GLU B C 1
ATOM 3332 O O . GLU B 1 198 ? 14.633 5.418 -11.492 1 98.12 198 GLU B O 1
ATOM 3337 N N . VAL B 1 199 ? 13.688 4.305 -9.852 1 98.25 199 VAL B N 1
ATOM 3338 C CA . VAL B 1 199 ? 12.477 4.035 -10.617 1 98.25 199 VAL B CA 1
ATOM 3339 C C . VAL B 1 199 ? 11.578 5.27 -10.609 1 98.25 199 VAL B C 1
ATOM 3341 O O . VAL B 1 199 ? 10.883 5.543 -11.594 1 98.25 199 VAL B O 1
ATOM 3344 N N . THR B 1 200 ? 11.641 6.043 -9.602 1 98.81 200 THR B N 1
ATOM 3345 C CA . THR B 1 200 ? 10.703 7.152 -9.484 1 98.81 200 THR B CA 1
ATOM 3346 C C . THR B 1 200 ? 11.375 8.469 -9.859 1 98.81 200 THR B C 1
ATOM 3348 O O . THR B 1 200 ? 10.703 9.445 -10.195 1 98.81 200 THR B O 1
ATOM 3351 N N . GLY B 1 201 ? 12.688 8.523 -9.688 1 98.81 201 GLY B N 1
ATOM 3352 C CA . GLY B 1 201 ? 13.398 9.773 -9.891 1 98.81 201 GLY B CA 1
ATOM 3353 C C . GLY B 1 201 ? 13.234 10.75 -8.742 1 98.81 201 GLY B C 1
ATOM 3354 O O . GLY B 1 201 ? 13.617 11.914 -8.852 1 98.81 201 GLY B O 1
ATOM 3355 N N . ILE B 1 202 ? 12.555 10.352 -7.672 1 98.88 202 ILE B N 1
ATOM 3356 C CA . ILE B 1 202 ? 12.352 11.211 -6.512 1 98.88 202 ILE B CA 1
ATOM 3357 C C . ILE B 1 202 ? 13.422 10.922 -5.461 1 98.88 202 ILE B C 1
ATOM 3359 O O . ILE B 1 202 ? 13.688 9.766 -5.133 1 98.88 202 ILE B O 1
ATOM 3363 N N . ASP B 1 203 ? 14.031 11.93 -4.887 1 98.69 203 ASP B N 1
ATOM 3364 C CA . ASP B 1 203 ? 15.117 11.781 -3.924 1 98.69 203 ASP B CA 1
ATOM 3365 C C . ASP B 1 203 ? 14.578 11.359 -2.555 1 98.69 203 ASP B C 1
ATOM 3367 O O . ASP B 1 203 ? 13.555 11.875 -2.1 1 98.69 203 ASP B O 1
ATOM 3371 N N . VAL B 1 204 ? 15.25 10.406 -1.979 1 98.69 204 VAL B N 1
ATOM 3372 C CA . VAL B 1 204 ? 15.078 10.172 -0.549 1 98.69 204 VAL B CA 1
ATOM 3373 C C . VAL B 1 204 ? 15.859 11.219 0.244 1 98.69 204 VAL B C 1
ATOM 3375 O O . VAL B 1 204 ? 17.094 11.234 0.218 1 98.69 204 VAL B O 1
ATOM 3378 N N . ILE B 1 205 ? 15.148 12.023 0.965 1 98.69 205 ILE B N 1
ATOM 3379 C CA . ILE B 1 205 ? 15.828 13.211 1.489 1 98.69 205 ILE B CA 1
ATOM 3380 C C . ILE B 1 205 ? 16.188 12.992 2.957 1 98.69 205 ILE B C 1
ATOM 3382 O O . ILE B 1 205 ? 16.953 13.758 3.537 1 98.69 205 ILE B O 1
ATOM 3386 N N . SER B 1 206 ? 15.648 11.992 3.586 1 98.69 206 SER B N 1
ATOM 3387 C CA . SER B 1 206 ? 15.984 11.656 4.965 1 98.69 206 SER B CA 1
ATOM 3388 C C . SER B 1 206 ? 15.602 10.219 5.293 1 98.69 206 SER B C 1
ATOM 3390 O O . SER B 1 206 ? 14.711 9.648 4.664 1 98.69 206 SER B O 1
ATOM 3392 N N . LYS B 1 207 ? 16.312 9.578 6.152 1 98.81 207 LYS B N 1
ATOM 3393 C CA . LYS B 1 207 ? 16.078 8.258 6.727 1 98.81 207 LYS B CA 1
ATOM 3394 C C . LYS B 1 207 ? 16 8.328 8.25 1 98.81 207 LYS B C 1
ATOM 3396 O O . LYS B 1 207 ? 16.953 8.75 8.906 1 98.81 207 LYS B O 1
ATOM 3401 N N . VAL B 1 208 ? 14.852 7.93 8.812 1 98.94 208 VAL B N 1
ATOM 3402 C CA . VAL B 1 208 ? 14.594 8.156 10.227 1 98.94 208 VAL B CA 1
ATOM 3403 C C . VAL B 1 208 ? 14.562 6.816 10.969 1 98.94 208 VAL B C 1
ATOM 3405 O O . VAL B 1 208 ? 13.898 5.871 10.523 1 98.94 208 VAL B O 1
ATOM 3408 N N . GLN B 1 209 ? 15.32 6.703 12.008 1 98.75 209 GLN B N 1
ATOM 3409 C CA . GLN B 1 209 ? 15.344 5.516 12.859 1 98.75 209 GLN B CA 1
ATOM 3410 C C . GLN B 1 209 ? 14.336 5.637 14 1 98.75 209 GLN B C 1
ATOM 3412 O O . GLN B 1 209 ? 13.984 6.746 14.414 1 98.75 209 GLN B O 1
ATOM 3417 N N . ARG B 1 210 ? 13.836 4.496 14.438 1 97.81 210 ARG B N 1
ATOM 3418 C CA . ARG B 1 210 ? 12.969 4.52 15.617 1 97.81 210 ARG B CA 1
ATOM 3419 C C . ARG B 1 210 ? 13.648 5.227 16.781 1 97.81 210 ARG B C 1
ATOM 3421 O O . ARG B 1 210 ? 14.797 4.938 17.109 1 97.81 210 ARG B O 1
ATOM 3428 N N . GLY B 1 211 ? 12.938 6.23 17.328 1 97.44 211 GLY B N 1
ATOM 3429 C CA . GLY B 1 211 ? 13.453 6.91 18.516 1 97.44 211 GLY B CA 1
ATOM 3430 C C . GLY B 1 211 ? 14.211 8.18 18.172 1 97.44 211 GLY B C 1
ATOM 3431 O O . GLY B 1 211 ? 14.578 8.938 19.078 1 97.44 211 GLY B O 1
ATOM 3432 N N . ASP B 1 212 ? 14.5 8.414 16.906 1 98.44 212 ASP B N 1
ATOM 3433 C CA . ASP B 1 212 ? 15.156 9.672 16.562 1 98.44 212 ASP B CA 1
ATOM 3434 C C . ASP B 1 212 ? 14.383 10.867 17.109 1 98.44 212 ASP B C 1
ATOM 3436 O O . ASP B 1 212 ? 13.156 10.898 17.078 1 98.44 212 ASP B O 1
ATOM 3440 N N . ARG B 1 213 ? 15.07 11.883 17.609 1 97.75 213 ARG B N 1
ATOM 3441 C CA . ARG B 1 213 ? 14.445 13.078 18.156 1 97.75 213 ARG B CA 1
ATOM 3442 C C . ARG B 1 213 ? 14.703 14.297 17.281 1 97.75 213 ARG B C 1
ATOM 3444 O O . ARG B 1 213 ? 14.242 15.398 17.578 1 97.75 213 ARG B O 1
ATOM 3451 N N . GLU B 1 214 ? 15.461 14.031 16.266 1 97.94 214 GLU B N 1
ATOM 3452 C CA . GLU B 1 214 ? 15.773 15.078 15.305 1 97.94 214 GLU B CA 1
ATOM 3453 C C . GLU B 1 214 ? 15.742 14.539 13.875 1 97.94 214 GLU B C 1
ATOM 3455 O O . GLU B 1 214 ? 16.156 13.398 13.625 1 97.94 214 GLU B O 1
ATOM 3460 N N . LEU B 1 215 ? 15.305 15.352 13.023 1 98.31 215 LEU B N 1
ATOM 3461 C CA . LEU B 1 215 ? 15.367 15.016 11.609 1 98.31 215 LEU B CA 1
ATOM 3462 C C . LEU B 1 215 ? 16.734 15.367 11.023 1 98.31 215 LEU B C 1
ATOM 3464 O O . LEU B 1 215 ? 17.172 16.516 11.117 1 98.31 215 LEU B O 1
ATOM 3468 N N . LYS B 1 216 ? 17.375 14.438 10.43 1 96.62 216 LYS B N 1
ATOM 3469 C CA . LYS B 1 216 ? 18.688 14.664 9.82 1 96.62 216 LYS B CA 1
ATOM 3470 C C . LYS B 1 216 ? 18.547 15.25 8.422 1 96.62 216 LYS B C 1
ATOM 3472 O O . LYS B 1 216 ? 18.594 14.523 7.426 1 96.62 216 LYS B O 1
ATOM 3477 N N . ILE B 1 217 ? 18.516 16.562 8.398 1 97.56 217 ILE B N 1
ATOM 3478 C CA . ILE B 1 217 ? 18.422 17.328 7.156 1 97.56 217 ILE B CA 1
ATOM 3479 C C . ILE B 1 217 ? 18.969 18.734 7.375 1 97.56 217 ILE B C 1
ATOM 3481 O O . ILE B 1 217 ? 18.781 19.312 8.445 1 97.56 217 ILE B O 1
ATOM 3485 N N . GLU B 1 218 ? 19.688 19.234 6.43 1 97.88 218 GLU B N 1
ATOM 3486 C CA . GLU B 1 218 ? 20.109 20.641 6.508 1 97.88 218 GLU B CA 1
ATOM 3487 C C . GLU B 1 218 ? 18.906 21.578 6.5 1 97.88 218 GLU B C 1
ATOM 3489 O O . GLU B 1 218 ? 17.984 21.391 5.719 1 97.88 218 GLU B O 1
ATOM 3494 N N . LEU B 1 219 ? 19 22.594 7.355 1 98.12 219 LEU B N 1
ATOM 3495 C CA . LEU B 1 219 ? 17.875 23.5 7.516 1 98.12 219 LEU B CA 1
ATOM 3496 C C . LEU B 1 219 ? 17.516 24.172 6.188 1 98.12 219 LEU B C 1
ATOM 3498 O O . LEU B 1 219 ? 16.328 24.266 5.84 1 98.12 219 LEU B O 1
ATOM 3502 N N . ASP B 1 220 ? 18.5 24.594 5.449 1 98.38 220 ASP B N 1
ATOM 3503 C CA . ASP B 1 220 ? 18.25 25.266 4.184 1 98.38 220 ASP B CA 1
ATOM 3504 C C . ASP B 1 220 ? 17.547 24.344 3.193 1 98.38 220 ASP B C 1
ATOM 3506 O O . ASP B 1 220 ? 16.688 24.781 2.428 1 98.38 220 ASP B O 1
ATOM 3510 N N . LYS B 1 221 ? 17.922 23.109 3.207 1 98.44 221 LYS B N 1
ATOM 3511 C CA . LYS B 1 221 ? 17.266 22.125 2.342 1 98.44 221 LYS B CA 1
ATOM 3512 C C . LYS B 1 221 ? 15.82 21.891 2.752 1 98.44 221 LYS B C 1
ATOM 3514 O O . LYS B 1 221 ? 14.938 21.781 1.897 1 98.44 221 LYS B O 1
ATOM 3519 N N . LEU B 1 222 ? 15.633 21.812 4.039 1 98.69 222 LEU B N 1
ATOM 3520 C CA . LEU B 1 222 ? 14.281 21.641 4.547 1 98.69 222 LEU B CA 1
ATOM 3521 C C . LEU B 1 222 ? 13.398 22.828 4.164 1 98.69 222 LEU B C 1
ATOM 3523 O O . LEU B 1 222 ? 12.297 22.641 3.645 1 98.69 222 LEU B O 1
ATOM 3527 N N . ILE B 1 223 ? 13.914 24.047 4.387 1 98.5 223 ILE B N 1
ATOM 3528 C CA . ILE B 1 223 ? 13.18 25.266 4.109 1 98.5 223 ILE B CA 1
ATOM 3529 C C . ILE B 1 223 ? 12.852 25.344 2.619 1 98.5 223 ILE B C 1
ATOM 3531 O O . ILE B 1 223 ? 11.758 25.781 2.238 1 98.5 223 ILE B O 1
ATOM 3535 N N . ALA B 1 224 ? 13.742 24.859 1.758 1 98.56 224 ALA B N 1
ATOM 3536 C CA . ALA B 1 224 ? 13.586 24.922 0.308 1 98.56 224 ALA B CA 1
ATOM 3537 C C . ALA B 1 224 ? 12.461 24 -0.161 1 98.56 224 ALA B C 1
ATOM 3539 O O . ALA B 1 224 ? 11.992 24.109 -1.298 1 98.56 224 ALA B O 1
ATOM 3540 N N . LEU B 1 225 ? 12.016 23.094 0.685 1 98.75 225 LEU B N 1
ATOM 3541 C CA . LEU B 1 225 ? 10.922 22.188 0.329 1 98.75 225 LEU B CA 1
ATOM 3542 C C . LEU B 1 225 ? 9.578 22.906 0.427 1 98.75 225 LEU B C 1
ATOM 3544 O O . LEU B 1 225 ? 8.586 22.438 -0.133 1 98.75 225 LEU B O 1
ATOM 3548 N N . TYR B 1 226 ? 9.531 23.969 1.22 1 98.69 226 TYR B N 1
ATOM 3549 C CA . TYR B 1 226 ? 8.305 24.734 1.399 1 98.69 226 TYR B CA 1
ATOM 3550 C C . TYR B 1 226 ? 8.086 25.688 0.239 1 98.69 226 TYR B C 1
ATOM 3552 O O . TYR B 1 226 ? 9.047 26.25 -0.299 1 98.69 226 TYR B O 1
ATOM 3560 N N . LYS B 1 227 ? 6.797 25.938 -0.211 1 96.69 227 LYS B N 1
ATOM 3561 C CA . LYS B 1 227 ? 6.461 26.891 -1.27 1 96.69 227 LYS B CA 1
ATOM 3562 C C . LYS B 1 227 ? 5.355 27.844 -0.821 1 96.69 227 LYS B C 1
ATOM 3564 O O . LYS B 1 227 ? 4.492 27.469 -0.025 1 96.69 227 LYS B O 1
#

Radius of gyration: 23.27 Å; Cα contacts (8 Å, |Δi|>4): 998; chains: 2; bounding box: 47×68×56 Å

Nearest PDB structures (foldseek):
  1a82-assembly1_A  TM=9.104E-01  e=7.661E-20  Escherichia coli
  1dae-assembly1_A  TM=8.781E-01  e=9.265E-19  Escherichia coli
  1dts-assembly1_A-2  TM=9.209E-01  e=5.305E-18  Escherichia coli
  3of5-assembly1_B  TM=8.745E-01  e=5.000E-17  Francisella tularensis subsp. tularensis SCHU S4
  3mle-assembly2_B  TM=8.303E-01  e=6.872E-15  Helicobacter pylori 26695

Sequence (454 aa):
MSKNLFITGTGTEVGKTYITGLITKRLKDAGKNAGYYKAAVSGNRRDLDNRLIPGDALAVRSMSGLQEEVENMVSYVYEAEVSPHLAAKIEGNPVCMEVVKRDFQKNSSKYDYLTLEGSGGIVCPIRYDERSLWLVDIIHEFETPCLIVADAGLGTINSVVLTVEYMRSKNIEIKGIIFNNYHPRNIMEEDNIKMIEEVTGIDVISKVQRGDRELKIELDKLIALYKMSKNLFITGTGTEVGKTYITGLITKRLKDAGKNAGYYKAAVSGNRRDLDNRLIPGDALAVRSMSGLQEEVENMVSYVYEAEVSPHLAAKIEGNPVCMEVVKRDFQKNSSKYDYLTLEGSGGIVCPIRYDERSLWLVDIIHEFETPCLIVADAGLGTINSVVLTVEYMRSKNIEIKGIIFNNYHPRNIMEEDNIKMIEEVTGIDVISKVQRGDRELKIELDKLIALYK

Solvent-accessible surface area (backbone atoms only — not comparable to full-atom values): 23778 Å² total; per-residue (Å²): 123,34,27,25,32,30,38,36,22,58,29,58,92,39,44,49,54,61,50,49,12,29,54,43,19,54,38,36,75,71,69,44,54,52,40,60,39,31,56,53,47,46,49,28,53,59,48,99,86,66,44,76,42,55,54,60,46,47,50,24,32,65,65,28,62,57,84,72,60,52,73,75,25,39,72,41,76,34,53,50,79,50,54,44,23,58,26,19,70,76,75,44,82,63,74,46,70,67,57,42,50,50,52,48,49,55,50,29,70,71,19,54,34,34,42,30,45,59,49,51,16,66,55,24,55,40,25,73,68,100,50,78,39,39,47,58,55,54,43,57,74,66,70,41,33,27,36,39,27,30,48,31,56,91,56,33,53,24,41,48,51,39,47,49,54,51,35,51,75,68,71,49,53,73,74,26,30,36,29,27,68,37,60,89,89,36,66,64,40,54,48,37,52,51,51,41,31,68,74,66,68,48,52,72,65,37,76,35,41,80,84,62,85,65,61,78,61,58,65,68,61,56,57,67,56,37,86,124,32,29,25,31,30,39,35,23,58,30,58,91,38,44,49,53,62,51,51,11,28,53,42,18,53,37,37,75,70,69,43,54,53,41,58,40,30,57,53,46,46,48,26,54,61,48,99,85,66,45,76,41,57,54,60,46,47,51,25,30,65,64,28,62,56,83,70,60,52,73,76,26,38,70,40,76,34,53,51,81,49,55,42,22,57,26,19,70,75,74,44,84,64,72,46,68,68,59,42,50,50,52,48,50,56,51,30,69,72,18,55,34,34,42,32,46,61,48,51,15,65,55,24,56,39,24,73,69,100,50,78,39,39,45,58,54,55,43,57,72,67,68,42,33,27,37,39,26,29,49,32,54,91,55,32,53,26,42,48,52,38,48,50,53,52,35,52,76,68,72,50,52,73,74,27,30,35,31,26,67,37,58,90,90,37,65,64,40,55,48,36,53,51,51,41,29,68,75,67,69,47,50,72,64,37,76,35,41,80,84,61,87,64,62,78,60,58,65,69,61,57,57,66,56,39,85

Foldseek 3Di:
DAFEEEEFELWPPLCSLVVLLQLLLQCVVVVFQEEAAEAEDEQFDADPVRDTQRPSLVSSCVLNVDPDDSPLRYQYYFNHPDFQQVSCVVPNDAGDVVSSVVSVVVVRVRGRYYYYYYDTHQFTWRHDDPDTDTRLNNCVVVVWAYEYEGALDPPGLVSLVVRLVVCVVSVHHYAAYEHEQDDPPPPSSVVSQVSNCVVRVGHHQFYYHPPDSHTPHDPVSSVVNTD/DAFEEEEFELWPPLCSLVVLLQLLLQCVVVVFQEEAAEAEDEQFDADPVRDTQRPSLVSSCVLNVDPDDSPLRYQYYFNHPDFQAVSCVVPNDAGDVVSSVVSVVVVRVRGRYYYYYYDTHQFTWRHDDPDTDTRLNNCVVVVWAYEYEGALDPPGLVSLVVRLVVCVVSVHHYAAYEHEQDDPPPPSSVVSQVSNCVVRVGHHQFYYHPPDSHTPHDPVSSVVNTD

Organism: NCBI:txid1812858